Protein 9L20 (pdb70)

Solvent-accessible surface area: 36787 Å² total; per-residue (Å²): 112,185,55,15,168,62,52,41,58,75,168,72,21,98,89,57,119,101,98,30,0,26,20,19,1,101,28,20,15,2,0,4,0,0,36,9,4,66,65,5,2,83,20,5,17,56,4,3,5,66,41,40,20,14,18,45,1,26,155,73,19,97,86,84,100,57,26,6,57,6,1,61,109,97,96,52,118,31,78,78,27,31,120,0,7,58,23,5,29,60,0,62,104,1,1,59,9,5,24,82,0,69,64,6,103,116,10,1,62,71,2,24,118,16,7,66,54,24,23,58,7,21,6,18,57,17,11,0,0,1,23,1,0,0,12,3,1,67,0,0,12,100,0,7,1,10,5,42,142,20,48,22,5,122,120,63,79,147,103,113,26,2,34,0,1,30,17,1,3,31,0,1,60,16,0,7,65,10,6,15,77,7,9,0,58,44,20,102,53,65,7,12,55,102,13,60,9,19,52,147,37,2,140,64,188,38,8,55,79,58,69,157,134,52,56,67,134,80,0,16,50,66,38,15,0,95,25,9,18,114,42,12,47,40,2,3,100,50,1,85,65,90,129,26,54,88,101,0,48,134,86,3,38,102,55,13,66,24,36,25,121,32,39,67,16,37,27,21,4,100,3,8,48,22,4,6,42,6,11,25,43,23,71,66,8,30,93,108,38,62,178,37,86,195,188,80,69,136,122,63,81,160,96,64,90,31,60,99,17,139,12,4,8,43,57,132,128,212,18,121,105,19,130,150,22,37,135,141,23,70,103,5,0,38,46,4,83,121,14,41,120,74,6,93,97,52,2,98,13,19,135,97,42,68,1,33,7,8,39,36,85,4,15,32,2,40,3,3,28,34,26,4,53,15,24,49,62,42,26,16,37,1,18,22,97,19,42,180,85,45,122,105,16,35,4,45,58,24,40,22,23,93,29,177,30,2,29,11,13,1,5,1,0,42,30,0,0,50,11,0,28,151,19,0,73,141,89,153,15,44,101,4,57,0,37,1,16,1,3,0,8,6,5,75,31,10,19,4,10,0,3,21,26,162,44,30,0,25,145,19,86,68,45,54,138,127,120,12,107,13,18,28,90,42,21,119,124,19,18,104,48,20,70,94,12,116,103,46,116,72,73,75,78,132,69,30,101,15,13,18,1,1,1,22,56,66,16,72,5,39,0,24,1,24,122,68,16,14,98,1,16,0,38,1,28,55,15,74,0,15,0,24,14,60,76,94,133,118,99,79,69,1,159,115,48,60,131,19,108,9,44,40,30,50,46,2,47,0,67,8,81,6,129,55,40,1,1,0,18,0,34,20,16,52,59,73,73,63,45,78,90,112,47,30,54,147,92,52,84,83,116,70,135,113,102,114,99,136,70,47,91,59,47,86,80,126,66,101,108,87,86,94,103,94,161,100,198,110,37,78,138,117,76,110,114,118,138,88,86,33,90,60,85,37,38,68,54,18,4,131,36,18,17,53,24,6,46,60,14,56,136,142,30,155,63,44,134,113,99,28,56,114,44,63,85,127,0,65,102,110,39,137,176,141,15,92,45,61,91,98,94,6,2,41,2,9,140,154,57,41,38,2,62,92

GO terms:
  GO:0005789 endoplasmic reticulum membrane (C, IDA)
  GO:0042373 vitamin K metabolic process (P, IDA)
  GO:0008488 gamma-glutamyl carboxylase activity (F, IDA)
  GO:0046929 negative regulation of neurotransmitter secretion (P, IDA)
  GO:0036211 protein modification process (P, TAS)
  GO:0016020 membrane (C, TAS)
  GO:0008488 gamma-glutamyl carboxylase activity (F, TAS)
  GO:0007596 blood coagulation (P, TAS)
  GO:0005789 endoplasmic reticulum membrane (C, TAS)
  GO:0017187 peptidyl-glutamic acid carboxylation (P, TAS)

Sequence (694 aa):
SRIGKLLGFEWTDLSSWRRLVTLLNRPTDPASLAVFRFLFGFLMVLDIPQERGLSSLDRKYLDGLDVCRFPLLDALRPLPLDWMYLVYTIMFLGALGMMLGLCYRISCVLFLLPYWYVFLLDKTSWNNHSYLYGLLAFQLTFMDANHYWSVDGLLNAHRRNAHVPLWNYAVLRGQIFIVYFIAGVKKLDADWVEGYSMEYLSRHWLFSPFKLLLSEELTSLLVVHWGGLLLDLSAGFLLFFDVSRSIGLFFVSYFHCMNSQLFSIGMFSYVMLASSPLFCSPEWPRKLVSYCPRRLQQLLPLKAAPQPSVSCVYKRSRGKSGQKPGLRHQLGAAFTLLYLLEQLFLPYSHFLTQGYNNWTNGLYGYSWDMMVHSRSHQHVKITYRDGRTGELGYLNPGVFTQSRRWKDHADMLKQYATCLSRLLPKYNVTEPQIYFDIWVSINDRFQQRIFDPRVDIVQAAWSPFQRTSWVQPLLMDLSPWRAKLQEIKSSLDNHTEVVFIADFPGLHLENFVSEDLGNTSIQLLQGEVTVELVAEQKNQTLREGEKMQLPAGEYHKVYTTSPSPSCYMYVYVNTTELALEQDLAYLQELKEKVENGPLVQTFLRRQQRLQEIERRRNTPFHERFFRFLLRKLYVFRRSFLMTCISLRNLILGRPSLEQLAQEVTYANLRPFEANFLSKQQASQVLVNSLLEET

Radius of gyration: 30.7 Å; Cα contacts (8 Å, |Δi|>4): 981; chains: 2; bounding box: 86×79×75 Å

Organism: Homo sapiens (NCBI:txid9606)

Nearest PDB structures (foldseek):
  6djz-assembly1_B  TM=5.274E-01  e=3.521E-03  Homo sapiens
  5hk2-assembly1_B  TM=5.790E-01  e=6.582E-03  Homo sapiens
  8wue-assembly2_F  TM=5.034E-01  e=6.273E-03  Xenopus laevis
  7w2g-assembly4_K  TM=4.593E-01  e=4.931E-03  Xenopus laevis
  7w2b-assembly4_J  TM=5.425E-01  e=1.642E-02  Xenopus laevis

B-factor: mean 49.2, std 25.76, range [0.6, 120.27]

Foldseek 3Di:
DVCCVFVVHDPVCPVDPQSVLQQQQAWAFLQLLLLLQLLLLVQCLLQLLPQLPLLCLCVPQPPPAQFQADAPDPVQDDDHSLVVLVLSVQLNQLSNCSNQLHPNLVSLVSNQVSLVSSVRRHQQSFAAVSVVSNVVSVLSNPFDNSLDNHVVCVVPVQSHQEIGGNLSLVLLLLVLLLLLQLLLVLLVDVCLQVQLQPNPLCVDPVNVVVVVPDPSNCCSNPVVRVVSSVLSNCLSVQLQGPVNNVVSLVVLLVVLVVVVPSDPPRCRSVSSNSSSCSSPGSCVVVVVLVPDDPVPNPPDPDDDHGDYDDLGWDDDPPPDHTDRDDPNSSVSSVCSVVVSVCLNCVLPPQLQQQLFDFLHTHRHHRRNHPSSKDKDWDDKWKWKAFPPPRDIDTDDVADNYDDDVLQGTLSSVQSVLQSCQVPCVVVVGHRIFMFMFIWMDMSQFAIETQFARVDRSPPADTDRGDHGDRGDHDPPVRVVCNVVVVVVQVPDDPFKDKHKHKYAAPDKDKDAAAQQWPFKKKAWADAKKWKAFPPVGDIDIDDHPDMDTDDHRGMMMIHHHGNGMTMMMMMTGRNVVVVLVVVLVVVVVVVVCVVVCVSVVVVVVVVVVVVVVVVVVVDDCVVVVVVVVLVSVLSVQLSVLVSVVSVCCVPPHDDDPVVVVVSNVVSNPSPDD/DPDDDCVVVPCPPDDDDPVDD

Structure (mmCIF, N/CA/C/O backbone):
data_9L20
#
_entry.id   9L20
#
_cell.length_a   1.00
_cell.length_b   1.00
_cell.length_c   1.00
_cell.angle_alpha   90.00
_cell.angle_beta   90.00
_cell.angle_gamma   90.00
#
_symmetry.space_group_name_H-M   'P 1'
#
loop_
_entity.id
_entity.type
_entity.pdbx_description
1 polymer 'Vitamin K-dependent gamma-carboxylase'
2 polymer 'Vitamin K-dependent protein S'
3 branched 2-acetamido-2-deoxy-beta-D-glucopyranose-(1-4)-2-acetamido-2-deoxy-beta-D-glucopyranose
4 non-polymer 2-acetamido-2-deoxy-beta-D-glucopyranose
5 non-polymer 2-(4-methoxyphenyl)-1H-indene-1,3(2H)-dione
6 non-polymer CHOLESTEROL
7 non-polymer 1,2-dioleoyl-sn-glycero-3-phosphoethanolamine
8 non-polymer 'CHOLESTEROL HEMISUCCINATE'
9 non-polymer 'BICARBONATE ION'
#
loop_
_atom_site.group_PDB
_atom_site.id
_atom_site.type_symbol
_atom_site.label_atom_id
_atom_site.label_alt_id
_atom_site.label_comp_id
_atom_site.label_asym_id
_atom_site.label_entity_id
_atom_site.label_seq_id
_atom_site.pdbx_PDB_ins_code
_atom_site.Cartn_x
_atom_site.Cartn_y
_atom_site.Cartn_z
_atom_site.occupancy
_atom_site.B_iso_or_equiv
_atom_site.auth_seq_id
_atom_site.auth_comp_id
_atom_site.auth_asym_id
_atom_site.auth_atom_id
_atom_site.pdbx_PDB_model_num
ATOM 1 N N . SER A 1 1 ? 175.944 160.093 139.768 1.00 74.71 32 SER A N 1
ATOM 2 C CA . SER A 1 1 ? 174.863 159.306 140.349 1.00 77.35 32 SER A CA 1
ATOM 3 C C . SER A 1 1 ? 173.556 159.523 139.597 1.00 79.76 32 SER A C 1
ATOM 4 O O . SER A 1 1 ? 172.508 159.718 140.209 1.00 79.39 32 SER A O 1
ATOM 7 N N . ARG A 1 2 ? 173.628 159.503 138.265 1.00 80.20 33 ARG A N 1
ATOM 8 C CA . ARG A 1 2 ? 172.416 159.628 137.461 1.00 78.31 33 ARG A CA 1
ATOM 9 C C . ARG A 1 2 ? 171.487 158.441 137.686 1.00 78.76 33 ARG A C 1
ATOM 10 O O . ARG A 1 2 ? 170.265 158.609 137.800 1.00 78.96 33 ARG A O 1
ATOM 18 N N . ILE A 1 3 ? 172.049 157.233 137.759 1.00 74.30 34 ILE A N 1
ATOM 19 C CA . ILE A 1 3 ? 171.246 156.055 138.073 1.00 76.65 34 ILE A CA 1
ATOM 20 C C . ILE A 1 3 ? 170.658 156.175 139.473 1.00 76.44 34 ILE A C 1
ATOM 21 O O . ILE A 1 3 ? 169.504 155.799 139.713 1.00 78.28 34 ILE A O 1
ATOM 26 N N . GLY A 1 4 ? 171.434 156.715 140.414 1.00 71.97 35 GLY A N 1
ATOM 27 C CA . GLY A 1 4 ? 170.926 156.943 141.754 1.00 71.62 35 GLY A CA 1
ATOM 28 C C . GLY A 1 4 ? 169.807 157.959 141.814 1.00 73.05 35 GLY A C 1
ATOM 29 O O . GLY A 1 4 ? 169.080 158.010 142.811 1.00 71.70 35 GLY A O 1
ATOM 30 N N . LYS A 1 5 ? 169.656 158.778 140.775 1.00 74.90 36 LYS A N 1
ATOM 31 C CA . LYS A 1 5 ? 168.552 159.724 140.705 1.00 73.75 36 LYS A CA 1
ATOM 32 C C . LYS A 1 5 ? 167.350 159.151 139.969 1.00 74.21 36 LYS A C 1
ATOM 33 O O . LYS A 1 5 ? 166.207 159.467 140.313 1.00 75.58 36 LYS A O 1
ATOM 39 N N . LEU A 1 6 ? 167.584 158.325 138.948 1.00 70.65 37 LEU A N 1
ATOM 40 C CA . LEU A 1 6 ? 166.469 157.720 138.225 1.00 72.50 37 LEU A CA 1
ATOM 41 C C . LEU A 1 6 ? 165.803 156.620 139.044 1.00 70.99 37 LEU A C 1
ATOM 42 O O . LEU A 1 6 ? 164.572 156.564 139.139 1.00 72.74 37 LEU A O 1
ATOM 47 N N . LEU A 1 7 ? 166.599 155.737 139.649 1.00 65.54 38 LEU A N 1
ATOM 48 C CA . LEU A 1 7 ? 166.049 154.576 140.336 1.00 65.24 38 LEU A CA 1
ATOM 49 C C . LEU A 1 7 ? 165.896 154.772 141.837 1.00 66.63 38 LEU A C 1
ATOM 50 O O . LEU A 1 7 ? 165.197 153.980 142.478 1.00 68.84 38 LEU A O 1
ATOM 55 N N . GLY A 1 8 ? 166.522 155.793 142.414 1.00 65.09 39 GLY A N 1
ATOM 56 C CA . GLY A 1 8 ? 166.454 156.008 143.842 1.00 64.16 39 GLY A CA 1
ATOM 57 C C . GLY A 1 8 ? 167.434 155.199 144.662 1.00 66.29 39 GLY A C 1
ATOM 58 O O . GLY A 1 8 ? 167.438 155.326 145.892 1.00 62.14 39 GLY A O 1
ATOM 59 N N . PHE A 1 9 ? 168.258 154.369 144.028 1.00 68.93 40 PHE A N 1
ATOM 60 C CA . PHE A 1 9 ? 169.275 153.596 144.724 1.00 64.06 40 PHE A CA 1
ATOM 61 C C . PHE A 1 9 ? 170.458 153.406 143.784 1.00 67.40 40 PHE A C 1
ATOM 62 O O . PHE A 1 9 ? 170.456 153.886 142.647 1.00 67.70 40 PHE A O 1
ATOM 70 N N . GLU A 1 10 ? 171.473 152.696 144.264 1.00 80.14 41 GLU A N 1
ATOM 71 C CA . GLU A 1 10 ? 172.691 152.456 143.507 1.00 80.34 41 GLU A CA 1
ATOM 72 C C . GLU A 1 10 ? 172.868 150.966 143.252 1.00 81.53 41 GLU A C 1
ATOM 73 O O . GLU A 1 10 ? 172.305 150.122 143.954 1.00 82.76 41 GLU A O 1
ATOM 79 N N . TRP A 1 11 ? 173.666 150.648 142.230 1.00 86.87 42 TRP A N 1
ATOM 80 C CA . TRP A 1 11 ? 173.886 149.254 141.866 1.00 89.90 42 TRP A CA 1
ATOM 81 C C . TRP A 1 11 ? 174.611 148.476 142.954 1.00 90.02 42 TRP A C 1
ATOM 82 O O . TRP A 1 11 ? 174.555 147.242 142.958 1.00 90.28 42 TRP A O 1
ATOM 93 N N . THR A 1 12 ? 175.300 149.161 143.867 1.00 83.73 43 THR A N 1
ATOM 94 C CA . THR A 1 12 ? 176.030 148.475 144.924 1.00 83.26 43 THR A CA 1
ATOM 95 C C . THR A 1 12 ? 175.134 148.003 146.062 1.00 82.15 43 THR A C 1
ATOM 96 O O . THR A 1 12 ? 175.556 147.145 146.844 1.00 81.19 43 THR A O 1
ATOM 100 N N . ASP A 1 13 ? 173.914 148.535 146.174 1.00 77.00 44 ASP A N 1
ATOM 101 C CA . ASP A 1 13 ? 173.008 148.100 147.231 1.00 74.72 44 ASP A CA 1
ATOM 102 C C . ASP A 1 13 ? 172.488 146.687 147.001 1.00 74.47 44 ASP A C 1
ATOM 103 O O . ASP A 1 13 ? 171.959 146.076 147.934 1.00 74.37 44 ASP A O 1
ATOM 108 N N . LEU A 1 14 ? 172.619 146.161 145.787 1.00 74.97 45 LEU A N 1
ATOM 109 C CA . LEU A 1 14 ? 172.129 144.835 145.446 1.00 74.51 45 LEU A CA 1
ATOM 110 C C . LEU A 1 14 ? 173.235 143.789 145.418 1.00 75.51 45 LEU A C 1
ATOM 111 O O . LEU A 1 14 ? 173.005 142.671 144.947 1.00 75.95 45 LEU A O 1
ATOM 116 N N . SER A 1 15 ? 174.426 144.124 145.906 1.00 76.51 46 SER A N 1
ATOM 117 C CA . SER A 1 15 ? 175.573 143.230 145.839 1.00 76.76 46 SER A CA 1
ATOM 118 C C . SER A 1 15 ? 175.683 142.299 147.039 1.00 77.62 46 SER A C 1
ATOM 119 O O . SER A 1 15 ? 176.554 141.423 147.043 1.00 78.00 46 SER A O 1
ATOM 122 N N . SER A 1 16 ? 174.834 142.459 148.051 1.00 73.51 47 SER A N 1
ATOM 123 C CA . SER A 1 16 ? 174.889 141.605 149.226 1.00 72.28 47 SER A CA 1
ATOM 124 C C . SER A 1 16 ? 173.511 141.540 149.866 1.00 71.79 47 SER A C 1
ATOM 125 O O . SER A 1 16 ? 172.696 142.453 149.713 1.00 70.57 47 SER A O 1
ATOM 128 N N . TRP A 1 17 ? 173.261 140.446 150.588 1.00 60.89 48 TRP A N 1
ATOM 129 C CA . TRP A 1 17 ? 171.971 140.269 151.244 1.00 61.12 48 TRP A CA 1
ATOM 130 C C . TRP A 1 17 ? 171.749 141.323 152.321 1.00 64.15 48 TRP A C 1
ATOM 131 O O . TRP A 1 17 ? 170.651 141.877 152.443 1.00 64.27 48 TRP A O 1
ATOM 142 N N . ARG A 1 18 ? 172.783 141.612 153.112 1.00 67.97 49 ARG A N 1
ATOM 143 C CA . ARG A 1 18 ? 172.644 142.587 154.189 1.00 64.53 49 ARG A CA 1
ATOM 144 C C . ARG A 1 18 ? 172.359 143.978 153.641 1.00 65.67 49 ARG A C 1
ATOM 145 O O . ARG A 1 18 ? 171.518 144.706 154.179 1.00 67.17 49 ARG A O 1
ATOM 153 N N . ARG A 1 19 ? 173.048 144.364 152.565 1.00 63.87 50 ARG A N 1
ATOM 154 C CA . ARG A 1 19 ? 172.802 145.667 151.956 1.00 62.71 50 ARG A CA 1
ATOM 155 C C . ARG A 1 19 ? 171.394 145.753 151.380 1.00 63.16 50 ARG A C 1
ATOM 156 O O . ARG A 1 19 ? 170.738 146.794 151.485 1.00 60.80 50 ARG A O 1
ATOM 164 N N . LEU A 1 20 ? 170.914 144.670 150.764 1.00 55.19 51 LEU A N 1
ATOM 165 C CA . LEU A 1 20 ? 169.559 144.662 150.220 1.00 47.64 51 LEU A CA 1
ATOM 166 C C . LEU A 1 20 ? 168.518 144.779 151.325 1.00 42.96 51 LEU A C 1
ATOM 167 O O . LEU A 1 20 ? 167.520 145.494 151.176 1.00 47.92 51 LEU A O 1
ATOM 172 N N . VAL A 1 21 ? 168.730 144.080 152.442 1.00 40.83 52 VAL A N 1
ATOM 173 C CA . VAL A 1 21 ? 167.807 144.179 153.569 1.00 43.98 52 VAL A CA 1
ATOM 174 C C . VAL A 1 21 ? 167.826 145.586 154.153 1.00 46.41 52 VAL A C 1
ATOM 175 O O . VAL A 1 21 ? 166.787 146.124 154.551 1.00 43.52 52 VAL A O 1
ATOM 179 N N . THR A 1 22 ? 169.009 146.200 154.228 1.00 47.69 53 THR A N 1
ATOM 180 C CA . THR A 1 22 ? 169.102 147.570 154.722 1.00 41.49 53 THR A CA 1
ATOM 181 C C . THR A 1 22 ? 168.386 148.545 153.794 1.00 37.66 53 THR A C 1
ATOM 182 O O . THR A 1 22 ? 167.737 149.490 154.255 1.00 41.83 53 THR A O 1
ATOM 186 N N . LEU A 1 23 ? 168.506 148.341 152.480 1.00 35.75 54 LEU A N 1
ATOM 187 C CA . LEU A 1 23 ? 167.838 149.218 151.522 1.00 35.10 54 LEU A CA 1
ATOM 188 C C . LEU A 1 23 ? 166.325 149.062 151.578 1.00 40.95 54 LEU A C 1
ATOM 189 O O . LEU A 1 23 ? 165.592 150.054 151.505 1.00 44.61 54 LEU A O 1
ATOM 194 N N . LEU A 1 24 ? 165.834 147.831 151.703 1.00 31.67 55 LEU A N 1
ATOM 195 C CA . LEU A 1 24 ? 164.398 147.598 151.638 1.00 21.72 55 LEU A CA 1
ATOM 196 C C . LEU A 1 24 ? 163.672 147.970 152.921 1.00 17.85 55 LEU A C 1
ATOM 197 O O . LEU A 1 24 ? 162.444 147.861 152.966 1.00 32.65 55 LEU A O 1
ATOM 202 N N . ASN A 1 25 ? 164.389 148.387 153.963 1.00 33.83 56 ASN A N 1
ATOM 203 C CA . ASN A 1 25 ? 163.783 148.857 155.203 1.00 33.05 56 ASN A CA 1
ATOM 204 C C . ASN A 1 25 ? 164.092 150.329 155.456 1.00 29.10 56 ASN A C 1
ATOM 205 O O . ASN A 1 25 ? 164.029 150.797 156.590 1.00 36.35 56 ASN A O 1
ATOM 210 N N . ARG A 1 26 ? 164.415 151.062 154.401 1.00 27.09 57 ARG A N 1
ATOM 211 C CA . ARG A 1 26 ? 164.700 152.482 154.515 1.00 27.40 57 ARG A CA 1
ATOM 212 C C . ARG A 1 26 ? 163.463 153.230 155.009 1.00 36.09 57 ARG A C 1
ATOM 213 O O . ARG A 1 26 ? 162.352 152.960 154.548 1.00 50.67 57 ARG A O 1
ATOM 221 N N . PRO A 1 27 ? 163.616 154.159 155.954 1.00 32.40 58 PRO A N 1
ATOM 222 C CA . PRO A 1 27 ? 162.453 154.912 156.443 1.00 29.10 58 PRO A CA 1
ATOM 223 C C . PRO A 1 27 ? 161.816 155.764 155.353 1.00 31.44 58 PRO A C 1
ATOM 224 O O . PRO A 1 27 ? 162.496 156.308 154.482 1.00 36.28 58 PRO A O 1
ATOM 228 N N . THR A 1 28 ? 160.491 155.888 155.421 1.00 24.66 59 THR A N 1
ATOM 229 C CA . THR A 1 28 ? 159.723 156.617 154.419 1.00 26.92 59 THR A CA 1
ATOM 230 C C . THR A 1 28 ? 158.550 157.314 155.099 1.00 28.41 59 THR A C 1
ATOM 231 O O . THR A 1 28 ? 158.144 156.951 156.204 1.00 34.22 59 THR A O 1
ATOM 235 N N . ASP A 1 29 ? 158.022 158.333 154.427 1.00 24.74 60 ASP A N 1
ATOM 236 C CA . ASP A 1 29 ? 156.852 159.072 154.895 1.00 15.10 60 ASP A CA 1
ATOM 237 C C . ASP A 1 29 ? 155.588 158.243 154.686 1.00 23.97 60 ASP A C 1
ATOM 238 O O . ASP A 1 29 ? 155.398 157.679 153.605 1.00 30.22 60 ASP A O 1
ATOM 243 N N . PRO A 1 30 ? 154.712 158.140 155.684 1.00 25.85 61 PRO A N 1
ATOM 244 C CA . PRO A 1 30 ? 153.513 157.296 155.564 1.00 19.62 61 PRO A CA 1
ATOM 245 C C . PRO A 1 30 ? 152.252 157.983 155.055 1.00 28.77 61 PRO A C 1
ATOM 246 O O . PRO A 1 30 ? 151.171 157.414 155.220 1.00 41.51 61 PRO A O 1
ATOM 250 N N . ALA A 1 31 ? 152.334 159.172 154.458 1.00 19.48 62 ALA A N 1
ATOM 251 C CA . ALA A 1 31 ? 151.121 159.918 154.130 1.00 15.55 62 ALA A CA 1
ATOM 252 C C . ALA A 1 31 ? 150.350 159.279 152.975 1.00 21.20 62 ALA A C 1
ATOM 253 O O . ALA A 1 31 ? 149.123 159.101 153.051 1.00 31.89 62 ALA A O 1
ATOM 255 N N . SER A 1 32 ? 151.053 158.927 151.896 1.00 14.23 63 SER A N 1
ATOM 256 C CA . SER A 1 32 ? 150.396 158.352 150.726 1.00 18.27 63 SER A CA 1
ATOM 257 C C . SER A 1 32 ? 149.732 157.025 151.061 1.00 19.33 63 SER A C 1
ATOM 258 O O . SER A 1 32 ? 148.630 156.730 150.585 1.00 29.29 63 SER A O 1
ATOM 261 N N . LEU A 1 33 ? 150.405 156.205 151.864 1.00 9.31 64 LEU A N 1
ATOM 262 C CA . LEU A 1 33 ? 149.856 154.916 152.252 1.00 11.23 64 LEU A CA 1
ATOM 263 C C . LEU A 1 33 ? 148.564 155.083 153.041 1.00 19.72 64 LEU A C 1
ATOM 264 O O . LEU A 1 33 ? 147.601 154.335 152.837 1.00 32.09 64 LEU A O 1
ATOM 269 N N . ALA A 1 34 ? 148.522 156.063 153.944 1.00 16.52 65 ALA A N 1
ATOM 270 C CA . ALA A 1 34 ? 147.310 156.314 154.714 1.00 6.47 65 ALA A CA 1
ATOM 271 C C . ALA A 1 34 ? 146.166 156.780 153.824 1.00 9.66 65 ALA A C 1
ATOM 272 O O . ALA A 1 34 ? 145.020 156.341 153.992 1.00 27.62 65 ALA A O 1
ATOM 274 N N . VAL A 1 35 ? 146.451 157.675 152.874 1.00 16.26 66 VAL A N 1
ATOM 275 C CA . VAL A 1 35 ? 145.396 158.145 151.975 1.00 21.43 66 VAL A CA 1
ATOM 276 C C . VAL A 1 35 ? 144.856 156.997 151.125 1.00 16.36 66 VAL A C 1
ATOM 277 O O . VAL A 1 35 ? 143.638 156.868 150.922 1.00 22.00 66 VAL A O 1
ATOM 281 N N . PHE A 1 36 ? 145.747 156.140 150.620 1.00 14.99 67 PHE A N 1
ATOM 282 C CA . PHE A 1 36 ? 145.302 154.990 149.839 1.00 6.57 67 PHE A CA 1
ATOM 283 C C . PHE A 1 36 ? 144.475 154.028 150.682 1.00 11.61 67 PHE A C 1
ATOM 284 O O . PHE A 1 36 ? 143.470 153.487 150.208 1.00 27.10 67 PHE A O 1
ATOM 292 N N . ARG A 1 37 ? 144.890 153.784 151.927 1.00 11.26 68 ARG A N 1
ATOM 293 C CA . ARG A 1 37 ? 144.117 152.910 152.801 1.00 15.10 68 ARG A CA 1
ATOM 294 C C . ARG A 1 37 ? 142.716 153.459 153.026 1.00 21.05 68 ARG A C 1
ATOM 295 O O . ARG A 1 37 ? 141.729 152.715 152.970 1.00 29.50 68 ARG A O 1
ATOM 303 N N . PHE A 1 38 ? 142.609 154.764 153.275 1.00 20.47 69 PHE A N 1
ATOM 304 C CA . PHE A 1 38 ? 141.301 155.364 153.506 1.00 19.38 69 PHE A CA 1
ATOM 305 C C . PHE A 1 38 ? 140.404 155.214 152.282 1.00 18.08 69 PHE A C 1
ATOM 306 O O . PHE A 1 38 ? 139.235 154.820 152.396 1.00 26.69 69 PHE A O 1
ATOM 314 N N . LEU A 1 39 ? 140.941 155.510 151.094 1.00 23.83 70 LEU A N 1
ATOM 315 C CA . LEU A 1 39 ? 140.129 155.411 149.880 1.00 13.25 70 LEU A CA 1
ATOM 316 C C . LEU A 1 39 ? 139.714 153.971 149.589 1.00 13.42 70 LEU A C 1
ATOM 317 O O . LEU A 1 39 ? 138.566 153.719 149.204 1.00 21.61 70 LEU A O 1
ATOM 322 N N . PHE A 1 40 ? 140.631 153.015 149.757 1.00 7.24 71 PHE A N 1
ATOM 323 C CA . PHE A 1 40 ? 140.295 151.613 149.529 1.00 13.96 71 PHE A CA 1
ATOM 324 C C . PHE A 1 40 ? 139.224 151.125 150.497 1.00 22.44 71 PHE A C 1
ATOM 325 O O . PHE A 1 40 ? 138.293 150.417 150.095 1.00 23.97 71 PHE A O 1
ATOM 333 N N . GLY A 1 41 ? 139.333 151.489 151.775 1.00 16.54 72 GLY A N 1
ATOM 334 C CA . GLY A 1 41 ? 138.301 151.102 152.722 1.00 6.75 72 GLY A CA 1
ATOM 335 C C . GLY A 1 41 ? 136.949 151.693 152.379 1.00 13.31 72 GLY A C 1
ATOM 336 O O . GLY A 1 41 ? 135.921 151.015 152.470 1.00 18.01 72 GLY A O 1
ATOM 337 N N . PHE A 1 42 ? 136.929 152.963 151.968 1.00 22.29 73 PHE A N 1
ATOM 338 C CA . PHE A 1 42 ? 135.670 153.593 151.583 1.00 11.67 73 PHE A CA 1
ATOM 339 C C . PHE A 1 42 ? 135.046 152.893 150.380 1.00 10.93 73 PHE A C 1
ATOM 340 O O . PHE A 1 42 ? 133.834 152.641 150.352 1.00 28.59 73 PHE A O 1
ATOM 348 N N . LEU A 1 43 ? 135.862 152.555 149.381 1.00 24.04 74 LEU A N 1
ATOM 349 C CA . LEU A 1 43 ? 135.336 151.889 148.193 1.00 20.68 74 LEU A CA 1
ATOM 350 C C . LEU A 1 43 ? 134.813 150.493 148.513 1.00 9.67 74 LEU A C 1
ATOM 351 O O . LEU A 1 43 ? 133.793 150.074 147.963 1.00 25.25 74 LEU A O 1
ATOM 356 N N . MET A 1 44 ? 135.494 149.750 149.391 1.00 22.01 75 MET A N 1
ATOM 357 C CA . MET A 1 44 ? 134.981 148.432 149.772 1.00 15.47 75 MET A CA 1
ATOM 358 C C . MET A 1 44 ? 133.679 148.536 150.555 1.00 13.92 75 MET A C 1
ATOM 359 O O . MET A 1 44 ? 132.774 147.710 150.375 1.00 30.09 75 MET A O 1
ATOM 364 N N . VAL A 1 45 ? 133.563 149.538 151.428 1.00 18.92 76 VAL A N 1
ATOM 365 C CA . VAL A 1 45 ? 132.300 149.766 152.125 1.00 13.27 76 VAL A CA 1
ATOM 366 C C . VAL A 1 45 ? 131.182 150.031 151.124 1.00 17.10 76 VAL A C 1
ATOM 367 O O . VAL A 1 45 ? 130.073 149.503 151.254 1.00 21.83 76 VAL A O 1
ATOM 371 N N . LEU A 1 46 ? 131.456 150.849 150.105 1.00 23.81 77 LEU A N 1
ATOM 372 C CA . LEU A 1 46 ? 130.437 151.135 149.096 1.00 22.15 77 LEU A CA 1
ATOM 373 C C . LEU A 1 46 ? 130.126 149.923 148.223 1.00 24.81 77 LEU A C 1
ATOM 374 O O . LEU A 1 46 ? 129.014 149.806 147.701 1.00 28.83 77 LEU A O 1
ATOM 379 N N . ASP A 1 47 ? 131.094 149.032 148.028 1.00 31.56 78 ASP A N 1
ATOM 380 C CA . ASP A 1 47 ? 130.944 147.914 147.106 1.00 21.08 78 ASP A CA 1
ATOM 381 C C . ASP A 1 47 ? 130.296 146.686 147.729 1.00 18.82 78 ASP A C 1
ATOM 382 O O . ASP A 1 47 ? 129.721 145.876 146.998 1.00 27.11 78 ASP A O 1
ATOM 387 N N . ILE A 1 48 ? 130.387 146.520 149.049 1.00 26.83 79 ILE A N 1
ATOM 388 C CA . ILE A 1 48 ? 129.846 145.311 149.682 1.00 31.42 79 ILE A CA 1
ATOM 389 C C . ILE A 1 48 ? 128.352 145.124 149.427 1.00 30.91 79 ILE A C 1
ATOM 390 O O . ILE A 1 48 ? 127.947 144.010 149.060 1.00 31.56 79 ILE A O 1
ATOM 395 N N . PRO A 1 49 ? 127.487 146.132 149.600 1.00 34.52 80 PRO A N 1
ATOM 396 C CA . PRO A 1 49 ? 126.053 145.889 149.379 1.00 26.79 80 PRO A CA 1
ATOM 397 C C . PRO A 1 49 ? 125.659 145.759 147.918 1.00 33.61 80 PRO A C 1
ATOM 398 O O . PRO A 1 49 ? 124.571 145.244 147.637 1.00 38.62 80 PRO A O 1
ATOM 402 N N . GLN A 1 50 ? 126.489 146.210 146.979 1.00 42.66 81 GLN A N 1
ATOM 403 C CA . GLN A 1 50 ? 126.081 146.264 145.579 1.00 34.45 81 GLN A CA 1
ATOM 404 C C . GLN A 1 50 ? 126.538 145.042 144.783 1.00 38.05 81 GLN A C 1
ATOM 405 O O . GLN A 1 50 ? 125.708 144.278 144.285 1.00 38.63 81 GLN A O 1
ATOM 411 N N . GLU A 1 51 ? 127.848 144.838 144.663 1.00 31.67 82 GLU A N 1
ATOM 412 C CA . GLU A 1 51 ? 128.345 143.753 143.825 1.00 33.31 82 GLU A CA 1
ATOM 413 C C . GLU A 1 51 ? 128.507 142.438 144.570 1.00 30.47 82 GLU A C 1
ATOM 414 O O . GLU A 1 51 ? 128.334 141.374 143.966 1.00 36.34 82 GLU A O 1
ATOM 420 N N . ARG A 1 52 ? 128.839 142.473 145.859 1.00 32.29 83 ARG A N 1
ATOM 421 C CA . ARG A 1 52 ? 129.016 141.228 146.595 1.00 29.36 83 ARG A CA 1
ATOM 422 C C . ARG A 1 52 ? 127.695 140.530 146.873 1.00 34.34 83 ARG A C 1
ATOM 423 O O . ARG A 1 52 ? 127.697 139.351 147.239 1.00 41.18 83 ARG A O 1
ATOM 431 N N . GLY A 1 53 ? 126.575 141.226 146.719 1.00 36.05 84 GLY A N 1
ATOM 432 C CA . GLY A 1 53 ? 125.280 140.592 146.840 1.00 28.53 84 GLY A CA 1
ATOM 433 C C . GLY A 1 53 ? 124.759 140.477 148.255 1.00 31.22 84 GLY A C 1
ATOM 434 O O . GLY A 1 53 ? 124.300 139.408 148.661 1.00 42.54 84 GLY A O 1
ATOM 435 N N . LEU A 1 54 ? 124.838 141.563 149.023 1.00 28.51 85 LEU A N 1
ATOM 436 C CA . LEU A 1 54 ? 124.186 141.590 150.326 1.00 24.90 85 LEU A CA 1
ATOM 437 C C . LEU A 1 54 ? 122.683 141.799 150.200 1.00 34.20 85 LEU A C 1
ATOM 438 O O . LEU A 1 54 ? 121.926 141.350 151.066 1.00 42.97 85 LEU A O 1
ATOM 443 N N . SER A 1 55 ? 122.232 142.470 149.142 1.00 29.85 86 SER A N 1
ATOM 444 C CA . SER A 1 55 ? 120.811 142.727 148.956 1.00 40.80 86 SER A CA 1
ATOM 445 C C . SER A 1 55 ? 120.066 141.564 148.311 1.00 45.11 86 SER A C 1
ATOM 446 O O . SER A 1 55 ? 118.831 141.561 148.322 1.00 40.61 86 SER A O 1
ATOM 449 N N . SER A 1 56 ? 120.776 140.583 147.751 1.00 42.85 87 SER A N 1
ATOM 450 C CA . SER A 1 56 ? 120.156 139.420 147.127 1.00 38.43 87 SER A CA 1
ATOM 451 C C . SER A 1 56 ? 120.525 138.129 147.847 1.00 41.77 87 SER A C 1
ATOM 452 O O . SER A 1 56 ? 120.422 137.042 147.265 1.00 44.95 87 SER A O 1
ATOM 455 N N . LEU A 1 57 ? 120.972 138.233 149.098 1.00 38.31 88 LEU A N 1
ATOM 456 C CA . LEU A 1 57 ? 121.388 137.054 149.846 1.00 36.49 88 LEU A CA 1
ATOM 457 C C . LEU A 1 57 ? 120.218 136.112 150.093 1.00 39.42 88 LEU A C 1
ATOM 458 O O . LEU A 1 57 ? 120.373 134.889 150.010 1.00 42.94 88 LEU A O 1
ATOM 463 N N . ASP A 1 58 ? 119.041 136.661 150.402 1.00 45.64 89 ASP A N 1
ATOM 464 C CA . ASP A 1 58 ? 117.877 135.820 150.660 1.00 38.69 89 ASP A CA 1
ATOM 465 C C . ASP A 1 58 ? 117.440 135.068 149.412 1.00 44.09 89 ASP A C 1
ATOM 466 O O . ASP A 1 58 ? 116.900 133.962 149.514 1.00 52.22 89 ASP A O 1
ATOM 471 N N . ARG A 1 59 ? 117.635 135.657 148.233 1.00 45.22 90 ARG A N 1
ATOM 472 C CA . ARG A 1 59 ? 117.311 134.953 146.997 1.00 45.54 90 ARG A CA 1
ATOM 473 C C . ARG A 1 59 ? 118.366 133.907 146.663 1.00 42.50 90 ARG A C 1
ATOM 474 O O . ARG A 1 59 ? 118.034 132.810 146.203 1.00 47.24 90 ARG A O 1
ATOM 482 N N . LYS A 1 60 ? 119.642 134.223 146.890 1.00 38.97 91 LYS A N 1
ATOM 483 C CA . LYS A 1 60 ? 120.703 133.308 146.479 1.00 37.61 91 LYS A CA 1
ATOM 484 C C . LYS A 1 60 ? 120.805 132.096 147.400 1.00 40.68 91 LYS A C 1
ATOM 485 O O . LYS A 1 60 ? 120.970 130.968 146.925 1.00 42.41 91 LYS A O 1
ATOM 491 N N . TYR A 1 61 ? 120.712 132.298 148.711 1.00 42.64 92 TYR A N 1
ATOM 492 C CA . TYR A 1 61 ? 120.936 131.228 149.676 1.00 40.65 92 TYR A CA 1
ATOM 493 C C . TYR A 1 61 ? 119.664 130.899 150.441 1.00 37.18 92 TYR A C 1
ATOM 494 O O . TYR A 1 61 ? 119.683 130.689 151.653 1.00 44.73 92 TYR A O 1
ATOM 503 N N . LEU A 1 62 ? 118.544 130.835 149.729 1.00 47.82 93 LEU A N 1
ATOM 504 C CA . LEU A 1 62 ? 117.272 130.489 150.341 1.00 53.96 93 LEU A CA 1
ATOM 505 C C . LEU A 1 62 ? 117.333 129.075 150.919 1.00 59.58 93 LEU A C 1
ATOM 506 O O . LEU A 1 62 ? 117.956 128.170 150.359 1.00 61.61 93 LEU A O 1
ATOM 511 N N . ASP A 1 63 ? 116.682 128.895 152.063 1.00 59.43 94 ASP A N 1
ATOM 512 C CA . ASP A 1 63 ? 116.625 127.604 152.732 1.00 61.44 94 ASP A CA 1
ATOM 513 C C . ASP A 1 63 ? 115.681 126.657 152.002 1.00 64.86 94 ASP A C 1
ATOM 514 O O . ASP A 1 63 ? 114.627 127.059 151.502 1.00 61.33 94 ASP A O 1
ATOM 519 N N . GLY A 1 64 ? 116.071 125.385 151.951 1.00 72.12 95 GLY A N 1
ATOM 520 C CA . GLY A 1 64 ? 115.255 124.359 151.333 1.00 70.09 95 GLY A CA 1
ATOM 521 C C . GLY A 1 64 ? 115.059 124.564 149.847 1.00 73.22 95 GLY A C 1
ATOM 522 O O . GLY A 1 64 ? 113.935 124.787 149.388 1.00 72.66 95 GLY A O 1
ATOM 523 N N . LEU A 1 65 ? 116.146 124.491 149.083 1.00 69.49 96 LEU A N 1
ATOM 524 C CA . LEU A 1 65 ? 116.096 124.719 147.648 1.00 65.54 96 LEU A CA 1
ATOM 525 C C . LEU A 1 65 ? 116.976 123.701 146.939 1.00 66.18 96 LEU A C 1
ATOM 526 O O . LEU A 1 65 ? 117.948 123.196 147.505 1.00 64.66 96 LEU A O 1
ATOM 531 N N . ASP A 1 66 ? 116.625 123.409 145.690 1.00 57.31 97 ASP A N 1
ATOM 532 C CA . ASP A 1 66 ? 117.402 122.519 144.831 1.00 50.72 97 ASP A CA 1
ATOM 533 C C . ASP A 1 66 ? 118.207 123.390 143.875 1.00 49.29 97 ASP A C 1
ATOM 534 O O . ASP A 1 66 ? 117.669 123.924 142.904 1.00 49.57 97 ASP A O 1
ATOM 539 N N . VAL A 1 67 ? 119.494 123.554 144.167 1.00 40.34 98 VAL A N 1
ATOM 540 C CA . VAL A 1 67 ? 120.394 124.350 143.344 1.00 33.68 98 VAL A CA 1
ATOM 541 C C . VAL A 1 67 ? 121.672 123.562 143.106 1.00 38.89 98 VAL A C 1
ATOM 542 O O . VAL A 1 67 ? 122.183 122.886 144.004 1.00 39.29 98 VAL A O 1
ATOM 546 N N . CYS A 1 68 ? 122.192 123.655 141.885 1.00 33.79 99 CYS A N 1
ATOM 547 C CA . CYS A 1 68 ? 123.542 123.199 141.587 1.00 27.09 99 CYS A CA 1
ATOM 548 C C . CYS A 1 68 ? 124.496 124.361 141.836 1.00 33.93 99 CYS A C 1
ATOM 549 O O . CYS A 1 68 ? 124.307 125.452 141.288 1.00 36.10 99 CYS A O 1
ATOM 552 N N . ARG A 1 69 ? 125.502 124.134 142.673 1.00 32.57 100 ARG A N 1
ATOM 553 C CA . ARG A 1 69 ? 126.513 125.128 142.990 1.00 22.97 100 ARG A CA 1
ATOM 554 C C . ARG A 1 69 ? 127.858 124.703 142.418 1.00 29.05 100 ARG A C 1
ATOM 555 O O . ARG A 1 69 ? 128.114 123.518 142.193 1.00 33.10 100 ARG A O 1
ATOM 563 N N . PHE A 1 70 ? 128.726 125.686 142.190 1.00 26.64 101 PHE A N 1
ATOM 564 C CA . PHE A 1 70 ? 130.015 125.475 141.529 1.00 29.50 101 PHE A CA 1
ATOM 565 C C . PHE A 1 70 ? 131.148 126.045 142.374 1.00 29.01 101 PHE A C 1
ATOM 566 O O . PHE A 1 70 ? 131.710 127.096 142.044 1.00 36.19 101 PHE A O 1
ATOM 574 N N . PRO A 1 71 ? 131.522 125.372 143.459 1.00 33.31 102 PRO A N 1
ATOM 575 C CA . PRO A 1 71 ? 132.678 125.801 144.246 1.00 28.79 102 PRO A CA 1
ATOM 576 C C . PRO A 1 71 ? 133.989 125.256 143.697 1.00 34.33 102 PRO A C 1
ATOM 577 O O . PRO A 1 71 ? 134.027 124.281 142.946 1.00 43.22 102 PRO A O 1
ATOM 581 N N . LEU A 1 72 ? 135.082 125.908 144.099 1.00 34.00 103 LEU A N 1
ATOM 582 C CA . LEU A 1 72 ? 136.402 125.434 143.700 1.00 33.36 103 LEU A CA 1
ATOM 583 C C . LEU A 1 72 ? 136.701 124.068 144.303 1.00 37.51 103 LEU A C 1
ATOM 584 O O . LEU A 1 72 ? 137.210 123.175 143.617 1.00 47.54 103 LEU A O 1
ATOM 589 N N . LEU A 1 73 ? 136.390 123.887 145.582 1.00 44.92 104 LEU A N 1
ATOM 590 C CA . LEU A 1 73 ? 136.537 122.614 146.272 1.00 43.86 104 LEU A CA 1
ATOM 591 C C . LEU A 1 73 ? 135.158 122.115 146.670 1.00 42.34 104 LEU A C 1
ATOM 592 O O . LEU A 1 73 ? 134.397 122.841 147.315 1.00 51.22 104 LEU A O 1
ATOM 597 N N . ASP A 1 74 ? 134.841 120.874 146.298 1.00 41.23 105 ASP A N 1
ATOM 598 C CA . ASP A 1 74 ? 133.524 120.325 146.592 1.00 45.63 105 ASP A CA 1
ATOM 599 C C . ASP A 1 74 ? 133.284 120.120 148.081 1.00 46.28 105 ASP A C 1
ATOM 600 O O . ASP A 1 74 ? 132.136 119.903 148.481 1.00 40.56 105 ASP A O 1
ATOM 605 N N . ALA A 1 75 ? 134.329 120.184 148.904 1.00 52.77 106 ALA A N 1
ATOM 606 C CA . ALA A 1 75 ? 134.177 120.102 150.349 1.00 52.96 106 ALA A CA 1
ATOM 607 C C . ALA A 1 75 ? 133.686 121.403 150.971 1.00 55.62 106 ALA A C 1
ATOM 608 O O . ALA A 1 75 ? 133.371 121.415 152.165 1.00 56.91 106 ALA A O 1
ATOM 610 N N . LEU A 1 76 ? 133.620 122.488 150.204 1.00 46.11 107 LEU A N 1
ATOM 611 C CA . LEU A 1 76 ? 133.156 123.773 150.709 1.00 43.85 107 LEU A CA 1
ATOM 612 C C . LEU A 1 76 ? 131.660 123.913 150.466 1.00 47.27 107 LEU A C 1
ATOM 613 O O . LEU A 1 76 ? 131.192 123.750 149.336 1.00 41.47 107 LEU A O 1
ATOM 618 N N . ARG A 1 77 ? 130.916 124.221 151.522 1.00 46.45 108 ARG A N 1
ATOM 619 C CA . ARG A 1 77 ? 129.479 124.404 151.411 1.00 40.10 108 ARG A CA 1
ATOM 620 C C . ARG A 1 77 ? 129.059 125.685 152.114 1.00 37.99 108 ARG A C 1
ATOM 621 O O . ARG A 1 77 ? 129.682 126.093 153.098 1.00 42.47 108 ARG A O 1
ATOM 629 N N . PRO A 1 78 ? 128.017 126.345 151.621 1.00 31.92 109 PRO A N 1
ATOM 630 C CA . PRO A 1 78 ? 127.491 127.522 152.317 1.00 36.14 109 PRO A CA 1
ATOM 631 C C . PRO A 1 78 ? 126.794 127.153 153.618 1.00 39.60 109 PRO A C 1
ATOM 632 O O . PRO A 1 78 ? 126.316 126.035 153.815 1.00 41.30 109 PRO A O 1
ATOM 636 N N . LEU A 1 79 ? 126.750 128.128 154.517 1.00 32.15 110 LEU A N 1
ATOM 637 C CA . LEU A 1 79 ? 126.045 127.997 155.780 1.00 25.55 110 LEU A CA 1
ATOM 638 C C . LEU A 1 79 ? 124.575 128.345 155.584 1.00 33.04 110 LEU A C 1
ATOM 639 O O . LEU A 1 79 ? 124.164 128.766 154.502 1.00 36.65 110 LEU A O 1
ATOM 644 N N . PRO A 1 80 ? 123.740 128.153 156.606 1.00 32.42 111 PRO A N 1
ATOM 645 C CA . PRO A 1 80 ? 122.368 128.670 156.540 1.00 29.92 111 PRO A CA 1
ATOM 646 C C . PRO A 1 80 ? 122.344 130.176 156.322 1.00 36.56 111 PRO A C 1
ATOM 647 O O . PRO A 1 80 ? 123.363 130.865 156.374 1.00 43.23 111 PRO A O 1
ATOM 651 N N . LEU A 1 81 ? 121.140 130.691 156.069 1.00 34.76 112 LEU A N 1
ATOM 652 C CA . LEU A 1 81 ? 120.999 132.090 155.676 1.00 34.97 112 LEU A CA 1
ATOM 653 C C . LEU A 1 81 ? 121.420 133.042 156.793 1.00 39.30 112 LEU A C 1
ATOM 654 O O . LEU A 1 81 ? 122.085 134.055 156.537 1.00 46.88 112 LEU A O 1
ATOM 659 N N . ASP A 1 82 ? 121.045 132.737 158.037 1.00 32.55 113 ASP A N 1
ATOM 660 C CA . ASP A 1 82 ? 121.381 133.621 159.150 1.00 34.55 113 ASP A CA 1
ATOM 661 C C . ASP A 1 82 ? 122.889 133.732 159.339 1.00 36.32 113 ASP A C 1
ATOM 662 O O . ASP A 1 82 ? 123.424 134.827 159.563 1.00 43.93 113 ASP A O 1
ATOM 667 N N . TRP A 1 83 ? 123.597 132.609 159.239 1.00 32.67 114 TRP A N 1
ATOM 668 C CA . TRP A 1 83 ? 125.047 132.642 159.361 1.00 36.32 114 TRP A CA 1
ATOM 669 C C . TRP A 1 83 ? 125.701 133.341 158.176 1.00 33.94 114 TRP A C 1
ATOM 670 O O . TRP A 1 83 ? 126.748 133.974 158.339 1.00 40.11 114 TRP A O 1
ATOM 681 N N . MET A 1 84 ? 125.103 133.256 156.987 1.00 19.08 115 MET A N 1
ATOM 682 C CA . MET A 1 84 ? 125.612 134.028 155.857 1.00 20.72 115 MET A CA 1
ATOM 683 C C . MET A 1 84 ? 125.483 135.525 156.115 1.00 30.57 115 MET A C 1
ATOM 684 O O . MET A 1 84 ? 126.393 136.306 155.797 1.00 38.16 115 MET A O 1
ATOM 689 N N . TYR A 1 85 ? 124.359 135.945 156.697 1.00 32.89 116 TYR A N 1
ATOM 690 C CA . TYR A 1 85 ? 124.198 137.351 157.051 1.00 21.46 116 TYR A CA 1
ATOM 691 C C . TYR A 1 85 ? 125.225 137.780 158.091 1.00 23.56 116 TYR A C 1
ATOM 692 O O . TYR A 1 85 ? 125.763 138.892 158.024 1.00 34.43 116 TYR A O 1
ATOM 701 N N . LEU A 1 86 ? 125.509 136.912 159.061 1.00 24.80 117 LEU A N 1
ATOM 702 C CA . LEU A 1 86 ? 126.541 137.227 160.047 1.00 24.55 117 LEU A CA 1
ATOM 703 C C . LEU A 1 86 ? 127.918 137.353 159.398 1.00 26.17 117 LEU A C 1
ATOM 704 O O . LEU A 1 86 ? 128.709 138.234 159.762 1.00 41.88 117 LEU A O 1
ATOM 709 N N . VAL A 1 87 ? 128.226 136.477 158.439 1.00 20.39 118 VAL A N 1
ATOM 710 C CA . VAL A 1 87 ? 129.502 136.551 157.728 1.00 13.11 118 VAL A CA 1
ATOM 711 C C . VAL A 1 87 ? 129.633 137.893 157.015 1.00 16.13 118 VAL A C 1
ATOM 712 O O . VAL A 1 87 ? 130.676 138.560 157.079 1.00 32.26 118 VAL A O 1
ATOM 716 N N . TYR A 1 88 ? 128.570 138.310 156.327 1.00 18.12 119 TYR A N 1
ATOM 717 C CA . TYR A 1 88 ? 128.620 139.576 155.602 1.00 16.28 119 TYR A CA 1
ATOM 718 C C . TYR A 1 88 ? 128.723 140.766 156.554 1.00 23.12 119 TYR A C 1
ATOM 719 O O . TYR A 1 88 ? 129.394 141.757 156.244 1.00 24.96 119 TYR A O 1
ATOM 728 N N . THR A 1 89 ? 128.070 140.689 157.717 1.00 20.22 120 THR A N 1
ATOM 729 C CA . THR A 1 89 ? 128.202 141.750 158.715 1.00 13.49 120 THR A CA 1
ATOM 730 C C . THR A 1 89 ? 129.634 141.866 159.223 1.00 23.24 120 THR A C 1
ATOM 731 O O . THR A 1 89 ? 130.150 142.975 159.405 1.00 29.97 120 THR A O 1
ATOM 735 N N . ILE A 1 90 ? 130.286 140.730 159.477 1.00 23.53 121 ILE A N 1
ATOM 736 C CA . ILE A 1 90 ? 131.678 140.760 159.923 1.00 9.44 121 ILE A CA 1
ATOM 737 C C . ILE A 1 90 ? 132.575 141.356 158.844 1.00 16.45 121 ILE A C 1
ATOM 738 O O . ILE A 1 90 ? 133.481 142.148 159.136 1.00 23.48 121 ILE A O 1
ATOM 743 N N . MET A 1 91 ? 132.334 140.996 157.580 1.00 14.51 122 MET A N 1
ATOM 744 C CA . MET A 1 91 ? 133.103 141.585 156.483 1.00 12.50 122 MET A CA 1
ATOM 745 C C . MET A 1 91 ? 132.916 143.100 156.412 1.00 20.88 122 MET A C 1
ATOM 746 O O . MET A 1 91 ? 133.881 143.849 156.204 1.00 23.65 122 MET A O 1
ATOM 751 N N . PHE A 1 92 ? 131.676 143.567 156.579 1.00 23.24 123 PHE A N 1
ATOM 752 C CA . PHE A 1 92 ? 131.398 145.000 156.553 1.00 13.99 123 PHE A CA 1
ATOM 753 C C . PHE A 1 92 ? 132.100 145.728 157.695 1.00 20.04 123 PHE A C 1
ATOM 754 O O . PHE A 1 92 ? 132.680 146.804 157.496 1.00 21.80 123 PHE A O 1
ATOM 762 N N . LEU A 1 93 ? 132.055 145.159 158.902 1.00 25.77 124 LEU A N 1
ATOM 763 C CA . LEU A 1 93 ? 132.729 145.779 160.040 1.00 17.77 124 LEU A CA 1
ATOM 764 C C . LEU A 1 93 ? 134.235 145.838 159.825 1.00 19.87 124 LEU A C 1
ATOM 765 O O . LEU A 1 93 ? 134.882 146.832 160.176 1.00 29.11 124 LEU A O 1
ATOM 770 N N . GLY A 1 94 ? 134.815 144.777 159.263 1.00 11.71 125 GLY A N 1
ATOM 771 C CA . GLY A 1 94 ? 136.238 144.799 158.966 1.00 13.87 125 GLY A CA 1
ATOM 772 C C . GLY A 1 94 ? 136.617 145.869 157.959 1.00 13.12 125 GLY A C 1
ATOM 773 O O . GLY A 1 94 ? 137.624 146.559 158.126 1.00 13.98 125 GLY A O 1
ATOM 774 N N . ALA A 1 95 ? 135.825 146.018 156.896 1.00 16.29 126 ALA A N 1
ATOM 775 C CA . ALA A 1 95 ? 136.114 147.062 155.913 1.00 9.86 126 ALA A CA 1
ATOM 776 C C . ALA A 1 95 ? 135.988 148.453 156.524 1.00 22.39 126 ALA A C 1
ATOM 777 O O . ALA A 1 95 ? 136.783 149.350 156.216 1.00 30.18 126 ALA A O 1
ATOM 779 N N . LEU A 1 96 ? 134.987 148.658 157.381 1.00 29.16 127 LEU A N 1
ATOM 780 C CA . LEU A 1 96 ? 134.837 149.951 158.042 1.00 16.21 127 LEU A CA 1
ATOM 781 C C . LEU A 1 96 ? 136.018 150.249 158.961 1.00 13.69 127 LEU A C 1
ATOM 782 O O . LEU A 1 96 ? 136.512 151.382 159.005 1.00 30.20 127 LEU A O 1
ATOM 787 N N . GLY A 1 97 ? 136.482 149.247 159.707 1.00 19.10 128 GLY A N 1
ATOM 788 C CA . GLY A 1 97 ? 137.651 149.448 160.549 1.00 18.65 128 GLY A CA 1
ATOM 789 C C . GLY A 1 97 ? 138.910 149.723 159.750 1.00 16.20 128 GLY A C 1
ATOM 790 O O . GLY A 1 97 ? 139.752 150.522 160.161 1.00 22.51 128 GLY A O 1
ATOM 791 N N . MET A 1 98 ? 139.063 149.054 158.604 1.00 26.90 129 MET A N 1
ATOM 792 C CA . MET A 1 98 ? 140.178 149.354 157.709 1.00 18.65 129 MET A CA 1
ATOM 793 C C . MET A 1 98 ? 140.119 150.794 157.222 1.00 21.66 129 MET A C 1
ATOM 794 O O . MET A 1 98 ? 141.137 151.491 157.194 1.00 25.22 129 MET A O 1
ATOM 799 N N . MET A 1 99 ? 138.931 151.256 156.830 1.00 22.72 130 MET A N 1
ATOM 800 C CA . MET A 1 99 ? 138.786 152.624 156.343 1.00 13.01 130 MET A CA 1
ATOM 801 C C . MET A 1 99 ? 139.100 153.641 157.431 1.00 19.86 130 MET A C 1
ATOM 802 O O . MET A 1 99 ? 139.758 154.653 157.172 1.00 23.89 130 MET A O 1
ATOM 807 N N . LEU A 1 100 ? 138.629 153.399 158.655 1.00 36.36 131 LEU A N 1
ATOM 808 C CA . LEU A 1 100 ? 138.810 154.376 159.721 1.00 18.02 131 LEU A CA 1
ATOM 809 C C . LEU A 1 100 ? 140.192 154.317 160.355 1.00 20.99 131 LEU A C 1
ATOM 810 O O . LEU A 1 100 ? 140.585 155.268 161.035 1.00 29.40 131 LEU A O 1
ATOM 815 N N . GLY A 1 101 ? 140.940 153.241 160.139 1.00 35.41 132 GLY A N 1
ATOM 816 C CA . GLY A 1 101 ? 142.229 153.085 160.777 1.00 23.42 132 GLY A CA 1
ATOM 817 C C . GLY A 1 101 ? 142.172 152.648 162.218 1.00 33.36 132 GLY A C 1
ATOM 818 O O . GLY A 1 101 ? 143.172 152.773 162.928 1.00 41.52 132 GLY A O 1
ATOM 819 N N . LEU A 1 102 ? 141.036 152.129 162.674 1.00 36.22 133 LEU A N 1
ATOM 820 C CA . LEU A 1 102 ? 140.842 151.729 164.061 1.00 36.41 133 LEU A CA 1
ATOM 821 C C . LEU A 1 102 ? 140.956 150.215 164.180 1.00 36.95 133 LEU A C 1
ATOM 822 O O . LEU A 1 102 ? 140.230 149.482 163.502 1.00 43.32 133 LEU A O 1
ATOM 827 N N . CYS A 1 103 ? 141.854 149.754 165.050 1.00 35.91 134 CYS A N 1
ATOM 828 C CA . CYS A 1 103 ? 142.162 148.331 165.204 1.00 36.42 134 CYS A CA 1
ATOM 829 C C . CYS A 1 103 ? 142.547 147.724 163.857 1.00 40.54 134 CYS A C 1
ATOM 830 O O . CYS A 1 103 ? 141.858 146.864 163.309 1.00 40.02 134 CYS A O 1
ATOM 833 N N . TYR A 1 104 ? 143.674 148.203 163.328 1.00 34.51 135 TYR A N 1
ATOM 834 C CA . TYR A 1 104 ? 144.015 147.960 161.931 1.00 26.12 135 TYR A CA 1
ATOM 835 C C . TYR A 1 104 ? 144.181 146.474 161.633 1.00 29.72 135 TYR A C 1
ATOM 836 O O . TYR A 1 104 ? 143.614 145.960 160.663 1.00 32.43 135 TYR A O 1
ATOM 845 N N . ARG A 1 105 ? 144.953 145.763 162.455 1.00 25.01 136 ARG A N 1
ATOM 846 C CA . ARG A 1 105 ? 145.258 144.366 162.154 1.00 26.53 136 ARG A CA 1
ATOM 847 C C . ARG A 1 105 ? 144.027 143.477 162.290 1.00 31.15 136 ARG A C 1
ATOM 848 O O . ARG A 1 105 ? 143.762 142.627 161.425 1.00 37.82 136 ARG A O 1
ATOM 856 N N . ILE A 1 106 ? 143.262 143.662 163.366 1.00 28.77 137 ILE A N 1
ATOM 857 C CA . ILE A 1 106 ? 142.062 142.860 163.579 1.00 24.73 137 ILE A CA 1
ATOM 858 C C . ILE A 1 106 ? 141.050 143.105 162.469 1.00 25.16 137 ILE A C 1
ATOM 859 O O . ILE A 1 106 ? 140.461 142.163 161.930 1.00 29.09 137 ILE A O 1
ATOM 864 N N . SER A 1 107 ? 140.835 144.371 162.108 1.00 25.02 138 SER A N 1
ATOM 865 C CA . SER A 1 107 ? 139.910 144.688 161.026 1.00 21.66 138 SER A CA 1
ATOM 866 C C . SER A 1 107 ? 140.386 144.101 159.706 1.00 20.90 138 SER A C 1
ATOM 867 O O . SER A 1 107 ? 139.578 143.623 158.899 1.00 31.45 138 SER A O 1
ATOM 870 N N . CYS A 1 108 ? 141.696 144.130 159.466 1.00 23.69 139 CYS A N 1
ATOM 871 C CA . CYS A 1 108 ? 142.235 143.561 158.239 1.00 21.55 139 CYS A CA 1
ATOM 872 C C . CYS A 1 108 ? 141.928 142.074 158.146 1.00 20.13 139 CYS A C 1
ATOM 873 O O . CYS A 1 108 ? 141.493 141.584 157.099 1.00 26.64 139 CYS A O 1
ATOM 876 N N . VAL A 1 109 ? 142.139 141.340 159.238 1.00 23.46 140 VAL A N 1
ATOM 877 C CA . VAL A 1 109 ? 141.852 139.906 159.218 1.00 18.23 140 VAL A CA 1
ATOM 878 C C . VAL A 1 109 ? 140.350 139.656 159.087 1.00 14.26 140 VAL A C 1
ATOM 879 O O . VAL A 1 109 ? 139.914 138.738 158.374 1.00 18.36 140 VAL A O 1
ATOM 883 N N . LEU A 1 110 ? 139.538 140.467 159.773 1.00 19.52 141 LEU A N 1
ATOM 884 C CA . LEU A 1 110 ? 138.089 140.304 159.749 1.00 13.77 141 LEU A CA 1
ATOM 885 C C . LEU A 1 110 ? 137.507 140.585 158.375 1.00 10.04 141 LEU A C 1
ATOM 886 O O . LEU A 1 110 ? 136.424 140.090 158.055 1.00 25.02 141 LEU A O 1
ATOM 891 N N . PHE A 1 111 ? 138.178 141.399 157.568 1.00 17.25 142 PHE A N 1
ATOM 892 C CA . PHE A 1 111 ? 137.757 141.541 156.180 1.00 11.97 142 PHE A CA 1
ATOM 893 C C . PHE A 1 111 ? 138.343 140.447 155.295 1.00 16.36 142 PHE A C 1
ATOM 894 O O . PHE A 1 111 ? 137.667 139.958 154.387 1.00 25.81 142 PHE A O 1
ATOM 902 N N . LEU A 1 112 ? 139.582 140.033 155.563 1.00 21.55 143 LEU A N 1
ATOM 903 C CA . LEU A 1 112 ? 140.288 139.137 154.655 1.00 17.12 143 LEU A CA 1
ATOM 904 C C . LEU A 1 112 ? 139.700 137.732 154.660 1.00 17.10 143 LEU A C 1
ATOM 905 O O . LEU A 1 112 ? 139.609 137.096 153.606 1.00 35.81 143 LEU A O 1
ATOM 910 N N . LEU A 1 113 ? 139.310 137.215 155.832 1.00 18.78 144 LEU A N 1
ATOM 911 C CA . LEU A 1 113 ? 138.883 135.815 155.881 1.00 24.79 144 LEU A CA 1
ATOM 912 C C . LEU A 1 113 ? 137.526 135.588 155.216 1.00 24.09 144 LEU A C 1
ATOM 913 O O . LEU A 1 113 ? 137.442 134.767 154.281 1.00 31.05 144 LEU A O 1
ATOM 918 N N . PRO A 1 114 ? 136.435 136.243 155.636 1.00 21.07 145 PRO A N 1
ATOM 919 C CA . PRO A 1 114 ? 135.147 135.990 154.971 1.00 21.13 145 PRO A CA 1
ATOM 920 C C . PRO A 1 114 ? 135.121 136.372 153.503 1.00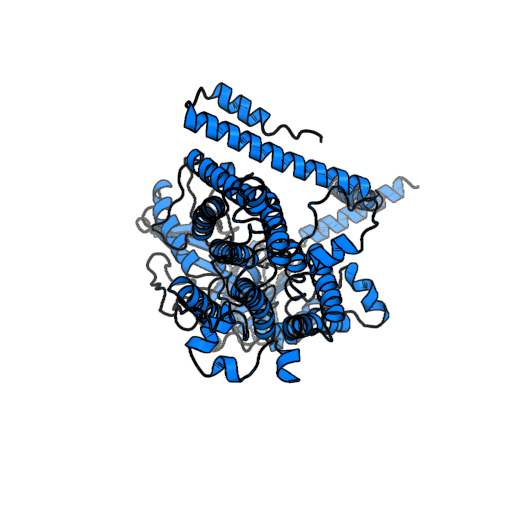 20.72 145 PRO A C 1
ATOM 921 O O . PRO A 1 114 ? 134.402 135.732 152.727 1.00 27.72 145 PRO A O 1
ATOM 925 N N . TYR A 1 115 ? 135.878 137.391 153.094 1.00 23.46 146 TYR A N 1
ATOM 926 C CA . TYR A 1 115 ? 135.910 137.761 151.684 1.00 17.39 146 TYR A CA 1
ATOM 927 C C . TYR A 1 115 ? 136.431 136.611 150.833 1.00 24.51 146 TYR A C 1
ATOM 928 O O . TYR A 1 115 ? 135.860 136.285 149.787 1.00 35.74 146 TYR A O 1
ATOM 937 N N . TRP A 1 116 ? 137.512 135.972 151.278 1.00 23.34 147 TRP A N 1
ATOM 938 C CA . TRP A 1 116 ? 138.077 134.866 150.517 1.00 19.07 147 TRP A CA 1
ATOM 939 C C . TRP A 1 116 ? 137.220 133.615 150.615 1.00 21.92 147 TRP A C 1
ATOM 940 O O . TRP A 1 116 ? 137.147 132.849 149.650 1.00 38.72 147 TRP A O 1
ATOM 951 N N . TYR A 1 117 ? 136.549 133.399 151.747 1.00 24.61 148 TYR A N 1
ATOM 952 C CA . TYR A 1 117 ? 135.594 132.296 151.826 1.00 26.22 148 TYR A CA 1
ATOM 953 C C . TYR A 1 117 ? 134.480 132.461 150.792 1.00 24.88 148 TYR A C 1
ATOM 954 O O . TYR A 1 117 ? 134.151 131.524 150.053 1.00 26.67 148 TYR A O 1
ATOM 963 N N . VAL A 1 118 ? 133.912 133.666 150.705 1.00 33.94 149 VAL A N 1
ATOM 964 C CA . VAL A 1 118 ? 132.837 133.929 149.753 1.00 28.03 149 VAL A CA 1
ATOM 965 C C . VAL A 1 118 ? 133.349 133.837 148.319 1.00 38.18 149 VAL A C 1
ATOM 966 O O . VAL A 1 118 ? 132.640 133.366 147.423 1.00 37.26 149 VAL A O 1
ATOM 970 N N . PHE A 1 119 ? 134.582 134.289 148.075 1.00 44.94 150 PHE A N 1
ATOM 971 C CA . PHE A 1 119 ? 135.165 134.183 146.740 1.00 32.45 150 PHE A CA 1
ATOM 972 C C . PHE A 1 119 ? 135.322 132.726 146.320 1.00 29.16 150 PHE A C 1
ATOM 973 O O . PHE A 1 119 ? 134.973 132.356 145.194 1.00 35.41 150 PHE A O 1
ATOM 981 N N . LEU A 1 120 ? 135.833 131.881 147.214 1.00 35.47 151 LEU A N 1
ATOM 982 C CA . LEU A 1 120 ? 136.031 130.475 146.893 1.00 27.77 151 LEU A CA 1
ATOM 983 C C . LEU A 1 120 ? 134.734 129.682 146.866 1.00 33.41 151 LEU A C 1
ATOM 984 O O . LEU A 1 120 ? 134.727 128.560 146.353 1.00 38.85 151 LEU A O 1
ATOM 989 N N . LEU A 1 121 ? 133.644 130.226 147.409 1.00 46.23 152 LEU A N 1
ATOM 990 C CA . LEU A 1 121 ? 132.376 129.506 147.420 1.00 34.99 152 LEU A CA 1
ATOM 991 C C . LEU A 1 121 ? 131.761 129.338 146.034 1.00 25.45 152 LEU A C 1
ATOM 992 O O . LEU A 1 121 ? 130.948 128.429 145.845 1.00 31.30 152 LEU A O 1
ATOM 997 N N . ASP A 1 122 ? 132.108 130.185 145.067 1.00 33.27 153 ASP A N 1
ATOM 998 C CA . ASP A 1 122 ? 131.440 130.173 143.768 1.00 31.15 153 ASP A CA 1
ATOM 999 C C . ASP A 1 122 ? 132.433 130.542 142.679 1.00 26.64 153 ASP A C 1
ATOM 1000 O O . ASP A 1 122 ? 133.025 131.621 142.729 1.00 45.74 153 ASP A O 1
ATOM 1005 N N . LYS A 1 123 ? 132.600 129.659 141.691 1.00 33.00 154 LYS A N 1
ATOM 1006 C CA . LYS A 1 123 ? 133.504 129.910 140.574 1.00 25.97 154 LYS A CA 1
ATOM 1007 C C . LYS A 1 123 ? 132.872 130.733 139.463 1.00 27.62 154 LYS A C 1
ATOM 1008 O O . LYS A 1 123 ? 133.594 131.231 138.598 1.00 38.00 154 LYS A O 1
ATOM 1014 N N . THR A 1 124 ? 131.554 130.873 139.455 1.00 34.82 155 THR A N 1
ATOM 1015 C CA . THR A 1 124 ? 130.847 131.516 138.357 1.00 29.05 155 THR A CA 1
ATOM 1016 C C . THR A 1 124 ? 130.753 133.026 138.511 1.00 31.99 155 THR A C 1
ATOM 1017 O O . THR A 1 124 ? 130.173 133.686 137.645 1.00 37.78 155 THR A O 1
ATOM 1021 N N . SER A 1 125 ? 131.292 133.582 139.592 1.00 31.44 156 SER A N 1
ATOM 1022 C CA . SER A 1 125 ? 131.290 135.016 139.825 1.00 30.61 156 SER A CA 1
ATOM 1023 C C . SER A 1 125 ? 132.694 135.605 139.829 1.00 37.06 156 SER A C 1
ATOM 1024 O O . SER A 1 125 ? 132.866 136.773 140.188 1.00 40.53 156 SER A O 1
ATOM 1027 N N . TRP A 1 126 ? 133.698 134.825 139.448 1.00 41.00 157 TRP A N 1
ATOM 1028 C CA . TRP A 1 126 ? 135.073 135.298 139.456 1.00 23.68 157 TRP A CA 1
ATOM 1029 C C . TRP A 1 126 ? 135.300 136.272 138.309 1.00 32.12 157 TRP A C 1
ATOM 1030 O O . TRP A 1 126 ? 134.923 136.000 137.168 1.00 42.83 157 TRP A O 1
ATOM 1041 N N . ASN A 1 127 ? 135.911 137.414 138.611 1.00 35.82 158 ASN A N 1
ATOM 1042 C CA . ASN A 1 127 ? 136.390 138.341 137.597 1.00 26.86 158 ASN A CA 1
ATOM 1043 C C . ASN A 1 127 ? 137.729 138.886 138.066 1.00 26.82 158 ASN A C 1
ATOM 1044 O O . ASN A 1 127 ? 138.249 138.490 139.111 1.00 37.96 158 ASN A O 1
ATOM 1049 N N . ASN A 1 128 ? 138.306 139.791 137.280 1.00 24.52 159 ASN A N 1
ATOM 1050 C CA . ASN A 1 128 ? 139.653 140.260 137.581 1.00 21.73 159 ASN A CA 1
ATOM 1051 C C . ASN A 1 128 ? 139.671 141.260 138.731 1.00 24.94 159 ASN A C 1
ATOM 1052 O O . ASN A 1 128 ? 140.608 141.255 139.539 1.00 46.00 159 ASN A O 1
ATOM 1057 N N . HIS A 1 129 ? 138.650 142.115 138.848 1.00 23.05 160 HIS A N 1
ATOM 1058 C CA . HIS A 1 129 ? 138.711 143.118 139.905 1.00 13.06 160 HIS A CA 1
ATOM 1059 C C . HIS A 1 129 ? 138.396 142.543 141.283 1.00 22.68 160 HIS A C 1
ATOM 1060 O O . HIS A 1 129 ? 138.930 143.036 142.277 1.00 45.42 160 HIS A O 1
ATOM 1067 N N . SER A 1 130 ? 137.569 141.501 141.379 1.00 27.57 161 SER A N 1
ATOM 1068 C CA . SER A 1 130 ? 137.383 140.833 142.666 1.00 21.51 161 SER A CA 1
ATOM 1069 C C . SER A 1 130 ? 138.677 140.180 143.142 1.00 29.63 161 SER A C 1
ATOM 1070 O O . SER A 1 130 ? 139.027 140.245 144.331 1.00 43.39 161 SER A O 1
ATOM 1073 N N . TYR A 1 131 ? 139.400 139.547 142.220 1.00 34.15 162 TYR A N 1
ATOM 1074 C CA . TYR A 1 131 ? 140.702 138.976 142.535 1.00 28.90 162 TYR A CA 1
ATOM 1075 C C . TYR A 1 131 ? 141.672 140.058 142.999 1.00 31.13 162 TYR A C 1
ATOM 1076 O O . TYR A 1 131 ? 142.419 139.866 143.968 1.00 38.69 162 TYR A O 1
ATOM 1085 N N . LEU A 1 132 ? 141.653 141.214 142.332 1.00 26.87 163 LEU A N 1
ATOM 1086 C CA . LEU A 1 132 ? 142.507 142.323 142.742 1.00 29.68 163 LEU A CA 1
ATOM 1087 C C . LEU A 1 132 ? 142.144 142.839 144.130 1.00 27.37 163 LEU A C 1
ATOM 1088 O O . LEU A 1 132 ? 143.029 143.205 144.908 1.00 34.33 163 LEU A O 1
ATOM 1093 N N . TYR A 1 133 ? 140.851 142.908 144.452 1.00 25.23 164 TYR A N 1
ATOM 1094 C CA . TYR A 1 133 ? 140.454 143.350 145.786 1.00 22.15 164 TYR A CA 1
ATOM 1095 C C . TYR A 1 133 ? 140.975 142.399 146.854 1.00 24.93 164 TYR A C 1
ATOM 1096 O O . TYR A 1 133 ? 141.481 142.833 147.900 1.00 35.26 164 TYR A O 1
ATOM 1105 N N . GLY A 1 134 ? 140.867 141.094 146.604 1.00 32.46 165 GLY A N 1
ATOM 1106 C CA . GLY A 1 134 ? 141.449 140.134 147.530 1.00 23.23 165 GLY A CA 1
ATOM 1107 C C . GLY A 1 134 ? 142.945 140.320 147.703 1.00 28.81 165 GLY A C 1
ATOM 1108 O O . GLY A 1 134 ? 143.461 140.292 148.826 1.00 39.58 165 GLY A O 1
ATOM 1109 N N . LEU A 1 135 ? 143.662 140.528 146.595 1.00 32.77 166 LEU A N 1
ATOM 1110 C CA . LEU A 1 135 ? 145.110 140.715 146.671 1.00 20.30 166 LEU A CA 1
ATOM 1111 C C . LEU A 1 135 ? 145.477 141.973 147.447 1.00 18.93 166 LEU A C 1
ATOM 1112 O O . LEU A 1 135 ? 146.422 141.966 148.245 1.00 23.53 166 LEU A O 1
ATOM 1117 N N . LEU A 1 136 ? 144.757 143.069 147.212 1.00 25.31 167 LEU A N 1
ATOM 1118 C CA . LEU A 1 136 ? 145.055 144.318 147.905 1.00 14.61 167 LEU A CA 1
ATOM 1119 C C . LEU A 1 136 ? 144.809 144.194 149.402 1.00 18.49 167 LEU A C 1
ATOM 1120 O O . LEU A 1 136 ? 145.595 144.710 150.205 1.00 29.65 167 LEU A O 1
ATOM 1125 N N . ALA A 1 137 ? 143.725 143.524 149.803 1.00 12.42 168 ALA A N 1
ATOM 1126 C CA . ALA A 1 137 ? 143.505 143.302 151.230 1.00 12.32 168 ALA A CA 1
ATOM 1127 C C . ALA A 1 137 ? 144.617 142.454 151.838 1.00 10.31 168 ALA A C 1
ATOM 1128 O O . ALA A 1 137 ? 145.113 142.751 152.935 1.00 22.67 168 ALA A O 1
ATOM 1130 N N . PHE A 1 138 ? 145.029 141.396 151.134 1.00 14.92 169 PHE A N 1
ATOM 1131 C CA . PHE A 1 138 ? 146.101 140.545 151.640 1.00 11.23 169 PHE A CA 1
ATOM 1132 C C . PHE A 1 138 ? 147.392 141.330 151.826 1.00 18.73 169 PHE A C 1
ATOM 1133 O O . PHE A 1 138 ? 148.094 141.155 152.828 1.00 21.57 169 PHE A O 1
ATOM 1141 N N . GLN A 1 139 ? 147.723 142.202 150.873 1.00 27.00 170 GLN A N 1
ATOM 1142 C CA . GLN A 1 139 ? 148.924 143.023 151.004 1.00 15.43 170 GLN A CA 1
ATOM 1143 C C . GLN A 1 139 ? 148.809 143.992 152.171 1.00 10.85 170 GLN A C 1
ATOM 1144 O O . GLN A 1 139 ? 149.728 144.102 152.988 1.00 26.25 170 GLN A O 1
ATOM 1150 N N . LEU A 1 140 ? 147.686 144.709 152.263 1.00 19.63 171 LEU A N 1
ATOM 1151 C CA . LEU A 1 140 ? 147.519 145.716 153.303 1.00 13.04 171 LEU A CA 1
ATOM 1152 C C . LEU A 1 140 ? 147.456 145.117 154.699 1.00 19.82 171 LEU A C 1
ATOM 1153 O O . LEU A 1 140 ? 147.605 145.854 155.677 1.00 30.50 171 LEU A O 1
ATOM 1158 N N . THR A 1 141 ? 147.211 143.811 154.820 1.00 21.70 172 THR A N 1
ATOM 1159 C CA . THR A 1 141 ? 147.231 143.192 156.144 1.00 14.93 172 THR A CA 1
ATOM 1160 C C . THR A 1 141 ? 148.608 143.291 156.795 1.00 15.98 172 THR A C 1
ATOM 1161 O O . THR A 1 141 ? 148.715 143.576 157.992 1.00 32.46 172 THR A O 1
ATOM 1165 N N . PHE A 1 142 ? 149.674 143.064 156.026 1.00 29.67 173 PHE A N 1
ATOM 1166 C CA . PHE A 1 142 ? 151.032 143.053 156.555 1.00 13.89 173 PHE A CA 1
ATOM 1167 C C . PHE A 1 142 ? 151.678 144.431 156.603 1.00 17.11 173 PHE A C 1
ATOM 1168 O O . PHE A 1 142 ? 152.763 144.570 157.175 1.00 26.62 173 PHE A O 1
ATOM 1176 N N . MET A 1 143 ? 151.047 145.443 156.025 1.00 23.31 174 MET A N 1
ATOM 1177 C CA . MET A 1 143 ? 151.596 146.786 155.994 1.00 17.24 174 MET A CA 1
ATOM 1178 C C . MET A 1 143 ? 151.125 147.573 157.208 1.00 23.79 174 MET A C 1
ATOM 1179 O O . MET A 1 143 ? 150.074 147.289 157.785 1.00 37.74 174 MET A O 1
ATOM 1184 N N . ASP A 1 144 ? 151.922 148.561 157.607 1.00 22.97 175 ASP A N 1
ATOM 1185 C CA . ASP A 1 144 ? 151.540 149.464 158.691 1.00 30.38 175 ASP A CA 1
ATOM 1186 C C . ASP A 1 144 ? 151.072 150.802 158.116 1.00 25.23 175 ASP A C 1
ATOM 1187 O O . ASP A 1 144 ? 151.788 151.799 158.078 1.00 21.71 175 ASP A O 1
ATOM 1192 N N . ALA A 1 145 ? 149.811 150.811 157.690 1.00 28.49 176 ALA A N 1
ATOM 1193 C CA . ALA A 1 145 ? 149.189 151.965 157.058 1.00 26.02 176 ALA A CA 1
ATOM 1194 C C . ALA A 1 145 ? 148.396 152.828 158.032 1.00 32.17 176 ALA A C 1
ATOM 1195 O O . ALA A 1 145 ? 147.677 153.730 157.593 1.00 30.15 176 ALA A O 1
ATOM 1197 N N . ASN A 1 146 ? 148.500 152.573 159.336 1.00 30.99 177 ASN A N 1
ATOM 1198 C CA . ASN A 1 146 ? 147.787 153.343 160.346 1.00 25.33 177 ASN A CA 1
ATOM 1199 C C . ASN A 1 146 ? 148.689 154.345 161.061 1.00 35.26 177 ASN A C 1
ATOM 1200 O O . ASN A 1 146 ? 148.385 154.762 162.182 1.00 44.89 177 ASN A O 1
ATOM 1205 N N . HIS A 1 147 ? 149.790 154.747 160.432 1.00 34.22 178 HIS A N 1
ATOM 1206 C CA . HIS A 1 147 ? 150.742 155.678 161.023 1.00 35.00 178 HIS A CA 1
ATOM 1207 C C . HIS A 1 147 ? 150.442 157.129 160.686 1.00 38.05 178 HIS A C 1
ATOM 1208 O O . HIS A 1 147 ? 151.250 158.002 161.006 1.00 43.55 178 HIS A O 1
ATOM 1215 N N . TYR A 1 148 ? 149.317 157.405 160.034 1.00 33.41 179 TYR A N 1
ATOM 1216 C CA . TYR A 1 148 ? 148.978 158.760 159.634 1.00 27.64 179 TYR A CA 1
ATOM 1217 C C . TYR A 1 148 ? 147.484 158.819 159.359 1.00 32.94 179 TYR A C 1
ATOM 1218 O O . TYR A 1 148 ? 146.909 157.886 158.796 1.00 40.44 179 TYR A O 1
ATOM 1227 N N . TRP A 1 149 ? 146.856 159.921 159.776 1.00 33.86 180 TRP A N 1
ATOM 1228 C CA . TRP A 1 149 ? 145.467 160.197 159.420 1.00 26.19 180 TRP A CA 1
ATOM 1229 C C . TRP A 1 149 ? 144.583 159.011 159.798 1.00 34.46 180 TRP A C 1
ATOM 1230 O O . TRP A 1 149 ? 144.005 158.346 158.935 1.00 38.73 180 TRP A O 1
ATOM 1241 N N . SER A 1 150 ? 144.503 158.717 161.094 1.00 39.12 181 SER A N 1
ATOM 1242 C CA . SER A 1 150 ? 143.824 157.524 161.573 1.00 29.99 181 SER A CA 1
ATOM 1243 C C . SER A 1 150 ? 143.377 157.737 163.010 1.00 36.88 181 SER A C 1
ATOM 1244 O O . SER A 1 150 ? 143.858 158.639 163.698 1.00 47.70 181 SER A O 1
ATOM 1247 N N . VAL A 1 151 ? 142.435 156.901 163.450 1.00 45.39 182 VAL A N 1
ATOM 1248 C CA . VAL A 1 151 ? 141.969 156.948 164.832 1.00 46.25 182 VAL A CA 1
ATOM 1249 C C . VAL A 1 151 ? 142.965 156.262 165.761 1.00 46.46 182 VAL A C 1
ATOM 1250 O O . VAL A 1 151 ? 143.111 156.649 166.929 1.00 54.28 182 VAL A O 1
ATOM 1254 N N . ASP A 1 152 ? 143.670 155.246 165.259 1.00 49.89 183 ASP A N 1
ATOM 1255 C CA . ASP A 1 152 ? 144.628 154.511 166.079 1.00 50.28 183 ASP A CA 1
ATOM 1256 C C . ASP A 1 152 ? 145.734 155.421 166.594 1.00 51.40 183 ASP A C 1
ATOM 1257 O O . ASP A 1 152 ? 146.126 155.332 167.762 1.00 55.63 183 ASP A O 1
ATOM 1262 N N . GLY A 1 153 ? 146.266 156.290 165.733 1.00 58.38 184 GLY A N 1
ATOM 1263 C CA . GLY A 1 153 ? 147.286 157.224 166.177 1.00 59.92 184 GLY A CA 1
ATOM 1264 C C . GLY A 1 153 ? 146.725 158.356 167.008 1.00 60.68 184 GLY A C 1
ATOM 1265 O O . GLY A 1 153 ? 147.442 158.953 167.816 1.00 65.33 184 GLY A O 1
ATOM 1266 N N . LEU A 1 154 ? 145.445 158.669 166.822 1.00 57.04 185 LEU A N 1
ATOM 1267 C CA . LEU A 1 154 ? 144.789 159.675 167.646 1.00 56.64 185 LEU A CA 1
ATOM 1268 C C . LEU A 1 154 ? 144.642 159.203 169.085 1.00 61.02 185 LEU A C 1
ATOM 1269 O O . LEU A 1 154 ? 144.809 159.997 170.016 1.00 63.81 185 LEU A O 1
ATOM 1274 N N . LEU A 1 155 ? 144.352 157.921 169.293 1.00 61.67 186 LEU A N 1
ATOM 1275 C CA . LEU A 1 155 ? 144.228 157.390 170.642 1.00 62.48 186 LEU A CA 1
ATOM 1276 C C . LEU A 1 155 ? 145.483 156.691 171.148 1.00 64.63 186 LEU A C 1
ATOM 1277 O O . LEU A 1 155 ? 145.488 156.221 172.291 1.00 66.45 186 LEU A O 1
ATOM 1282 N N . ASN A 1 156 ? 146.541 156.608 170.345 1.00 67.96 187 ASN A N 1
ATOM 1283 C CA . ASN A 1 156 ? 147.813 156.036 170.774 1.00 69.44 187 ASN A CA 1
ATOM 1284 C C . ASN A 1 156 ? 148.943 156.828 170.136 1.00 72.22 187 ASN A C 1
ATOM 1285 O O . ASN A 1 156 ? 149.064 156.860 168.907 1.00 71.05 187 ASN A O 1
ATOM 1290 N N . ALA A 1 157 ? 149.777 157.451 170.969 1.00 75.86 188 ALA A N 1
ATOM 1291 C CA . ALA A 1 157 ? 150.805 158.366 170.489 1.00 76.54 188 ALA A CA 1
ATOM 1292 C C . ALA A 1 157 ? 152.056 157.664 169.976 1.00 76.55 188 ALA A C 1
ATOM 1293 O O . ALA A 1 157 ? 152.902 158.323 169.363 1.00 73.25 188 ALA A O 1
ATOM 1295 N N . HIS A 1 158 ? 152.204 156.362 170.210 1.00 78.29 189 HIS A N 1
ATOM 1296 C CA . HIS A 1 158 ? 153.385 155.648 169.743 1.00 78.82 189 HIS A CA 1
ATOM 1297 C C . HIS A 1 158 ? 153.327 155.305 168.260 1.00 80.26 189 HIS A C 1
ATOM 1298 O O . HIS A 1 158 ? 154.358 154.941 167.686 1.00 78.88 189 HIS A O 1
ATOM 1305 N N . ARG A 1 159 ? 152.156 155.412 167.630 1.00 75.27 190 ARG A N 1
ATOM 1306 C CA . ARG A 1 159 ? 151.982 155.101 166.217 1.00 72.33 190 ARG A CA 1
ATOM 1307 C C . ARG A 1 159 ? 151.471 156.308 165.441 1.00 71.43 190 ARG A C 1
ATOM 1308 O O . ARG A 1 159 ? 150.757 156.158 164.449 1.00 70.05 190 ARG A O 1
ATOM 1316 N N . ARG A 1 160 ? 151.815 157.509 165.888 1.00 65.32 191 ARG A N 1
ATOM 1317 C CA . ARG A 1 160 ? 151.347 158.740 165.268 1.00 64.40 191 ARG A CA 1
ATOM 1318 C C . ARG A 1 160 ? 152.523 159.448 164.611 1.00 63.28 191 ARG A C 1
ATOM 1319 O O . ARG A 1 160 ? 153.488 159.814 165.289 1.00 66.40 191 ARG A O 1
ATOM 1327 N N . ASN A 1 161 ? 152.428 159.648 163.296 1.00 56.78 192 ASN A N 1
ATOM 1328 C CA . ASN A 1 161 ? 153.476 160.279 162.497 1.00 52.30 192 ASN A CA 1
ATOM 1329 C C . ASN A 1 161 ? 154.814 159.556 162.667 1.00 55.06 192 ASN A C 1
ATOM 1330 O O . ASN A 1 161 ? 155.826 160.141 163.052 1.00 63.13 192 ASN A O 1
ATOM 1335 N N . ALA A 1 162 ? 154.801 158.264 162.364 1.00 41.48 193 ALA A N 1
ATOM 1336 C CA . ALA A 1 162 ? 155.990 157.431 162.414 1.00 42.23 193 ALA A CA 1
ATOM 1337 C C . ALA A 1 162 ? 156.408 157.047 161.002 1.00 43.41 193 ALA A C 1
ATOM 1338 O O . ALA A 1 162 ? 155.643 157.182 160.048 1.00 52.39 193 ALA A O 1
ATOM 1340 N N . HIS A 1 163 ? 157.644 156.579 160.872 1.00 40.54 194 HIS A N 1
ATOM 1341 C CA . HIS A 1 163 ? 158.161 156.174 159.576 1.00 34.59 194 HIS A CA 1
ATOM 1342 C C . HIS A 1 163 ? 157.631 154.793 159.193 1.00 38.32 194 HIS A C 1
ATOM 1343 O O . HIS A 1 163 ? 157.104 154.049 160.021 1.00 43.14 194 HIS A O 1
ATOM 1350 N N . VAL A 1 164 ? 157.785 154.450 157.917 1.00 28.71 195 VAL A N 1
ATOM 1351 C CA . VAL A 1 164 ? 157.411 153.126 157.422 1.00 27.86 195 VAL A CA 1
ATOM 1352 C C . VAL A 1 164 ? 158.609 152.536 156.689 1.00 35.45 195 VAL A C 1
ATOM 1353 O O . VAL A 1 164 ? 159.449 153.289 156.179 1.00 33.94 195 VAL A O 1
ATOM 1357 N N . PRO A 1 165 ? 158.750 151.215 156.631 1.00 37.42 196 PRO A N 1
ATOM 1358 C CA . PRO A 1 165 ? 159.786 150.622 155.783 1.00 24.99 196 PRO A CA 1
ATOM 1359 C C . PRO A 1 165 ? 159.482 150.833 154.308 1.00 18.27 196 PRO A C 1
ATOM 1360 O O . PRO A 1 165 ? 158.345 151.075 153.905 1.00 31.52 196 PRO A O 1
ATOM 1364 N N . LEU A 1 166 ? 160.535 150.754 153.494 1.00 14.45 197 LEU A N 1
ATOM 1365 C CA . LEU A 1 166 ? 160.393 151.083 152.080 1.00 18.18 197 LEU A CA 1
ATOM 1366 C C . LEU A 1 166 ? 159.609 150.025 151.313 1.00 21.93 197 LEU A C 1
ATOM 1367 O O . LEU A 1 166 ? 158.926 150.357 150.341 1.00 32.54 197 LEU A O 1
ATOM 1372 N N . TRP A 1 167 ? 159.682 148.758 151.723 1.00 18.01 198 TRP A N 1
ATOM 1373 C CA . TRP A 1 167 ? 159.056 147.704 150.933 1.00 5.26 198 TRP A CA 1
ATOM 1374 C C . TRP A 1 167 ? 157.536 147.798 150.926 1.00 20.85 198 TRP A C 1
ATOM 1375 O O . TRP A 1 167 ? 156.894 147.159 150.083 1.00 34.48 198 TRP A O 1
ATOM 1386 N N . ASN A 1 168 ? 156.951 148.595 151.823 1.00 18.53 199 ASN A N 1
ATOM 1387 C CA . ASN A 1 168 ? 155.513 148.840 151.780 1.00 16.71 199 ASN A CA 1
ATOM 1388 C C . ASN A 1 168 ? 155.101 149.482 150.462 1.00 13.42 199 ASN A C 1
ATOM 1389 O O . ASN A 1 168 ? 154.098 149.089 149.859 1.00 18.73 199 ASN A O 1
ATOM 1394 N N . TYR A 1 169 ? 155.860 150.477 150.002 1.00 20.90 200 TYR A N 1
ATOM 1395 C CA . TYR A 1 169 ? 155.572 151.098 148.715 1.00 19.57 200 TYR A CA 1
ATOM 1396 C C . TYR A 1 169 ? 156.015 150.221 147.553 1.00 24.88 200 TYR A C 1
ATOM 1397 O O . TYR A 1 169 ? 155.368 150.217 146.497 1.00 32.65 200 TYR A O 1
ATOM 1406 N N . ALA A 1 170 ? 157.111 149.480 147.726 1.00 23.77 201 ALA A N 1
ATOM 1407 C CA . ALA A 1 170 ? 157.618 148.633 146.654 1.00 10.21 201 ALA A CA 1
ATOM 1408 C C . ALA A 1 170 ? 156.620 147.549 146.279 1.00 17.67 201 ALA A C 1
ATOM 1409 O O . ALA A 1 170 ? 156.403 147.287 145.092 1.00 26.52 201 ALA A O 1
ATOM 1411 N N . VAL A 1 171 ? 155.991 146.914 147.271 1.00 17.83 202 VAL A N 1
ATOM 1412 C CA . VAL A 1 171 ? 155.053 145.830 146.979 1.00 14.38 202 VAL A CA 1
ATOM 1413 C C . VAL A 1 171 ? 153.849 146.350 146.197 1.00 17.58 202 VAL A C 1
ATOM 1414 O O . VAL A 1 171 ? 153.423 145.745 145.205 1.00 33.44 202 VAL A O 1
ATOM 1418 N N . LEU A 1 172 ? 153.287 147.484 146.623 1.00 12.29 203 LEU A N 1
ATOM 1419 C CA . LEU A 1 172 ? 152.113 148.030 145.945 1.00 6.47 203 LEU A CA 1
ATOM 1420 C C . LEU A 1 172 ? 152.444 148.505 144.534 1.00 15.46 203 LEU A C 1
ATOM 1421 O O . LEU A 1 172 ? 151.679 148.252 143.590 1.00 31.56 203 LEU A O 1
ATOM 1426 N N . ARG A 1 173 ? 153.576 149.196 144.366 1.00 6.79 204 ARG A N 1
ATOM 1427 C CA . ARG A 1 173 ? 153.975 149.630 143.031 1.00 9.55 204 ARG A CA 1
ATOM 1428 C C . ARG A 1 173 ? 154.219 148.439 142.117 1.00 16.04 204 ARG A C 1
ATOM 1429 O O . ARG A 1 173 ? 153.826 148.458 140.944 1.00 21.37 204 ARG A O 1
ATOM 1437 N N . GLY A 1 174 ? 154.877 147.398 142.633 1.00 15.76 205 GLY A N 1
ATOM 1438 C CA . GLY A 1 174 ? 155.099 146.206 141.837 1.00 7.88 205 GLY A CA 1
ATOM 1439 C C . GLY A 1 174 ? 153.807 145.529 141.430 1.00 4.11 205 GLY A C 1
ATOM 1440 O O . GLY A 1 174 ? 153.678 145.054 140.302 1.00 23.16 205 GLY A O 1
ATOM 1441 N N . GLN A 1 175 ? 152.829 145.485 142.335 1.00 1.27 206 GLN A N 1
ATOM 1442 C CA . GLN A 1 175 ? 151.537 144.900 141.991 1.00 8.58 206 GLN A CA 1
ATOM 1443 C C . GLN A 1 175 ? 150.870 145.661 140.850 1.00 16.35 206 GLN A C 1
ATOM 1444 O O . GLN A 1 175 ? 150.392 145.058 139.879 1.00 30.62 206 GLN A O 1
ATOM 1450 N N . ILE A 1 176 ? 150.832 146.991 140.949 1.00 16.21 207 ILE A N 1
ATOM 1451 C CA . ILE A 1 176 ? 150.183 147.779 139.901 1.00 15.38 207 ILE A CA 1
ATOM 1452 C C . ILE A 1 176 ? 150.907 147.605 138.569 1.00 12.28 207 ILE A C 1
ATOM 1453 O O . ILE A 1 176 ? 150.275 147.425 137.514 1.00 23.50 207 ILE A O 1
ATOM 1458 N N . PHE A 1 177 ? 152.242 147.650 138.593 1.00 12.41 208 PHE A N 1
ATOM 1459 C CA . PHE A 1 177 ? 153.008 147.496 137.362 1.00 7.15 208 PHE A CA 1
ATOM 1460 C C . PHE A 1 177 ? 152.791 146.124 136.742 1.00 18.55 208 PHE A C 1
ATOM 1461 O O . PHE A 1 177 ? 152.697 145.999 135.516 1.00 26.85 208 PHE A O 1
ATOM 1469 N N . ILE A 1 178 ? 152.726 145.080 137.569 1.00 17.78 209 ILE A N 1
ATOM 1470 C CA . ILE A 1 178 ? 152.491 143.737 137.053 1.00 13.12 209 ILE A CA 1
ATOM 1471 C C . ILE A 1 178 ? 151.131 143.659 136.379 1.00 10.09 209 ILE A C 1
ATOM 1472 O O . ILE A 1 178 ? 150.999 143.101 135.286 1.00 19.23 209 ILE A O 1
ATOM 1477 N N . VAL A 1 179 ? 150.099 144.221 137.011 1.00 21.70 210 VAL A N 1
ATOM 1478 C CA . VAL A 1 179 ? 148.770 144.199 136.401 1.00 7.10 210 VAL A CA 1
ATOM 1479 C C . VAL A 1 179 ? 148.810 144.855 135.025 1.00 13.39 210 VAL A C 1
ATOM 1480 O O . VAL A 1 179 ? 148.366 144.272 134.026 1.00 27.40 210 VAL A O 1
ATOM 1484 N N . TYR A 1 180 ? 149.382 146.061 134.947 1.00 12.07 211 TYR A N 1
ATOM 1485 C CA . TYR A 1 180 ? 149.409 146.789 133.678 1.00 4.06 211 TYR A CA 1
ATOM 1486 C C . TYR A 1 180 ? 150.175 146.021 132.606 1.00 16.78 211 TYR A C 1
ATOM 1487 O O . TYR A 1 180 ? 149.685 145.833 131.484 1.00 22.08 211 TYR A O 1
ATOM 1496 N N . PHE A 1 181 ? 151.427 145.692 132.814 1.00 22.84 212 PHE A N 1
ATOM 1497 C CA . PHE A 1 181 ? 152.258 145.024 131.806 1.00 15.12 212 PHE A CA 1
ATOM 1498 C C . PHE A 1 181 ? 151.714 143.694 131.324 1.00 14.00 212 PHE A C 1
ATOM 1499 O O . PHE A 1 181 ? 151.783 143.530 130.176 1.00 23.67 212 PHE A O 1
ATOM 1507 N N . ILE A 1 182 ? 151.222 142.786 132.154 1.00 12.12 213 ILE A N 1
ATOM 1508 C CA . ILE A 1 182 ? 150.613 141.467 131.820 1.00 11.10 213 ILE A CA 1
ATOM 1509 C C . ILE A 1 182 ? 149.212 141.577 131.203 1.00 11.71 213 ILE A C 1
ATOM 1510 O O . ILE A 1 182 ? 148.770 140.653 130.671 1.00 21.28 213 ILE A O 1
ATOM 1515 N N . ALA A 1 183 ? 148.590 142.715 131.154 1.00 18.66 214 ALA A N 1
ATOM 1516 C CA . ALA A 1 183 ? 147.289 142.932 130.548 1.00 12.55 214 ALA A CA 1
ATOM 1517 C C . ALA A 1 183 ? 147.576 143.275 129.143 1.00 8.22 214 ALA A C 1
ATOM 1518 O O . ALA A 1 183 ? 146.806 142.921 128.374 1.00 22.88 214 ALA A O 1
ATOM 1520 N N . GLY A 1 184 ? 148.682 143.935 128.853 1.00 21.88 215 GLY A N 1
ATOM 1521 C CA . GLY A 1 184 ? 149.093 144.367 127.521 1.00 9.24 215 GLY A CA 1
ATOM 1522 C C . GLY A 1 184 ? 149.760 143.310 126.732 1.00 8.90 215 GLY A C 1
ATOM 1523 O O . GLY A 1 184 ? 149.613 143.359 125.585 1.00 20.19 215 GLY A O 1
ATOM 1524 N N . VAL A 1 185 ? 150.471 142.387 127.332 1.00 16.98 216 VAL A N 1
ATOM 1525 C CA . VAL A 1 185 ? 151.090 141.234 126.635 1.00 13.95 216 VAL A CA 1
ATOM 1526 C C . VAL A 1 185 ? 150.031 140.179 126.323 1.00 15.71 216 VAL A C 1
ATOM 1527 O O . VAL A 1 185 ? 150.236 139.425 125.396 1.00 21.71 216 VAL A O 1
ATOM 1531 N N . LYS A 1 186 ? 148.894 140.158 126.997 1.00 24.41 217 LYS A N 1
ATOM 1532 C CA . LYS A 1 186 ? 147.757 139.266 126.758 1.00 11.56 217 LYS A CA 1
ATOM 1533 C C . LYS A 1 186 ? 146.969 139.819 125.587 1.00 16.05 217 LYS A C 1
ATOM 1534 O O . LYS A 1 186 ? 146.302 139.031 124.944 1.00 23.84 217 LYS A O 1
ATOM 1540 N N . LYS A 1 187 ? 147.061 141.111 125.302 1.00 20.19 218 LYS A N 1
ATOM 1541 C CA . LYS A 1 187 ? 146.322 141.802 124.230 1.00 10.24 218 LYS A CA 1
ATOM 1542 C C . LYS A 1 187 ? 147.212 141.893 123.002 1.00 16.93 218 LYS A C 1
ATOM 1543 O O . LYS A 1 187 ? 146.926 142.668 122.147 1.00 26.77 218 LYS A O 1
ATOM 1549 N N . LEU A 1 188 ? 148.261 141.116 122.926 1.00 17.20 219 LEU A N 1
ATOM 1550 C CA . LEU A 1 188 ? 149.090 141.019 121.734 1.00 10.22 219 LEU A CA 1
ATOM 1551 C C . LEU A 1 188 ? 148.630 139.737 121.088 1.00 22.50 219 LEU A C 1
ATOM 1552 O O . LEU A 1 188 ? 149.489 138.963 120.708 1.00 29.49 219 LEU A O 1
ATOM 1557 N N . ASP A 1 189 ? 147.325 139.514 121.053 1.00 23.42 220 ASP A N 1
ATOM 1558 C CA . ASP A 1 189 ? 146.664 138.338 120.478 1.00 17.09 220 ASP A CA 1
ATOM 1559 C C . ASP A 1 189 ? 146.277 138.789 119.099 1.00 26.54 220 ASP A C 1
ATOM 1560 O O . ASP A 1 189 ? 146.167 139.959 118.918 1.00 36.02 220 ASP A O 1
ATOM 1565 N N . ALA A 1 190 ? 146.113 137.887 118.158 1.00 27.66 221 ALA A N 1
ATOM 1566 C CA . ALA A 1 190 ? 145.746 138.208 116.782 1.00 21.54 221 ALA A CA 1
ATOM 1567 C C . ALA A 1 190 ? 144.323 138.725 116.728 1.00 23.79 221 ALA A C 1
ATOM 1568 O O . ALA A 1 190 ? 144.034 139.543 115.891 1.00 26.20 221 ALA A O 1
ATOM 1570 N N . ASP A 1 191 ? 143.474 138.316 117.649 1.00 25.79 222 ASP A N 1
ATOM 1571 C CA . ASP A 1 191 ? 142.123 138.865 117.618 1.00 22.45 222 ASP A CA 1
ATOM 1572 C C . ASP A 1 191 ? 142.107 140.331 118.026 1.00 28.71 222 ASP A C 1
ATOM 1573 O O . ASP A 1 191 ? 141.342 141.124 117.469 1.00 33.63 222 ASP A O 1
ATOM 1578 N N . TRP A 1 192 ? 142.925 140.706 119.009 1.00 28.08 223 TRP A N 1
ATOM 1579 C CA . TRP A 1 192 ? 142.927 142.092 119.463 1.00 21.10 223 TRP A CA 1
ATOM 1580 C C . TRP A 1 192 ? 143.634 143.000 118.468 1.00 17.89 223 TRP A C 1
ATOM 1581 O O . TRP A 1 192 ? 143.158 144.101 118.177 1.00 28.84 223 TRP A O 1
ATOM 1592 N N . VAL A 1 193 ? 144.766 142.550 117.931 1.00 19.06 224 VAL A N 1
ATOM 1593 C CA . VAL A 1 193 ? 145.559 143.388 117.040 1.00 24.79 224 VAL A CA 1
ATOM 1594 C C . VAL A 1 193 ? 144.809 143.654 115.740 1.00 29.51 224 VAL A C 1
ATOM 1595 O O . VAL A 1 193 ? 144.880 144.754 115.179 1.00 37.53 224 VAL A O 1
ATOM 1599 N N . GLU A 1 194 ? 144.074 142.660 115.242 1.00 27.30 225 GLU A N 1
ATOM 1600 C CA . GLU A 1 194 ? 143.325 142.808 114.002 1.00 23.86 225 GLU A CA 1
ATOM 1601 C C . GLU A 1 194 ? 141.978 143.490 114.186 1.00 27.36 225 GLU A C 1
ATOM 1602 O O . GLU A 1 194 ? 141.308 143.765 113.187 1.00 38.31 225 GLU A O 1
ATOM 1608 N N . GLY A 1 195 ? 141.559 143.758 115.417 1.00 17.61 226 GLY A N 1
ATOM 1609 C CA . GLY A 1 195 ? 140.332 144.495 115.648 1.00 18.51 226 GLY A CA 1
ATOM 1610 C C . GLY A 1 195 ? 139.064 143.673 115.681 1.00 30.64 226 GLY A C 1
ATOM 1611 O O . GLY A 1 195 ? 138.012 144.151 115.244 1.00 40.77 226 GLY A O 1
ATOM 1612 N N . TYR A 1 196 ? 139.120 142.454 116.216 1.00 27.03 227 TYR A N 1
ATOM 1613 C CA . TYR A 1 196 ? 137.968 141.562 116.232 1.00 27.02 227 TYR A CA 1
ATOM 1614 C C . TYR A 1 196 ? 137.294 141.4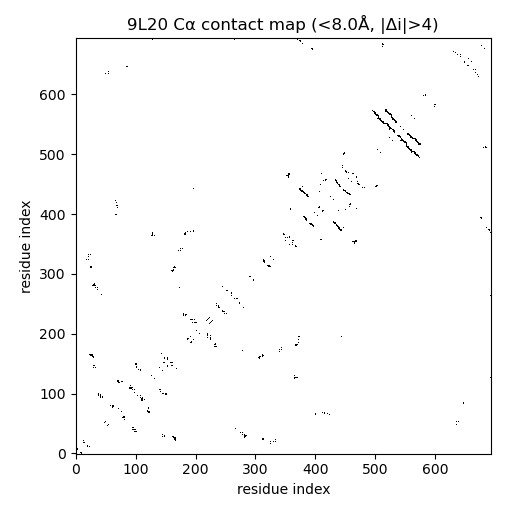44 117.588 1.00 26.44 227 TYR A C 1
ATOM 1615 O O . TYR A 1 196 ? 136.218 140.846 117.671 1.00 38.53 227 TYR A O 1
ATOM 1624 N N . SER A 1 197 ? 137.886 141.990 118.646 1.00 31.74 228 SER A N 1
ATOM 1625 C CA . SER A 1 197 ? 137.333 141.809 119.982 1.00 26.26 228 SER A CA 1
ATOM 1626 C C . SER A 1 197 ? 136.209 142.801 120.266 1.00 33.86 228 SER A C 1
ATOM 1627 O O . SER A 1 197 ? 135.078 142.403 120.561 1.00 35.19 228 SER A O 1
ATOM 1630 N N . MET A 1 198 ? 136.502 144.097 120.187 1.00 36.25 229 MET A N 1
ATOM 1631 C CA . MET A 1 198 ? 135.534 145.167 120.438 1.00 31.99 229 MET A CA 1
ATOM 1632 C C . MET A 1 198 ? 135.305 145.923 119.138 1.00 40.78 229 MET A C 1
ATOM 1633 O O . MET A 1 198 ? 135.869 146.995 118.923 1.00 48.74 229 MET A O 1
ATOM 1638 N N . GLU A 1 199 ? 134.442 145.381 118.285 1.00 52.66 230 GLU A N 1
ATOM 1639 C CA . GLU A 1 199 ? 134.251 145.948 116.958 1.00 52.91 230 GLU A CA 1
ATOM 1640 C C . GLU A 1 199 ? 133.127 146.972 116.894 1.00 57.97 230 GLU A C 1
ATOM 1641 O O . GLU A 1 199 ? 133.165 147.856 116.032 1.00 59.95 230 GLU A O 1
ATOM 1647 N N . TYR A 1 200 ? 132.138 146.884 117.780 1.00 67.65 231 TYR A N 1
ATOM 1648 C CA . TYR A 1 200 ? 131.001 147.794 117.774 1.00 65.90 231 TYR A CA 1
ATOM 1649 C C . TYR A 1 200 ? 131.096 148.887 118.829 1.00 64.48 231 TYR A C 1
ATOM 1650 O O . TYR A 1 200 ? 130.139 149.648 118.995 1.00 68.65 231 TYR A O 1
ATOM 1659 N N . LEU A 1 201 ? 132.216 148.986 119.548 1.00 53.15 232 LEU A N 1
ATOM 1660 C CA . LEU A 1 201 ? 132.319 149.958 120.631 1.00 53.19 232 LEU A CA 1
ATOM 1661 C C . LEU A 1 201 ? 132.484 151.384 120.127 1.00 52.92 232 LEU A C 1
ATOM 1662 O O . LEU A 1 201 ? 132.110 152.323 120.835 1.00 55.81 232 LEU A O 1
ATOM 1667 N N . SER A 1 202 ? 133.024 151.570 118.923 1.00 59.72 233 SER A N 1
ATOM 1668 C CA . SER A 1 202 ? 133.265 152.908 118.397 1.00 60.83 233 SER A CA 1
ATOM 1669 C C . SER A 1 202 ? 131.987 153.637 118.010 1.00 62.93 233 SER A C 1
ATOM 1670 O O . SER A 1 202 ? 132.048 154.826 117.688 1.00 66.49 233 SER A O 1
ATOM 1673 N N . ARG A 1 203 ? 130.843 152.961 118.022 1.00 64.94 234 ARG A N 1
ATOM 1674 C CA . ARG A 1 203 ? 129.562 153.600 117.759 1.00 64.59 234 ARG A CA 1
ATOM 1675 C C . ARG A 1 203 ? 129.060 154.435 118.932 1.00 66.15 234 ARG A C 1
ATOM 1676 O O . ARG A 1 203 ? 128.043 155.121 118.790 1.00 64.83 234 ARG A O 1
ATOM 1684 N N . HIS A 1 204 ? 129.733 154.389 120.078 1.00 60.25 235 HIS A N 1
ATOM 1685 C CA . HIS A 1 204 ? 129.320 155.163 121.239 1.00 57.00 235 HIS A CA 1
ATOM 1686 C C . HIS A 1 204 ? 129.487 156.658 120.980 1.00 58.84 235 HIS A C 1
ATOM 1687 O O . HIS A 1 204 ? 130.256 157.085 120.116 1.00 61.76 235 HIS A O 1
ATOM 1694 N N . TRP A 1 205 ? 128.744 157.461 121.742 1.00 59.74 236 TRP A N 1
ATOM 1695 C CA . TRP A 1 205 ? 128.815 158.909 121.588 1.00 58.17 236 TRP A CA 1
ATOM 1696 C C . TRP A 1 205 ? 130.043 159.522 122.245 1.00 60.27 236 TRP A C 1
ATOM 1697 O O . TRP A 1 205 ? 130.326 160.700 122.004 1.00 61.18 236 TRP A O 1
ATOM 1708 N N . LEU A 1 206 ? 130.776 158.766 123.067 1.00 58.17 237 LEU A N 1
ATOM 1709 C CA . LEU A 1 206 ? 131.987 159.298 123.681 1.00 56.80 237 LEU A CA 1
ATOM 1710 C C . LEU A 1 206 ? 133.148 159.385 122.701 1.00 56.50 237 LEU A C 1
ATOM 1711 O O . LEU A 1 206 ? 134.079 160.161 122.933 1.00 59.65 237 LEU A O 1
ATOM 1716 N N . PHE A 1 207 ? 133.117 158.612 121.620 1.00 56.87 238 PHE A N 1
ATOM 1717 C CA . PHE A 1 207 ? 134.199 158.582 120.646 1.00 58.53 238 PHE A CA 1
ATOM 1718 C C . PHE A 1 207 ? 134.015 159.589 119.520 1.00 59.93 238 PHE A C 1
ATOM 1719 O O . PHE A 1 207 ? 134.813 159.592 118.578 1.00 60.56 238 PHE A O 1
ATOM 1727 N N . SER A 1 208 ? 132.987 160.430 119.586 1.00 61.54 239 SER A N 1
ATOM 1728 C CA . SER A 1 208 ? 132.681 161.377 118.519 1.00 62.37 239 SER A CA 1
ATOM 1729 C C . SER A 1 208 ? 133.748 162.455 118.317 1.00 63.79 239 SER A C 1
ATOM 1730 O O . SER A 1 208 ? 133.869 162.971 117.199 1.00 62.96 239 SER A O 1
ATOM 1733 N N . PRO A 1 209 ? 134.521 162.856 119.339 1.00 64.61 240 PRO A N 1
ATOM 1734 C CA . PRO A 1 209 ? 135.673 163.728 119.046 1.00 62.40 240 PRO A CA 1
ATOM 1735 C C . PRO A 1 209 ? 136.655 163.128 118.053 1.00 64.44 240 PRO A C 1
ATOM 1736 O O . PRO A 1 209 ? 137.224 163.859 117.234 1.00 64.80 240 PRO A O 1
ATOM 1740 N N . PHE A 1 210 ? 136.880 161.814 118.106 1.00 66.51 241 PHE A N 1
ATOM 1741 C CA . PHE A 1 210 ? 137.859 161.181 117.232 1.00 64.33 241 PHE A CA 1
ATOM 1742 C C . PHE A 1 210 ? 137.372 161.034 115.799 1.00 62.64 241 PHE A C 1
ATOM 1743 O O . PHE A 1 210 ? 138.199 160.946 114.887 1.00 63.39 241 PHE A O 1
ATOM 1751 N N . LYS A 1 211 ? 136.059 160.995 115.577 1.00 65.60 242 LYS A N 1
ATOM 1752 C CA . LYS A 1 211 ? 135.533 160.866 114.225 1.00 67.92 242 LYS A CA 1
ATOM 1753 C C . LYS A 1 211 ? 135.682 162.141 113.410 1.00 72.37 242 LYS A C 1
ATOM 1754 O O . LYS A 1 211 ? 135.422 162.117 112.202 1.00 73.76 242 LYS A O 1
ATOM 1760 N N . LEU A 1 212 ? 136.082 163.250 114.033 1.00 75.86 243 LEU A N 1
ATOM 1761 C CA . LEU A 1 212 ? 136.325 164.481 113.295 1.00 73.85 243 LEU A CA 1
ATOM 1762 C C . LEU A 1 212 ? 137.552 164.395 112.398 1.00 73.65 243 LEU A C 1
ATOM 1763 O O . LEU A 1 212 ? 137.732 165.267 111.542 1.00 75.42 243 LEU A O 1
ATOM 1768 N N . LEU A 1 213 ? 138.396 163.374 112.570 1.00 70.60 244 LEU A N 1
ATOM 1769 C CA . LEU A 1 213 ? 139.585 163.225 111.746 1.00 70.56 244 LEU A CA 1
ATOM 1770 C C . LEU A 1 213 ? 139.847 161.796 111.295 1.00 69.47 244 LEU A C 1
ATOM 1771 O O . LEU A 1 213 ? 140.882 161.553 110.667 1.00 71.60 244 LEU A O 1
ATOM 1776 N N . LEU A 1 214 ? 138.960 160.847 111.589 1.00 66.16 245 LEU A N 1
ATOM 1777 C CA . LEU A 1 214 ? 139.158 159.455 111.211 1.00 66.77 245 LEU A CA 1
ATOM 1778 C C . LEU A 1 214 ? 137.827 158.836 110.816 1.00 68.52 245 LEU A C 1
ATOM 1779 O O . LEU A 1 214 ? 136.757 159.297 111.220 1.00 70.08 245 LEU A O 1
ATOM 1784 N N . SER A 1 215 ? 137.908 157.776 110.018 1.00 67.90 246 SER A N 1
ATOM 1785 C CA . SER A 1 215 ? 136.736 156.985 109.689 1.00 70.27 246 SER A CA 1
ATOM 1786 C C . SER A 1 215 ? 136.382 156.065 110.855 1.00 70.91 246 SER A C 1
ATOM 1787 O O . SER A 1 215 ? 137.167 155.868 111.785 1.00 73.42 246 SER A O 1
ATOM 1790 N N . GLU A 1 216 ? 135.177 155.496 110.801 1.00 71.54 247 GLU A N 1
ATOM 1791 C CA . GLU A 1 216 ? 134.741 154.615 111.880 1.00 74.31 247 GLU A CA 1
ATOM 1792 C C . GLU A 1 216 ? 135.590 153.352 111.963 1.00 72.02 247 GLU A C 1
ATOM 1793 O O . GLU A 1 216 ? 135.914 152.899 113.066 1.00 68.82 247 GLU A O 1
ATOM 1799 N N . GLU A 1 217 ? 135.953 152.766 110.821 1.00 70.42 248 GLU A N 1
ATOM 1800 C CA . GLU A 1 217 ? 136.845 151.611 110.839 1.00 72.73 248 GLU A CA 1
ATOM 1801 C C . GLU A 1 217 ? 138.224 151.984 111.371 1.00 72.18 248 GLU A C 1
ATOM 1802 O O . GLU A 1 217 ? 138.809 151.245 112.173 1.00 72.16 248 GLU A O 1
ATOM 1808 N N . LEU A 1 218 ? 138.758 153.129 110.942 1.00 61.22 249 LEU A N 1
ATOM 1809 C CA . LEU A 1 218 ? 140.050 153.570 111.454 1.00 57.04 249 LEU A CA 1
ATOM 1810 C C . LEU A 1 218 ? 139.961 153.936 112.929 1.00 57.95 249 LEU A C 1
ATOM 1811 O O . LEU A 1 218 ? 140.913 153.714 113.684 1.00 61.53 249 LEU A O 1
ATOM 1816 N N . THR A 1 219 ? 138.832 154.506 113.357 1.00 52.26 250 THR A N 1
ATOM 1817 C CA . THR A 1 219 ? 138.645 154.800 114.775 1.00 50.78 250 THR A CA 1
ATOM 1818 C C . THR A 1 219 ? 138.608 153.524 115.604 1.00 50.12 250 THR A C 1
ATOM 1819 O O . THR A 1 219 ? 139.172 153.473 116.702 1.00 55.29 250 THR A O 1
ATOM 1823 N N . SER A 1 220 ? 137.937 152.486 115.103 1.00 45.81 251 SER A N 1
ATOM 1824 C CA . SER A 1 220 ? 137.898 151.219 115.825 1.00 47.36 251 SER A CA 1
ATOM 1825 C C . SER A 1 220 ? 139.269 150.562 115.873 1.00 45.71 251 SER A C 1
ATOM 1826 O O . SER A 1 220 ? 139.666 150.016 116.908 1.00 42.79 251 SER A O 1
ATOM 1829 N N . LEU A 1 221 ? 140.008 150.598 114.766 1.00 44.27 252 LEU A N 1
ATOM 1830 C CA . LEU A 1 221 ? 141.289 149.904 114.726 1.00 38.81 252 LEU A CA 1
ATOM 1831 C C . LEU A 1 221 ? 142.360 150.638 115.522 1.00 41.21 252 LEU A C 1
ATOM 1832 O O . LEU A 1 221 ? 143.172 150.003 116.201 1.00 47.47 252 LEU A O 1
ATOM 1837 N N . LEU A 1 222 ? 142.378 151.968 115.462 1.00 41.72 253 LEU A N 1
ATOM 1838 C CA . LEU A 1 222 ? 143.461 152.749 116.051 1.00 33.71 253 LEU A CA 1
ATOM 1839 C C . LEU A 1 222 ? 143.173 153.140 117.498 1.00 34.88 253 LEU A C 1
ATOM 1840 O O . LEU A 1 222 ? 143.954 152.825 118.400 1.00 42.71 253 LEU A O 1
ATOM 1845 N N . VAL A 1 223 ? 142.065 153.843 117.731 1.00 31.69 254 VAL A N 1
ATOM 1846 C CA . VAL A 1 223 ? 141.802 154.380 119.061 1.00 38.31 254 VAL A CA 1
ATOM 1847 C C . VAL A 1 223 ? 141.458 153.268 120.046 1.00 36.55 254 VAL A C 1
ATOM 1848 O O . VAL A 1 223 ? 141.949 153.254 121.180 1.00 34.51 254 VAL A O 1
ATOM 1852 N N . VAL A 1 224 ? 140.612 152.324 119.639 1.00 33.37 255 VAL A N 1
ATOM 1853 C CA . VAL A 1 224 ? 140.074 151.355 120.588 1.00 30.84 255 VAL A CA 1
ATOM 1854 C C . VAL A 1 224 ? 141.079 150.247 120.877 1.00 31.23 255 VAL A C 1
ATOM 1855 O O . VAL A 1 224 ? 141.310 149.889 122.036 1.00 42.28 255 VAL A O 1
ATOM 1859 N N . HIS A 1 225 ? 141.690 149.683 119.838 1.00 23.31 256 HIS A N 1
ATOM 1860 C CA . HIS A 1 225 ? 142.525 148.498 120.008 1.00 20.70 256 HIS A CA 1
ATOM 1861 C C . HIS A 1 225 ? 143.999 148.851 120.198 1.00 24.27 256 HIS A C 1
ATOM 1862 O O . HIS A 1 225 ? 144.599 148.513 121.225 1.00 34.18 256 HIS A O 1
ATOM 1869 N N . TRP A 1 226 ? 144.592 149.541 119.223 1.00 35.61 257 TRP A N 1
ATOM 1870 C CA . TRP A 1 226 ? 146.008 149.880 119.316 1.00 26.76 257 TRP A CA 1
ATOM 1871 C C . TRP A 1 226 ? 146.275 150.866 120.445 1.00 30.30 257 TRP A C 1
ATOM 1872 O O . TRP A 1 226 ? 147.279 150.745 121.157 1.00 41.68 257 TRP A O 1
ATOM 1883 N N . GLY A 1 227 ? 145.387 151.843 120.629 1.00 28.26 258 GLY A N 1
ATOM 1884 C CA . GLY A 1 227 ? 145.563 152.789 121.719 1.00 18.33 258 GLY A CA 1
ATOM 1885 C C . GLY A 1 227 ? 145.509 152.123 123.078 1.00 25.33 258 GLY A C 1
ATOM 1886 O O . GLY A 1 227 ? 146.337 152.394 123.952 1.00 43.61 258 GLY A O 1
ATOM 1887 N N . GLY A 1 228 ? 144.534 151.236 123.274 1.00 23.73 259 GLY A N 1
ATOM 1888 C CA . GLY A 1 228 ? 144.445 150.521 124.535 1.00 25.66 259 GLY A CA 1
ATOM 1889 C C . GLY A 1 228 ? 145.653 149.643 124.793 1.00 25.40 259 GLY A C 1
ATOM 1890 O O . GLY A 1 228 ? 146.186 149.613 125.907 1.00 34.85 259 GLY A O 1
ATOM 1891 N N . LEU A 1 229 ? 146.117 148.933 123.761 1.00 26.77 260 LEU A N 1
ATOM 1892 C CA . LEU A 1 229 ? 147.295 148.088 123.926 1.00 23.73 260 LEU A CA 1
ATOM 1893 C C . LEU A 1 229 ? 148.527 148.912 124.287 1.00 30.80 260 LEU A C 1
ATOM 1894 O O . LEU A 1 229 ? 149.300 148.531 125.176 1.00 32.71 260 LEU A O 1
ATOM 1899 N N . LEU A 1 230 ? 148.725 150.051 123.612 1.00 28.84 261 LEU A N 1
ATOM 1900 C CA . LEU A 1 230 ? 149.886 150.892 123.894 1.00 28.60 261 LEU A CA 1
ATOM 1901 C C . LEU A 1 230 ? 149.824 151.487 125.295 1.00 28.21 261 LEU A C 1
ATOM 1902 O O . LEU A 1 230 ? 150.844 151.546 125.995 1.00 34.15 261 LEU A O 1
ATOM 1907 N N . LEU A 1 231 ? 148.642 151.942 125.720 1.00 23.12 262 LEU A N 1
ATOM 1908 C CA . LEU A 1 231 ? 148.505 152.443 127.083 1.00 29.70 262 LEU A CA 1
ATOM 1909 C C . LEU A 1 231 ? 148.854 151.366 128.097 1.00 31.87 262 LEU A C 1
ATOM 1910 O O . LEU A 1 231 ? 149.590 151.623 129.057 1.00 39.37 262 LEU A O 1
ATOM 1915 N N . ASP A 1 232 ? 148.352 150.147 127.894 1.00 30.94 263 ASP A N 1
ATOM 1916 C CA . ASP A 1 232 ? 148.653 149.076 128.838 1.00 27.24 263 ASP A CA 1
ATOM 1917 C C . ASP A 1 232 ? 150.143 148.764 128.871 1.00 28.60 263 ASP A C 1
ATOM 1918 O O . ASP A 1 232 ? 150.711 148.539 129.944 1.00 31.36 263 ASP A O 1
ATOM 1923 N N . LEU A 1 233 ? 150.795 148.749 127.712 1.00 30.51 264 LEU A N 1
ATOM 1924 C CA . LEU A 1 233 ? 152.208 148.392 127.679 1.00 31.51 264 LEU A CA 1
ATOM 1925 C C . LEU A 1 233 ? 153.127 149.495 128.195 1.00 33.52 264 LEU A C 1
ATOM 1926 O O . LEU A 1 233 ? 154.246 149.189 128.618 1.00 39.50 264 LEU A O 1
ATOM 1931 N N . SER A 1 234 ? 152.701 150.760 128.180 1.00 30.12 265 SER A N 1
ATOM 1932 C CA . SER A 1 234 ? 153.598 151.844 128.565 1.00 28.35 265 SER A CA 1
ATOM 1933 C C . SER A 1 234 ? 153.233 152.556 129.863 1.00 36.60 265 SER A C 1
ATOM 1934 O O . SER A 1 234 ? 154.015 153.405 130.314 1.00 39.75 265 SER A O 1
ATOM 1937 N N . ALA A 1 235 ? 152.081 152.252 130.471 1.00 41.00 266 ALA A N 1
ATOM 1938 C CA . ALA A 1 235 ? 151.629 153.026 131.623 1.00 29.02 266 ALA A CA 1
ATOM 1939 C C . ALA A 1 235 ? 152.579 152.901 132.808 1.00 35.72 266 ALA A C 1
ATOM 1940 O O . ALA A 1 235 ? 152.852 153.891 133.494 1.00 47.10 266 ALA A O 1
ATOM 1942 N N . GLY A 1 236 ? 153.075 151.694 133.080 1.00 34.57 267 GLY A N 1
ATOM 1943 C CA . GLY A 1 236 ? 153.957 151.516 134.223 1.00 35.52 267 GLY A CA 1
ATOM 1944 C C . GLY A 1 236 ? 155.244 152.307 134.098 1.00 34.59 267 GLY A C 1
ATOM 1945 O O . GLY A 1 236 ? 155.692 152.940 135.057 1.00 40.50 267 GLY A O 1
ATOM 1946 N N . PHE A 1 237 ? 155.852 152.285 132.912 1.00 34.01 268 PHE A N 1
ATOM 1947 C CA . PHE A 1 237 ? 157.080 153.038 132.689 1.00 32.30 268 PHE A CA 1
ATOM 1948 C C . PHE A 1 237 ? 156.824 154.539 132.724 1.00 32.73 268 PHE A C 1
ATOM 1949 O O . PHE A 1 237 ? 157.660 155.301 133.219 1.00 32.28 268 PHE A O 1
ATOM 1957 N N . LEU A 1 238 ? 155.683 154.986 132.193 1.00 38.02 269 LEU A N 1
ATOM 1958 C CA . LEU A 1 238 ? 155.367 156.411 132.249 1.00 37.39 269 LEU A CA 1
ATOM 1959 C C . LEU A 1 238 ? 155.151 156.876 133.684 1.00 35.78 269 LEU A C 1
ATOM 1960 O O . LEU A 1 238 ? 155.553 157.985 134.050 1.00 44.07 269 LEU A O 1
ATOM 1965 N N . LEU A 1 239 ? 154.509 156.048 134.507 1.00 30.23 270 LEU A N 1
ATOM 1966 C CA . LEU A 1 239 ? 154.215 156.440 135.879 1.00 28.11 270 LEU A CA 1
ATOM 1967 C C . LEU A 1 239 ? 155.448 156.372 136.769 1.00 37.40 270 LEU A C 1
ATOM 1968 O O . LEU A 1 239 ? 155.596 157.190 137.683 1.00 41.30 270 LEU A O 1
ATOM 1973 N N . PHE A 1 240 ? 156.339 155.407 136.529 1.00 37.64 271 PHE A N 1
ATOM 1974 C CA . PHE A 1 240 ? 157.476 155.219 137.424 1.00 31.67 271 PHE A CA 1
ATOM 1975 C C . PHE A 1 240 ? 158.421 156.415 137.401 1.00 33.64 271 PHE A C 1
ATOM 1976 O O . PHE A 1 240 ? 158.889 156.864 138.453 1.00 39.38 271 PHE A O 1
ATOM 1984 N N . PHE A 1 241 ? 158.714 156.947 136.221 1.00 39.19 272 PHE A N 1
ATOM 1985 C CA . PHE A 1 241 ? 159.713 157.997 136.086 1.00 43.13 272 PHE A CA 1
ATOM 1986 C C . PHE A 1 241 ? 159.101 159.373 136.309 1.00 48.67 272 PHE A C 1
ATOM 1987 O O . PHE A 1 241 ? 157.952 159.633 135.946 1.00 50.09 272 PHE A O 1
ATOM 1995 N N . ASP A 1 242 ? 159.892 160.259 136.915 1.00 50.37 273 ASP A N 1
ATOM 1996 C CA . ASP A 1 242 ? 159.423 161.589 137.279 1.00 51.60 273 ASP A CA 1
ATOM 1997 C C . ASP A 1 242 ? 159.398 162.562 136.108 1.00 53.93 273 ASP A C 1
ATOM 1998 O O . ASP A 1 242 ? 158.741 163.604 136.203 1.00 51.47 273 ASP A O 1
ATOM 2003 N N . VAL A 1 243 ? 160.097 162.254 135.015 1.00 55.71 274 VAL A N 1
ATOM 2004 C CA . VAL A 1 243 ? 160.082 163.137 133.854 1.00 55.05 274 VAL A CA 1
ATOM 2005 C C . VAL A 1 243 ? 158.721 163.105 133.173 1.00 52.72 274 VAL A C 1
ATOM 2006 O O . VAL A 1 243 ? 158.205 164.139 132.734 1.00 54.06 274 VAL A O 1
ATOM 2010 N N . SER A 1 244 ? 158.119 161.921 133.073 1.00 45.11 275 SER A N 1
ATOM 2011 C CA . SER A 1 244 ? 156.872 161.731 132.348 1.00 45.76 275 SER A CA 1
ATOM 2012 C C . SER A 1 244 ? 155.700 161.411 133.269 1.00 51.28 275 SER A C 1
ATOM 2013 O O . SER A 1 244 ? 154.696 160.860 132.813 1.00 54.87 275 SER A O 1
ATOM 2016 N N . ARG A 1 245 ? 155.806 161.745 134.556 1.00 44.60 276 ARG A N 1
ATOM 2017 C CA . ARG A 1 245 ? 154.748 161.390 135.496 1.00 39.19 276 ARG A CA 1
ATOM 2018 C C . ARG A 1 245 ? 153.455 162.133 135.195 1.00 46.57 276 ARG A C 1
ATOM 2019 O O . ARG A 1 245 ? 152.368 161.557 135.300 1.00 51.25 276 ARG A O 1
ATOM 2027 N N . SER A 1 246 ? 153.547 163.415 134.838 1.00 51.34 277 SER A N 1
ATOM 2028 C CA . SER A 1 246 ? 152.344 164.220 134.641 1.00 54.28 277 SER A CA 1
ATOM 2029 C C . SER A 1 246 ? 151.555 163.756 133.420 1.00 53.07 277 SER A C 1
ATOM 2030 O O . SER A 1 246 ? 150.326 163.600 133.478 1.00 53.96 277 SER A O 1
ATOM 2033 N N . ILE A 1 247 ? 152.248 163.532 132.303 1.00 49.21 278 ILE A N 1
ATOM 2034 C CA . ILE A 1 247 ? 151.581 163.068 131.091 1.00 52.04 278 ILE A CA 1
ATOM 2035 C C . ILE A 1 247 ? 150.961 161.696 131.318 1.00 54.19 278 ILE A C 1
ATOM 2036 O O . ILE A 1 247 ? 149.830 161.429 130.891 1.00 58.17 278 ILE A O 1
ATOM 2041 N N . GLY A 1 248 ? 151.690 160.805 131.989 1.00 50.14 279 GLY A N 1
ATOM 2042 C CA . GLY A 1 248 ? 151.143 159.495 132.288 1.00 49.39 279 GLY A CA 1
ATOM 2043 C C . GLY A 1 248 ? 149.926 159.563 133.189 1.00 47.70 279 GLY A C 1
ATOM 2044 O O . GLY A 1 248 ? 148.958 158.824 132.995 1.00 52.49 279 GLY A O 1
ATOM 2045 N N . LEU A 1 249 ? 149.961 160.446 134.188 1.00 42.49 280 LEU A N 1
ATOM 2046 C CA . LEU A 1 249 ? 148.815 160.617 135.073 1.00 44.05 280 LEU A CA 1
ATOM 2047 C C . LEU A 1 249 ? 147.593 161.072 134.291 1.00 47.88 280 LEU A C 1
ATOM 2048 O O . LEU A 1 249 ? 146.492 160.537 134.469 1.00 50.23 280 LEU A O 1
ATOM 2053 N N . PHE A 1 250 ? 147.774 162.051 133.402 1.00 49.84 281 PHE A N 1
ATOM 2054 C CA . PHE A 1 250 ? 146.650 162.524 132.597 1.00 48.89 281 PHE A CA 1
ATOM 2055 C C . PHE A 1 250 ? 146.105 161.414 131.702 1.00 50.39 281 PHE A C 1
ATOM 2056 O O . PHE A 1 250 ? 144.884 161.226 131.601 1.00 49.78 281 PHE A O 1
ATOM 2064 N N . PHE A 1 251 ? 146.997 160.657 131.058 1.00 47.87 282 PHE A N 1
ATOM 2065 C CA . PHE A 1 251 ? 146.558 159.606 130.146 1.00 41.81 282 PHE A CA 1
ATOM 2066 C C . PHE A 1 251 ? 145.789 158.517 130.881 1.00 43.30 282 PHE A C 1
ATOM 2067 O O . PHE A 1 251 ? 144.721 158.085 130.430 1.00 52.27 282 PHE A O 1
ATOM 2075 N N . VAL A 1 252 ? 146.317 158.052 132.017 1.00 32.48 283 VAL A N 1
ATOM 2076 C CA . VAL A 1 252 ? 145.636 156.980 132.735 1.00 35.44 283 VAL A CA 1
ATOM 2077 C C . VAL A 1 252 ? 144.327 157.476 133.330 1.00 38.69 283 VAL A C 1
ATOM 2078 O O . VAL A 1 252 ? 143.347 156.722 133.391 1.00 45.93 283 VAL A O 1
ATOM 2082 N N . SER A 1 253 ? 144.272 158.737 133.768 1.00 35.12 284 SER A N 1
ATOM 2083 C CA . SER A 1 253 ? 143.017 159.283 134.271 1.00 34.27 284 SER A CA 1
ATOM 2084 C C . SER A 1 253 ? 141.955 159.305 133.182 1.00 34.13 284 SER A C 1
ATOM 2085 O O . SER A 1 253 ? 140.806 158.919 133.417 1.00 43.93 284 SER A O 1
ATOM 2088 N N . TYR A 1 254 ? 142.321 159.743 131.976 1.00 35.62 285 TYR A N 1
ATOM 2089 C CA . TYR A 1 254 ? 141.356 159.738 130.878 1.00 32.58 285 TYR A CA 1
ATOM 2090 C C . TYR A 1 254 ? 140.915 158.320 130.531 1.00 34.55 285 TYR A C 1
ATOM 2091 O O . TYR A 1 254 ? 139.723 158.065 130.311 1.00 39.62 285 TYR A O 1
ATOM 2100 N N . PHE A 1 255 ? 141.867 157.385 130.483 1.00 33.05 286 PHE A N 1
ATOM 2101 C CA . PHE A 1 255 ? 141.556 155.994 130.161 1.00 27.99 286 PHE A CA 1
ATOM 2102 C C . PHE A 1 255 ? 140.557 155.407 131.152 1.00 31.77 286 PHE A C 1
ATOM 2103 O O . PHE A 1 255 ? 139.531 154.835 130.760 1.00 36.83 286 PHE A O 1
ATOM 2111 N N . HIS A 1 256 ? 140.818 155.573 132.449 1.00 30.06 287 HIS A N 1
ATOM 2112 C CA . HIS A 1 256 ? 139.930 155.002 133.453 1.00 22.81 287 HIS A CA 1
ATOM 2113 C C . HIS A 1 256 ? 138.597 155.735 133.519 1.00 28.46 287 HIS A C 1
ATOM 2114 O O . HIS A 1 256 ? 137.562 155.104 133.753 1.00 38.54 287 HIS A O 1
ATOM 2121 N N . CYS A 1 257 ? 138.591 157.052 133.299 1.00 31.90 288 CYS A N 1
ATOM 2122 C CA . CYS A 1 257 ? 137.337 157.797 133.299 1.00 22.30 288 CYS A CA 1
ATOM 2123 C C . CYS A 1 257 ? 136.430 157.361 132.157 1.00 30.71 288 CYS A C 1
ATOM 2124 O O . CYS A 1 257 ? 135.207 157.295 132.320 1.00 34.02 288 CYS A O 1
ATOM 2127 N N . MET A 1 258 ? 137.003 157.094 130.981 1.00 37.38 289 MET A N 1
ATOM 2128 C CA . MET A 1 258 ? 136.189 156.601 129.873 1.00 26.43 289 MET A CA 1
ATOM 2129 C C . MET A 1 258 ? 135.719 155.173 130.118 1.00 29.13 289 MET A C 1
ATOM 2130 O O . MET A 1 258 ? 134.566 154.831 129.817 1.00 41.26 289 MET A O 1
ATOM 2135 N N . ASN A 1 259 ? 136.592 154.321 130.662 1.00 30.09 290 ASN A N 1
ATOM 2136 C CA . ASN A 1 259 ? 136.196 152.939 130.909 1.00 20.81 290 ASN A CA 1
ATOM 2137 C C . ASN A 1 259 ? 135.103 152.840 131.964 1.00 24.35 290 ASN A C 1
ATOM 2138 O O . ASN A 1 259 ? 134.280 151.922 131.912 1.00 34.40 290 ASN A O 1
ATOM 2143 N N . SER A 1 260 ? 135.080 153.758 132.933 1.00 32.90 291 SER A N 1
ATOM 2144 C CA . SER A 1 260 ? 134.039 153.707 133.955 1.00 27.00 291 SER A CA 1
ATOM 2145 C C . SER A 1 260 ? 132.663 154.006 133.377 1.00 31.78 291 SER A C 1
ATOM 2146 O O . SER A 1 260 ? 131.648 153.602 133.953 1.00 39.45 291 SER A O 1
ATOM 2149 N N . GLN A 1 261 ? 132.602 154.715 132.250 1.00 35.66 292 GLN A N 1
ATOM 2150 C CA . GLN A 1 261 ? 131.335 155.066 131.623 1.00 30.66 292 GLN A CA 1
ATOM 2151 C C . GLN A 1 261 ? 130.942 154.127 130.495 1.00 32.25 292 GLN A C 1
ATOM 2152 O O . GLN A 1 261 ? 129.751 154.011 130.190 1.00 38.72 292 GLN A O 1
ATOM 2158 N N . LEU A 1 262 ? 131.909 153.466 129.857 1.00 37.52 293 LEU A N 1
ATOM 2159 C CA . LEU A 1 262 ? 131.566 152.567 128.760 1.00 31.59 293 LEU A CA 1
ATOM 2160 C C . LEU A 1 262 ? 130.999 151.239 129.258 1.00 36.26 293 LEU A C 1
ATOM 2161 O O . LEU A 1 262 ? 130.123 150.659 128.608 1.00 36.69 293 LEU A O 1
ATOM 2166 N N . PHE A 1 263 ? 131.479 150.739 130.394 1.00 37.92 294 PHE A N 1
ATOM 2167 C CA . PHE A 1 263 ? 131.158 149.400 130.879 1.00 34.61 294 PHE A CA 1
ATOM 2168 C C . PHE A 1 263 ? 130.586 149.457 132.292 1.00 33.98 294 PHE A C 1
ATOM 2169 O O . PHE A 1 263 ? 130.468 150.521 132.901 1.00 41.42 294 PHE A O 1
ATOM 2177 N N . SER A 1 264 ? 130.236 148.280 132.811 1.00 32.54 295 SER A N 1
ATOM 2178 C CA . SER A 1 264 ? 129.745 148.095 134.177 1.00 32.19 295 SER A CA 1
ATOM 2179 C C . SER A 1 264 ? 130.722 147.177 134.906 1.00 37.51 295 SER A C 1
ATOM 2180 O O . SER A 1 264 ? 130.545 145.959 134.932 1.00 37.52 295 SER A O 1
ATOM 2183 N N . ILE A 1 265 ? 131.750 147.768 135.509 1.00 34.65 296 ILE A N 1
ATOM 2184 C CA . ILE A 1 265 ? 132.802 147.001 136.164 1.00 26.52 296 ILE A CA 1
ATOM 2185 C C . ILE A 1 265 ? 132.908 147.399 137.629 1.00 31.74 296 ILE A C 1
ATOM 2186 O O . ILE A 1 265 ? 133.997 147.382 138.210 1.00 32.15 296 ILE A O 1
ATOM 2191 N N . GLY A 1 266 ? 131.783 147.774 138.230 1.00 30.60 297 GLY A N 1
ATOM 2192 C CA . GLY A 1 266 ? 131.745 148.090 139.644 1.00 27.20 297 GLY A CA 1
ATOM 2193 C C . GLY A 1 266 ? 132.553 149.304 140.050 1.00 35.77 297 GLY A C 1
ATOM 2194 O O . GLY A 1 266 ? 132.225 150.434 139.678 1.00 37.80 297 GLY A O 1
ATOM 2195 N N . MET A 1 267 ? 133.610 149.075 140.832 1.00 41.94 298 MET A N 1
ATOM 2196 C CA . MET A 1 267 ? 134.483 150.126 141.338 1.00 29.10 298 MET A CA 1
ATOM 2197 C C . MET A 1 267 ? 135.904 150.018 140.797 1.00 21.79 298 MET A C 1
ATOM 2198 O O . MET A 1 267 ? 136.815 150.644 141.342 1.00 31.83 298 MET A O 1
ATOM 2203 N N . PHE A 1 268 ? 136.107 149.242 139.732 1.00 13.14 299 PHE A N 1
ATOM 2204 C CA . PHE A 1 268 ? 137.455 148.972 139.240 1.00 28.79 299 PHE A CA 1
ATOM 2205 C C . PHE A 1 268 ? 138.165 150.258 138.827 1.00 34.08 299 PHE A C 1
ATOM 2206 O O . PHE A 1 268 ? 139.330 150.483 139.180 1.00 32.71 299 PHE A O 1
ATOM 2214 N N . SER A 1 269 ? 137.470 151.118 138.083 1.00 30.18 300 SER A N 1
ATOM 2215 C CA . SER A 1 269 ? 138.090 152.336 137.578 1.00 9.98 300 SER A CA 1
ATOM 2216 C C . SER A 1 269 ? 138.466 153.281 138.709 1.00 13.81 300 SER A C 1
ATOM 2217 O O . SER A 1 269 ? 139.521 153.918 138.666 1.00 37.38 300 SER A O 1
ATOM 2220 N N . TYR A 1 270 ? 137.611 153.395 139.726 1.00 26.59 301 TYR A N 1
ATOM 2221 C CA . TYR A 1 270 ? 137.911 154.279 140.847 1.00 25.12 301 TYR A CA 1
ATOM 2222 C C . TYR A 1 270 ? 139.052 153.736 141.698 1.00 18.25 301 TYR A C 1
ATOM 2223 O O . TYR A 1 270 ? 139.889 154.504 142.184 1.00 34.58 301 TYR A O 1
ATOM 2232 N N . VAL A 1 271 ? 139.115 152.415 141.870 1.00 8.95 302 VAL A N 1
ATOM 2233 C CA . VAL A 1 271 ? 140.248 151.808 142.562 1.00 11.93 302 VAL A CA 1
ATOM 2234 C C . VAL A 1 271 ? 141.544 152.112 141.824 1.00 18.62 302 VAL A C 1
ATOM 2235 O O . VAL A 1 271 ? 142.555 152.475 142.438 1.00 34.85 302 VAL A O 1
ATOM 2239 N N . MET A 1 272 ? 141.537 151.987 140.494 1.00 25.35 303 MET A N 1
ATOM 2240 C CA . MET A 1 272 ? 142.761 152.234 139.736 1.00 26.46 303 MET A CA 1
ATOM 2241 C C . MET A 1 272 ? 143.138 153.713 139.738 1.00 23.87 303 MET A C 1
ATOM 2242 O O . MET A 1 272 ? 144.328 154.061 139.809 1.00 28.57 303 MET A O 1
ATOM 2247 N N . LEU A 1 273 ? 142.163 154.590 139.662 1.00 17.42 304 LEU A N 1
ATOM 2248 C CA . LEU A 1 273 ? 142.429 156.053 139.644 1.00 19.77 304 LEU A CA 1
ATOM 2249 C C . LEU A 1 273 ? 143.125 156.474 140.924 1.00 27.35 304 LEU A C 1
ATOM 2250 O O . LEU A 1 273 ? 143.904 157.398 140.847 1.00 34.44 304 LEU A O 1
ATOM 2255 N N . ALA A 1 274 ? 142.868 155.832 142.044 1.00 26.54 305 ALA A N 1
ATOM 2256 C CA . ALA A 1 274 ? 143.394 156.184 143.362 1.00 20.70 305 ALA A CA 1
ATOM 2257 C C . ALA A 1 274 ? 144.635 155.367 143.737 1.00 28.61 305 ALA A C 1
ATOM 2258 O O . ALA A 1 274 ? 145.089 155.489 144.841 1.00 41.38 305 ALA A O 1
ATOM 2260 N N . SER A 1 275 ? 145.235 154.660 142.821 1.00 26.41 306 SER A N 1
ATOM 2261 C CA . SER A 1 275 ? 146.430 153.828 143.049 1.00 25.17 306 SER A CA 1
ATOM 2262 C C . SER A 1 275 ? 147.547 154.412 142.216 1.00 28.53 306 SER A C 1
ATOM 2263 O O . SER A 1 275 ? 148.606 153.834 142.158 1.00 26.91 306 SER A O 1
ATOM 2266 N N . SER A 1 276 ? 147.271 155.512 141.566 1.00 35.60 307 SER A N 1
ATOM 2267 C CA . SER A 1 276 ? 148.226 156.153 140.653 1.00 29.93 307 SER A CA 1
ATOM 2268 C C . SER A 1 276 ? 148.923 157.274 141.386 1.00 27.88 307 SER A C 1
ATOM 2269 O O . SER A 1 276 ? 150.069 157.515 140.992 1.00 32.60 307 SER A O 1
ATOM 2272 N N . PRO A 1 277 ? 148.352 158.003 142.374 1.00 26.45 308 PRO A N 1
ATOM 2273 C CA . PRO A 1 277 ? 149.137 158.858 143.215 1.00 18.44 308 PRO A CA 1
ATOM 2274 C C . PRO A 1 277 ? 149.960 158.085 144.253 1.00 25.94 308 PRO A C 1
ATOM 2275 O O . PRO A 1 277 ? 150.133 158.596 145.279 1.00 35.20 308 PRO A O 1
ATOM 2279 N N . LEU A 1 278 ? 150.438 156.870 143.986 1.00 24.68 309 LEU A N 1
ATOM 2280 C CA . LEU A 1 278 ? 151.247 156.030 144.887 1.00 16.47 309 LEU A CA 1
ATOM 2281 C C . LEU A 1 278 ? 152.546 155.823 144.147 1.00 22.43 309 LEU A C 1
ATOM 2282 O O . LEU A 1 278 ? 153.346 155.033 144.580 1.00 29.19 309 LEU A O 1
ATOM 2287 N N . PHE A 1 279 ? 152.676 156.402 142.980 1.00 28.19 310 PHE A N 1
ATOM 2288 C CA . PHE A 1 279 ? 153.940 156.355 142.231 1.00 25.87 310 PHE A CA 1
ATOM 2289 C C . PHE A 1 279 ? 154.535 157.732 142.419 1.00 32.75 310 PHE A C 1
ATOM 2290 O O . PHE A 1 279 ? 155.688 157.865 14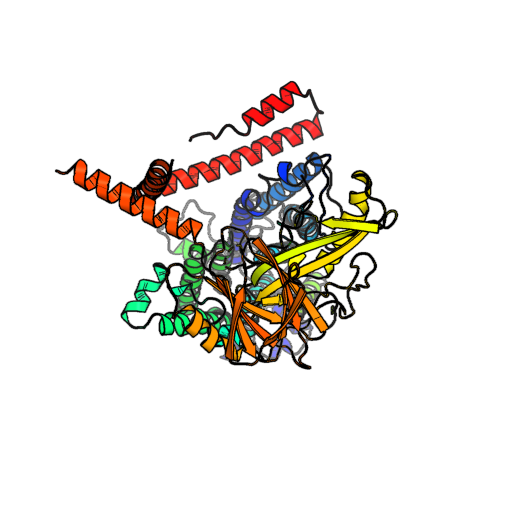2.071 1.00 36.95 310 PHE A O 1
ATOM 2298 N N . CYS A 1 280 ? 153.771 158.692 142.959 1.00 31.02 311 CYS A N 1
ATOM 2299 C CA . CYS A 1 280 ? 154.314 159.995 143.296 1.00 22.30 311 CYS A CA 1
ATOM 2300 C C . CYS A 1 280 ? 155.151 159.893 144.567 1.00 32.73 311 CYS A C 1
ATOM 2301 O O . CYS A 1 280 ? 155.316 158.820 145.149 1.00 35.52 311 CYS A O 1
ATOM 2304 N N . SER A 1 281 ? 155.684 161.025 145.011 1.00 31.17 312 SER A N 1
ATOM 2305 C CA . SER A 1 281 ? 156.474 161.037 146.228 1.00 25.73 312 SER A CA 1
ATOM 2306 C C . SER A 1 281 ? 155.586 160.761 147.441 1.00 30.98 312 SER A C 1
ATOM 2307 O O . SER A 1 281 ? 154.421 161.162 147.471 1.00 28.50 312 SER A O 1
ATOM 2310 N N . PRO A 1 282 ? 156.116 160.075 148.459 1.00 29.16 313 PRO A N 1
ATOM 2311 C CA . PRO A 1 282 ? 155.295 159.744 149.634 1.00 19.88 313 PRO A CA 1
ATOM 2312 C C . PRO A 1 282 ? 154.825 160.951 150.425 1.00 25.04 313 PRO A C 1
ATOM 2313 O O . PRO A 1 282 ? 153.998 160.786 151.327 1.00 33.27 313 PRO A O 1
ATOM 2317 N N . GLU A 1 283 ? 155.318 162.149 150.125 1.00 36.10 314 GLU A N 1
ATOM 2318 C CA . GLU A 1 283 ? 154.980 163.353 150.868 1.00 32.99 314 GLU A CA 1
ATOM 2319 C C . GLU A 1 283 ? 153.958 164.227 150.158 1.00 33.92 314 GLU A C 1
ATOM 2320 O O . GLU A 1 283 ? 153.744 165.367 150.577 1.00 42.97 314 GLU A O 1
ATOM 2326 N N . TRP A 1 284 ? 153.333 163.734 149.091 1.00 30.67 315 TRP A N 1
ATOM 2327 C CA . TRP A 1 284 ? 152.414 164.575 148.330 1.00 32.76 315 TRP A CA 1
ATOM 2328 C C . TRP A 1 284 ? 151.219 165.088 149.133 1.00 38.34 315 TRP A C 1
ATOM 2329 O O . TRP A 1 284 ? 150.826 166.246 148.905 1.00 38.54 315 TRP A O 1
ATOM 2340 N N . PRO A 1 285 ? 150.583 164.323 150.036 1.00 39.16 316 PRO A N 1
ATOM 2341 C CA . PRO A 1 285 ? 149.487 164.926 150.813 1.00 33.08 316 PRO A CA 1
ATOM 2342 C C . PRO A 1 285 ? 149.933 166.107 151.651 1.00 34.92 316 PRO A C 1
ATOM 2343 O O . PRO A 1 285 ? 149.178 167.073 151.815 1.00 44.42 316 PRO A O 1
ATOM 2347 N N . ARG A 1 286 ? 151.158 166.060 152.177 1.00 42.04 317 ARG A N 1
ATOM 2348 C CA . ARG A 1 286 ? 151.662 167.154 152.997 1.00 40.01 317 ARG A CA 1
ATOM 2349 C C . ARG A 1 286 ? 151.814 168.428 152.177 1.00 46.69 317 ARG A C 1
ATOM 2350 O O . ARG A 1 286 ? 151.364 169.503 152.588 1.00 50.72 317 ARG A O 1
ATOM 2358 N N . LYS A 1 287 ? 152.431 168.323 150.999 1.00 49.60 318 LYS A N 1
ATOM 2359 C CA . LYS A 1 287 ? 152.554 169.486 150.126 1.00 47.80 318 LYS A CA 1
ATOM 2360 C C . LYS A 1 287 ? 151.186 169.992 149.690 1.00 51.89 318 LYS A C 1
ATOM 2361 O O . LYS A 1 287 ? 150.961 171.205 149.609 1.00 55.25 318 LYS A O 1
ATOM 2367 N N . LEU A 1 288 ? 150.261 169.076 149.394 1.00 59.51 319 LEU A N 1
ATOM 2368 C CA . LEU A 1 288 ? 148.935 169.489 148.950 1.00 57.20 319 LEU A CA 1
ATOM 2369 C C . LEU A 1 288 ? 148.206 170.275 150.031 1.00 56.79 319 LEU A C 1
ATOM 2370 O O . LEU A 1 288 ? 147.604 171.317 149.749 1.00 61.04 319 LEU A O 1
ATOM 2375 N N . VAL A 1 289 ? 148.250 169.800 151.279 1.00 60.86 320 VAL A N 1
ATOM 2376 C CA . VAL A 1 289 ? 147.577 170.529 152.348 1.00 64.22 320 VAL A CA 1
ATOM 2377 C C . VAL A 1 289 ? 148.355 171.774 152.744 1.00 67.45 320 VAL A C 1
ATOM 2378 O O . VAL A 1 289 ? 147.794 172.672 153.381 1.00 68.41 320 VAL A O 1
ATOM 2382 N N . SER A 1 290 ? 149.640 171.851 152.395 1.00 74.27 321 SER A N 1
ATOM 2383 C CA . SER A 1 290 ? 150.383 173.087 152.605 1.00 75.47 321 SER A CA 1
ATOM 2384 C C . SER A 1 290 ? 150.012 174.155 151.585 1.00 76.07 321 SER A C 1
ATOM 2385 O O . SER A 1 290 ? 149.959 175.341 151.928 1.00 78.02 321 SER A O 1
ATOM 2388 N N . TYR A 1 291 ? 149.747 173.758 150.339 1.00 79.04 322 TYR A N 1
ATOM 2389 C CA . TYR A 1 291 ? 149.427 174.720 149.291 1.00 79.01 322 TYR A CA 1
ATOM 2390 C C . TYR A 1 291 ? 148.044 175.333 149.453 1.00 81.06 322 TYR A C 1
ATOM 2391 O O . TYR A 1 291 ? 147.744 176.326 148.781 1.00 79.16 322 TYR A O 1
ATOM 2400 N N . CYS A 1 292 ? 147.200 174.771 150.314 1.00 92.39 323 CYS A N 1
ATOM 2401 C CA . CYS A 1 292 ? 145.875 175.316 150.538 1.00 92.76 323 CYS A CA 1
ATOM 2402 C C . CYS A 1 292 ? 145.978 176.652 151.271 1.00 95.57 323 CYS A C 1
ATOM 2403 O O . CYS A 1 292 ? 147.000 176.950 151.894 1.00 93.51 323 CYS A O 1
ATOM 2406 N N . PRO A 1 293 ? 144.940 177.488 151.190 1.00 102.44 324 PRO A N 1
ATOM 2407 C CA . PRO A 1 293 ? 144.990 178.786 151.873 1.00 100.18 324 PRO A CA 1
ATOM 2408 C C . PRO A 1 293 ? 145.192 178.628 153.373 1.00 99.99 324 PRO A C 1
ATOM 2409 O O . PRO A 1 293 ? 144.713 177.676 153.992 1.00 97.37 324 PRO A O 1
ATOM 2413 N N . ARG A 1 294 ? 145.920 179.586 153.952 1.00 105.24 325 ARG A N 1
ATOM 2414 C CA . ARG A 1 294 ? 146.281 179.516 155.364 1.00 105.35 325 ARG A CA 1
ATOM 2415 C C . ARG A 1 294 ? 145.071 179.599 156.284 1.00 104.88 325 ARG A C 1
ATOM 2416 O O . ARG A 1 294 ? 145.184 179.260 157.467 1.00 103.55 325 ARG A O 1
ATOM 2424 N N . ARG A 1 295 ? 143.922 180.048 155.775 1.00 107.32 326 ARG A N 1
ATOM 2425 C CA . ARG A 1 295 ? 142.719 180.097 156.599 1.00 108.61 326 ARG A CA 1
ATOM 2426 C C . ARG A 1 295 ? 142.299 178.702 157.044 1.00 108.10 326 ARG A C 1
ATOM 2427 O O . ARG A 1 295 ? 141.886 178.505 158.193 1.00 106.89 326 ARG A O 1
ATOM 2435 N N . LEU A 1 296 ? 142.402 177.718 156.149 1.00 108.85 327 LEU A N 1
ATOM 2436 C CA . LEU A 1 296 ? 142.022 176.342 156.443 1.00 109.40 327 LEU A CA 1
ATOM 2437 C C . LEU A 1 296 ? 143.221 175.476 156.814 1.00 109.35 327 LEU A C 1
ATOM 2438 O O . LEU A 1 296 ? 143.235 174.275 156.522 1.00 108.09 327 LEU A O 1
ATOM 2443 N N . GLN A 1 297 ? 144.231 176.063 157.453 1.00 105.52 328 GLN A N 1
ATOM 2444 C CA . GLN A 1 297 ? 145.417 175.336 157.881 1.00 105.28 328 GLN A CA 1
ATOM 2445 C C . GLN A 1 297 ? 145.510 175.184 159.392 1.00 106.53 328 GLN A C 1
ATOM 2446 O O . GLN A 1 297 ? 146.491 174.616 159.884 1.00 105.58 328 GLN A O 1
ATOM 2452 N N . GLN A 1 298 ? 144.526 175.676 160.142 1.00 110.10 329 GLN A N 1
ATOM 2453 C CA . GLN A 1 298 ? 144.562 175.641 161.597 1.00 109.92 329 GLN A CA 1
ATOM 2454 C C . GLN A 1 298 ? 143.641 174.587 162.196 1.00 108.85 329 GLN A C 1
ATOM 2455 O O . GLN A 1 298 ? 143.645 174.405 163.417 1.00 107.82 329 GLN A O 1
ATOM 2461 N N . LEU A 1 299 ? 142.855 173.892 161.375 1.00 100.04 330 LEU A N 1
ATOM 2462 C CA . LEU A 1 299 ? 141.969 172.844 161.867 1.00 99.41 330 LEU A CA 1
ATOM 2463 C C . LEU A 1 299 ? 142.523 171.444 161.654 1.00 100.63 330 LEU A C 1
ATOM 2464 O O . LEU A 1 299 ? 142.171 170.531 162.407 1.00 99.04 330 LEU A O 1
ATOM 2469 N N . LEU A 1 300 ? 143.376 171.253 160.650 1.00 97.23 331 LEU A N 1
ATOM 2470 C CA . LEU A 1 300 ? 144.020 169.970 160.446 1.00 95.67 331 LEU A CA 1
ATOM 2471 C C . LEU A 1 300 ? 145.104 169.757 161.500 1.00 96.52 331 LEU A C 1
ATOM 2472 O O . LEU A 1 300 ? 145.564 170.712 162.131 1.00 95.26 331 LEU A O 1
ATOM 2477 N N . PRO A 1 301 ? 145.512 168.507 161.724 1.00 91.46 332 PRO A N 1
ATOM 2478 C CA . PRO A 1 301 ? 146.619 168.254 162.654 1.00 89.09 332 PRO A CA 1
ATOM 2479 C C . PRO A 1 301 ? 147.874 169.010 162.243 1.00 87.55 332 PRO A C 1
ATOM 2480 O O . PRO A 1 301 ? 148.172 169.159 161.057 1.00 86.47 332 PRO A O 1
ATOM 2484 N N . LEU A 1 302 ? 148.605 169.496 163.245 1.00 88.78 333 LEU A N 1
ATOM 2485 C CA . LEU A 1 302 ? 149.791 170.302 162.990 1.00 88.63 333 LEU A CA 1
ATOM 2486 C C . LEU A 1 302 ? 150.846 169.491 162.246 1.00 88.26 333 LEU A C 1
ATOM 2487 O O . LEU A 1 302 ? 151.052 168.305 162.519 1.00 89.17 333 LEU A O 1
ATOM 2492 N N . LYS A 1 303 ? 151.520 170.142 161.302 1.00 84.32 334 LYS A N 1
ATOM 2493 C CA . LYS A 1 303 ? 152.550 169.497 160.499 1.00 84.77 334 LYS A CA 1
ATOM 2494 C C . LYS A 1 303 ? 153.862 169.476 161.273 1.00 84.24 334 LYS A C 1
ATOM 2495 O O . LYS A 1 303 ? 154.287 170.500 161.817 1.00 85.77 334 LYS A O 1
ATOM 2501 N N . ALA A 1 304 ? 154.496 168.307 161.320 1.00 72.90 335 ALA A N 1
ATOM 2502 C CA . ALA A 1 304 ? 155.766 168.141 162.007 1.00 73.74 335 ALA A CA 1
ATOM 2503 C C . ALA A 1 304 ? 156.533 167.010 161.341 1.00 70.84 335 ALA A C 1
ATOM 2504 O O . ALA A 1 304 ? 155.976 166.220 160.576 1.00 70.69 335 ALA A O 1
ATOM 2506 N N . ALA A 1 305 ? 157.826 166.945 161.634 1.00 64.26 336 ALA A N 1
ATOM 2507 C CA . ALA A 1 305 ? 158.650 165.876 161.094 1.00 65.06 336 ALA A CA 1
ATOM 2508 C C . ALA A 1 305 ? 158.210 164.534 161.674 1.00 68.16 336 ALA A C 1
ATOM 2509 O O . ALA A 1 305 ? 157.959 164.431 162.878 1.00 67.39 336 ALA A O 1
ATOM 2511 N N . PRO A 1 306 ? 158.090 163.498 160.845 1.00 62.28 337 PRO A N 1
ATOM 2512 C CA . PRO A 1 306 ? 157.686 162.185 161.363 1.00 57.50 337 PRO A CA 1
ATOM 2513 C C . PRO A 1 306 ? 158.672 161.659 162.395 1.00 57.76 337 PRO A C 1
ATOM 2514 O O . PRO A 1 306 ? 159.885 161.837 162.275 1.00 58.89 337 PRO A O 1
ATOM 2518 N N . GLN A 1 307 ? 158.134 161.009 163.418 1.00 56.89 338 GLN A N 1
ATOM 2519 C CA . GLN A 1 307 ? 158.942 160.424 164.471 1.00 59.21 338 GLN A CA 1
ATOM 2520 C C . GLN A 1 307 ? 159.542 159.098 164.013 1.00 61.60 338 GLN A C 1
ATOM 2521 O O . GLN A 1 307 ? 159.030 158.457 163.094 1.00 61.30 338 GLN A O 1
ATOM 2527 N N . PRO A 1 308 ? 160.644 158.672 164.625 1.00 67.91 339 PRO A N 1
ATOM 2528 C CA . PRO A 1 308 ? 161.233 157.380 164.258 1.00 66.96 339 PRO A CA 1
ATOM 2529 C C . PRO A 1 308 ? 160.320 156.217 164.611 1.00 66.22 339 PRO A C 1
ATOM 2530 O O . PRO A 1 308 ? 159.470 156.307 165.500 1.00 68.54 339 PRO A O 1
ATOM 2534 N N . SER A 1 309 ? 160.498 155.114 163.886 1.00 62.24 340 SER A N 1
ATOM 2535 C CA . SER A 1 309 ? 159.705 153.911 164.082 1.00 61.50 340 SER A CA 1
ATOM 2536 C C . SER A 1 309 ? 160.618 152.698 164.186 1.00 60.88 340 SER A C 1
ATOM 2537 O O . SER A 1 309 ? 161.719 152.677 163.630 1.00 63.41 340 SER A O 1
ATOM 2540 N N . VAL A 1 310 ? 160.147 151.687 164.918 1.00 62.71 341 VAL A N 1
ATOM 2541 C CA . VAL A 1 310 ? 160.941 150.484 165.148 1.00 66.47 341 VAL A CA 1
ATOM 2542 C C . VAL A 1 310 ? 161.068 149.662 163.870 1.00 66.55 341 VAL A C 1
ATOM 2543 O O . VAL A 1 310 ? 162.128 149.093 163.585 1.00 66.04 341 VAL A O 1
ATOM 2547 N N . SER A 1 311 ? 159.994 149.590 163.080 1.00 62.49 342 SER A N 1
ATOM 2548 C CA . SER A 1 311 ? 159.926 148.654 161.962 1.00 57.67 342 SER A CA 1
ATOM 2549 C C . SER A 1 311 ? 160.976 148.915 160.888 1.00 59.77 342 SER A C 1
ATOM 2550 O O . SER A 1 311 ? 161.293 148.001 160.119 1.00 55.18 342 SER A O 1
ATOM 2553 N N . CYS A 1 312 ? 161.521 150.125 160.812 1.00 56.49 343 CYS A N 1
ATOM 2554 C CA . CYS A 1 312 ? 162.468 150.499 159.771 1.00 51.43 343 CYS A CA 1
ATOM 2555 C C . CYS A 1 312 ? 163.865 150.671 160.356 1.00 52.99 343 CYS A C 1
ATOM 2556 O O . CYS A 1 312 ? 164.034 151.275 161.418 1.00 59.81 343 CYS A O 1
ATOM 2559 N N . VAL A 1 313 ? 164.863 150.131 159.656 1.00 56.32 344 VAL A N 1
ATOM 2560 C CA . VAL A 1 313 ? 166.245 150.169 160.120 1.00 60.32 344 VAL A CA 1
ATOM 2561 C C . VAL A 1 313 ? 166.863 151.517 159.770 1.00 60.14 344 VAL A C 1
ATOM 2562 O O . VAL A 1 313 ? 166.585 152.092 158.712 1.00 59.69 344 VAL A O 1
ATOM 2566 N N . TYR A 1 314 ? 167.699 152.034 160.669 1.00 69.35 345 TYR A N 1
ATOM 2567 C CA . TYR A 1 314 ? 168.278 153.366 160.538 1.00 71.11 345 TYR A CA 1
ATOM 2568 C C . TYR A 1 314 ? 169.779 153.251 160.321 1.00 72.91 345 TYR A C 1
ATOM 2569 O O . TYR A 1 314 ? 170.493 152.703 161.168 1.00 73.29 345 TYR A O 1
ATOM 2578 N N . LYS A 1 315 ? 170.253 153.779 159.195 1.00 93.82 346 LYS A N 1
ATOM 2579 C CA . LYS A 1 315 ? 171.667 153.777 158.844 1.00 96.22 346 LYS A CA 1
ATOM 2580 C C . LYS A 1 315 ? 172.104 155.212 158.594 1.00 95.29 346 LYS A C 1
ATOM 2581 O O . LYS A 1 315 ? 171.601 155.865 157.674 1.00 93.26 346 LYS A O 1
ATOM 2587 N N . ARG A 1 316 ? 173.038 155.696 159.407 1.00 101.19 347 ARG A N 1
ATOM 2588 C CA . ARG A 1 316 ? 173.557 157.048 159.281 1.00 102.13 347 ARG A CA 1
ATOM 2589 C C . ARG A 1 316 ? 175.077 157.014 159.350 1.00 101.20 347 ARG A C 1
ATOM 2590 O O . ARG A 1 316 ? 175.667 156.110 159.947 1.00 101.25 347 ARG A O 1
ATOM 2598 N N . SER A 1 317 ? 175.709 158.005 158.718 1.00 100.11 348 SER A N 1
ATOM 2599 C CA . SER A 1 317 ? 177.162 158.113 158.802 1.00 101.01 348 SER A CA 1
ATOM 2600 C C . SER A 1 317 ? 177.594 158.622 160.171 1.00 100.08 348 SER A C 1
ATOM 2601 O O . SER A 1 317 ? 178.575 158.132 160.743 1.00 98.60 348 SER A O 1
ATOM 2604 N N . ARG A 1 318 ? 176.869 159.599 160.713 1.00 101.33 349 ARG A N 1
ATOM 2605 C CA . ARG A 1 318 ? 177.140 160.158 162.031 1.00 101.30 349 ARG A CA 1
ATOM 2606 C C . ARG A 1 318 ? 176.321 159.498 163.131 1.00 101.44 349 ARG A C 1
ATOM 2607 O O . ARG A 1 318 ? 176.853 159.214 164.209 1.00 98.86 349 ARG A O 1
ATOM 2615 N N . GLY A 1 319 ? 175.042 159.232 162.878 1.00 95.21 350 GLY A N 1
ATOM 2616 C CA . GLY A 1 319 ? 174.185 158.587 163.852 1.00 94.84 350 GLY A CA 1
ATOM 2617 C C . GLY A 1 319 ? 174.373 157.085 163.884 1.00 95.77 350 GLY A C 1
ATOM 2618 O O . GLY A 1 319 ? 173.578 156.348 163.294 1.00 93.98 350 GLY A O 1
ATOM 2619 N N . LYS A 1 320 ? 175.462 156.643 164.529 1.00 96.27 351 LYS A N 1
ATOM 2620 C CA . LYS A 1 320 ? 175.901 155.257 164.739 1.00 94.31 351 LYS A CA 1
ATOM 2621 C C . LYS A 1 320 ? 176.056 154.486 163.430 1.00 94.99 351 LYS A C 1
ATOM 2622 O O . LYS A 1 320 ? 175.552 154.899 162.383 1.00 94.42 351 LYS A O 1
ATOM 2628 N N . SER A 1 321 ? 176.778 153.365 163.481 1.00 95.47 352 SER A N 1
ATOM 2629 C CA . SER A 1 321 ? 177.021 152.586 162.270 1.00 95.98 352 SER A CA 1
ATOM 2630 C C . SER A 1 321 ? 175.737 151.941 161.768 1.00 97.39 352 SER A C 1
ATOM 2631 O O . SER A 1 321 ? 175.493 151.875 160.557 1.00 96.84 352 SER A O 1
ATOM 2634 N N . GLY A 1 322 ? 174.912 151.458 162.678 1.00 95.67 353 GLY A N 1
ATOM 2635 C CA . GLY A 1 322 ? 173.675 150.797 162.311 1.00 94.62 353 GLY A CA 1
ATOM 2636 C C . GLY A 1 322 ? 173.480 149.539 163.128 1.00 96.25 353 GLY A C 1
ATOM 2637 O O . GLY A 1 322 ? 174.417 148.975 163.689 1.00 94.36 353 GLY A O 1
ATOM 2638 N N . GLN A 1 323 ? 172.228 149.100 163.182 1.00 98.22 354 GLN A N 1
ATOM 2639 C CA . GLN A 1 323 ? 171.844 147.926 163.945 1.00 96.61 354 GLN A CA 1
ATOM 2640 C C . GLN A 1 323 ? 171.733 146.722 163.020 1.00 93.51 354 GLN A C 1
ATOM 2641 O O . GLN A 1 323 ? 171.440 146.859 161.829 1.00 93.48 354 GLN A O 1
ATOM 2647 N N . LYS A 1 324 ? 171.985 145.545 163.574 1.00 84.98 355 LYS A N 1
ATOM 2648 C CA . LYS A 1 324 ? 171.827 144.319 162.806 1.00 84.47 355 LYS A CA 1
ATOM 2649 C C . LYS A 1 324 ? 170.359 144.134 162.445 1.00 83.51 355 LYS A C 1
ATOM 2650 O O . LYS A 1 324 ? 169.495 144.218 163.326 1.00 82.81 355 LYS A O 1
ATOM 2656 N N . PRO A 1 325 ? 170.032 143.908 161.174 1.00 71.94 356 PRO A N 1
ATOM 2657 C CA . PRO A 1 325 ? 168.631 143.665 160.807 1.00 69.79 356 PRO A CA 1
ATOM 2658 C C . PRO A 1 325 ? 168.096 142.428 161.509 1.00 70.33 356 PRO A C 1
ATOM 2659 O O . PRO A 1 325 ? 168.628 141.326 161.360 1.00 70.38 356 PRO A O 1
ATOM 2663 N N . GLY A 1 326 ? 167.033 142.620 162.285 1.00 61.55 357 GLY A N 1
ATOM 2664 C CA . GLY A 1 326 ? 166.423 141.532 163.019 1.00 60.40 357 GLY A CA 1
ATOM 2665 C C . GLY A 1 326 ? 165.620 140.603 162.134 1.00 64.29 357 GLY A C 1
ATOM 2666 O O . GLY A 1 326 ? 165.817 140.568 160.917 1.00 62.14 357 GLY A O 1
ATOM 2667 N N . LEU A 1 327 ? 164.716 139.832 162.739 1.00 60.94 358 LEU A N 1
ATOM 2668 C CA . LEU A 1 327 ? 163.887 138.919 161.961 1.00 56.77 358 LEU A CA 1
ATOM 2669 C C . LEU A 1 327 ? 162.861 139.672 161.123 1.00 54.90 358 LEU A C 1
ATOM 2670 O O . LEU A 1 327 ? 162.548 139.260 160.000 1.00 59.11 358 LEU A O 1
ATOM 2675 N N . ARG A 1 328 ? 162.329 140.777 161.648 1.00 49.74 359 ARG A N 1
ATOM 2676 C CA . ARG A 1 328 ? 161.290 141.520 160.946 1.00 46.56 359 ARG A CA 1
ATOM 2677 C C . ARG A 1 328 ? 161.752 142.047 159.595 1.00 52.31 359 ARG A C 1
ATOM 2678 O O . ARG A 1 328 ? 161.011 141.935 158.613 1.00 60.03 359 ARG A O 1
ATOM 2686 N N . HIS A 1 329 ? 162.957 142.610 159.523 1.00 45.90 360 HIS A N 1
ATOM 2687 C CA . HIS A 1 329 ? 163.451 143.200 158.284 1.00 43.00 360 HIS A CA 1
ATOM 2688 C C . HIS A 1 329 ? 163.696 142.141 157.215 1.00 49.47 360 HIS A C 1
ATOM 2689 O O . HIS A 1 329 ? 163.313 142.318 156.048 1.00 54.76 360 HIS A O 1
ATOM 2696 N N . GLN A 1 330 ? 164.332 141.033 157.597 1.00 46.96 361 GLN A N 1
ATOM 2697 C CA . GLN A 1 330 ? 164.566 139.951 156.650 1.00 45.04 361 GLN A CA 1
ATOM 2698 C C . GLN A 1 330 ? 163.254 139.336 156.186 1.00 39.81 361 GLN A C 1
ATOM 2699 O O . GLN A 1 330 ? 163.098 139.008 155.004 1.00 47.31 361 GLN A O 1
ATOM 2705 N N . LEU A 1 331 ? 162.298 139.170 157.101 1.00 35.37 362 LEU A N 1
ATOM 2706 C CA . LEU A 1 331 ? 160.999 138.634 156.715 1.00 35.08 362 LEU A CA 1
ATOM 2707 C C . LEU A 1 331 ? 160.288 139.563 155.742 1.00 38.17 362 LEU A C 1
ATOM 2708 O O . LEU A 1 331 ? 159.665 139.101 154.782 1.00 50.36 362 LEU A O 1
ATOM 2713 N N . GLY A 1 332 ? 160.374 140.876 155.967 1.00 24.27 363 GLY A N 1
ATOM 2714 C CA . GLY A 1 332 ? 159.763 141.814 155.037 1.00 23.22 363 GLY A CA 1
ATOM 2715 C C . GLY A 1 332 ? 160.384 141.766 153.654 1.00 24.46 363 GLY A C 1
ATOM 2716 O O . GLY A 1 332 ? 159.673 141.740 152.643 1.00 33.44 363 GLY A O 1
ATOM 2717 N N . ALA A 1 333 ? 161.717 141.746 153.586 1.00 22.57 364 ALA A N 1
ATOM 2718 C CA . ALA A 1 333 ? 162.383 141.665 152.288 1.00 25.25 364 ALA A CA 1
ATOM 2719 C C . ALA A 1 333 ? 162.043 140.365 151.562 1.00 28.26 364 ALA A C 1
ATOM 2720 O O . ALA A 1 333 ? 161.770 140.366 150.349 1.00 31.89 364 ALA A O 1
ATOM 2722 N N . ALA A 1 334 ? 162.051 139.244 152.289 1.00 27.39 365 ALA A N 1
ATOM 2723 C CA . ALA A 1 334 ? 161.716 137.962 151.683 1.00 21.73 365 ALA A CA 1
ATOM 2724 C C . ALA A 1 334 ? 160.279 137.945 151.182 1.00 25.46 365 ALA A C 1
ATOM 2725 O O . ALA A 1 334 ? 160.002 137.423 150.095 1.00 32.76 365 ALA A O 1
ATOM 2727 N N . PHE A 1 335 ? 159.349 138.502 151.962 1.00 22.29 366 PHE A N 1
ATOM 2728 C CA . PHE A 1 335 ? 157.960 138.562 151.528 1.00 18.81 366 PHE A CA 1
ATOM 2729 C C . PHE A 1 335 ? 157.838 139.366 150.246 1.00 29.01 366 PHE A C 1
ATOM 2730 O O . PHE A 1 335 ? 157.150 138.955 149.306 1.00 39.21 366 PHE A O 1
ATOM 2738 N N . THR A 1 336 ? 158.514 140.514 150.185 1.00 22.52 367 THR A N 1
ATOM 2739 C CA . THR A 1 336 ? 158.474 141.332 148.978 1.00 15.41 367 THR A CA 1
ATOM 2740 C C . THR A 1 336 ? 158.916 140.531 147.760 1.00 27.05 367 THR A C 1
ATOM 2741 O O . THR A 1 336 ? 158.184 140.431 146.762 1.00 31.90 367 THR A O 1
ATOM 2745 N N . LEU A 1 337 ? 160.099 139.915 147.847 1.00 33.63 368 LEU A N 1
ATOM 2746 C CA . LEU A 1 337 ? 160.650 139.209 146.693 1.00 21.53 368 LEU A CA 1
ATOM 2747 C C . LEU A 1 337 ? 159.758 138.045 146.275 1.00 25.49 368 LEU A C 1
ATOM 2748 O O . LEU A 1 337 ? 159.419 137.896 145.093 1.00 31.03 368 LEU A O 1
ATOM 2753 N N . LEU A 1 338 ? 159.364 137.208 147.239 1.00 19.30 369 LEU A N 1
ATOM 2754 C CA . LEU A 1 338 ? 158.594 136.014 146.912 1.00 19.89 369 LEU A CA 1
ATOM 2755 C C . LEU A 1 338 ? 157.216 136.364 146.368 1.00 19.63 369 LEU A C 1
ATOM 2756 O O . LEU A 1 338 ? 156.747 135.737 145.410 1.00 33.07 369 LEU A O 1
ATOM 2761 N N . TYR A 1 339 ? 156.543 137.350 146.964 1.00 12.12 370 TYR A N 1
ATOM 2762 C CA . TYR A 1 339 ? 155.227 137.734 146.477 1.00 21.58 370 TYR A CA 1
ATOM 2763 C C . TYR A 1 339 ? 155.303 138.279 145.060 1.00 23.06 370 TYR A C 1
ATOM 2764 O O . TYR A 1 339 ? 154.470 137.936 144.212 1.00 21.30 370 TYR A O 1
ATOM 2773 N N . LEU A 1 340 ? 156.296 139.125 144.773 1.00 19.00 371 LEU A N 1
ATOM 2774 C CA . LEU A 1 340 ? 156.397 139.662 143.421 1.00 15.46 371 LEU A CA 1
ATOM 2775 C C . LEU A 1 340 ? 156.699 138.560 142.409 1.00 22.32 371 LEU A C 1
ATOM 2776 O O . LEU A 1 340 ? 156.143 138.556 141.303 1.00 26.56 371 LEU A O 1
ATOM 2781 N N . LEU A 1 341 ? 157.557 137.602 142.772 1.00 29.17 372 LEU A N 1
ATOM 2782 C CA . LEU A 1 341 ? 157.850 136.499 141.858 1.00 18.46 372 LEU A CA 1
ATOM 2783 C C . LEU A 1 341 ? 156.619 135.632 141.601 1.00 19.89 372 LEU A C 1
ATOM 2784 O O . LEU A 1 341 ? 156.348 135.248 140.456 1.00 32.62 372 LEU A O 1
ATOM 2789 N N . GLU A 1 342 ? 155.862 135.308 142.651 1.00 14.67 373 GLU A N 1
ATOM 2790 C CA . GLU A 1 342 ? 154.660 134.499 142.474 1.00 15.72 373 GLU A CA 1
ATOM 2791 C C . GLU A 1 342 ? 153.616 135.227 141.636 1.00 22.94 373 GLU A C 1
ATOM 2792 O O . GLU A 1 342 ? 152.934 134.611 140.808 1.00 18.57 373 GLU A O 1
ATOM 2798 N N . GLN A 1 343 ? 153.465 136.536 141.844 1.00 24.97 374 GLN A N 1
ATOM 2799 C CA . GLN A 1 343 ? 152.506 137.299 141.057 1.00 13.98 374 GLN A CA 1
ATOM 2800 C C . GLN A 1 343 ? 152.936 137.411 139.601 1.00 17.82 374 GLN A C 1
ATOM 2801 O O . GLN A 1 343 ? 152.084 137.500 138.712 1.00 23.38 374 GLN A O 1
ATOM 2807 N N . LEU A 1 344 ? 154.243 137.424 139.338 1.00 20.55 375 LEU A N 1
ATOM 2808 C CA . LEU A 1 344 ? 154.713 137.341 137.958 1.00 8.27 375 LEU A CA 1
ATOM 2809 C C . LEU A 1 344 ? 154.404 135.982 137.343 1.00 10.57 375 LEU A C 1
ATOM 2810 O O . LEU A 1 344 ? 153.993 135.899 136.182 1.00 25.81 375 LEU A O 1
ATOM 2815 N N . PHE A 1 345 ? 154.613 134.905 138.100 1.00 20.12 376 PHE A N 1
ATOM 2816 C CA . PHE A 1 345 ? 154.525 133.563 137.532 1.00 11.56 376 PHE A CA 1
ATOM 2817 C C . PHE A 1 345 ? 153.088 133.101 137.317 1.00 8.71 376 PHE A C 1
ATOM 2818 O O . PHE A 1 345 ? 152.810 132.400 136.340 1.00 26.36 376 PHE A O 1
ATOM 2826 N N . LEU A 1 346 ? 152.170 133.462 138.212 1.00 21.13 377 LEU A N 1
ATOM 2827 C CA . LEU A 1 346 ? 150.846 132.840 138.203 1.00 11.56 377 LEU A CA 1
ATOM 2828 C C . LEU A 1 346 ? 150.064 132.992 136.900 1.00 24.66 377 LEU A C 1
ATOM 2829 O O . LEU A 1 346 ? 149.420 132.010 136.493 1.00 32.94 377 LEU A O 1
ATOM 2834 N N . PRO A 1 347 ? 150.035 134.145 136.221 1.00 23.02 378 PRO A N 1
ATOM 2835 C CA . PRO A 1 347 ? 149.262 134.221 134.971 1.00 7.38 378 PRO A CA 1
ATOM 2836 C C . PRO A 1 347 ? 149.748 133.286 133.876 1.00 13.86 378 PRO A C 1
ATOM 2837 O O . PRO A 1 347 ? 149.019 133.082 132.901 1.00 21.65 378 PRO A O 1
ATOM 2841 N N . TYR A 1 348 ? 150.948 132.727 133.986 1.00 22.35 379 TYR A N 1
ATOM 2842 C CA . TYR A 1 348 ? 151.515 131.859 132.961 1.00 19.99 379 TYR A CA 1
ATOM 2843 C C . TYR A 1 348 ? 151.757 130.453 133.493 1.00 26.80 379 TYR A C 1
ATOM 2844 O O . TYR A 1 348 ? 152.746 129.803 133.154 1.00 31.46 379 TYR A O 1
ATOM 2853 N N . SER A 1 349 ? 150.838 129.958 134.321 1.00 17.18 380 SER A N 1
ATOM 2854 C CA . SER A 1 349 ? 150.951 128.640 134.929 1.00 10.03 380 SER A CA 1
ATOM 2855 C C . SER A 1 349 ? 149.966 127.643 134.336 1.00 19.07 380 SER A C 1
ATOM 2856 O O . SER A 1 349 ? 149.700 126.603 134.944 1.00 28.88 380 SER A O 1
ATOM 2859 N N . HIS A 1 350 ? 149.423 127.936 133.157 1.00 29.30 381 HIS A N 1
ATOM 2860 C CA . HIS A 1 350 ? 148.361 127.119 132.591 1.00 10.29 381 HIS A CA 1
ATOM 2861 C C . HIS A 1 350 ? 148.860 125.801 132.022 1.00 16.63 381 HIS A C 1
ATOM 2862 O O . HIS A 1 350 ? 148.038 124.959 131.655 1.00 27.62 381 HIS A O 1
ATOM 2869 N N . PHE A 1 351 ? 150.171 125.599 131.938 1.00 19.40 382 PHE A N 1
ATOM 2870 C CA . PHE A 1 351 ? 150.700 124.336 131.446 1.00 20.82 382 PHE A CA 1
ATOM 2871 C C . PHE A 1 351 ? 150.787 123.269 132.527 1.00 29.76 382 PHE A C 1
ATOM 2872 O O . PHE A 1 351 ? 151.064 122.111 132.204 1.00 33.90 382 PHE A O 1
ATOM 2880 N N . LEU A 1 352 ? 150.556 123.622 133.791 1.00 22.83 383 LEU A N 1
ATOM 2881 C CA . LEU A 1 352 ? 150.533 122.640 134.868 1.00 17.37 383 LEU A CA 1
ATOM 2882 C C . LEU A 1 352 ? 149.121 122.130 135.138 1.00 26.98 383 LEU A C 1
ATOM 2883 O O . LEU A 1 352 ? 148.916 120.924 135.300 1.00 34.98 383 LEU A O 1
ATOM 2888 N N . THR A 1 353 ? 148.139 123.033 135.195 1.00 22.87 384 THR A N 1
ATOM 2889 C CA . THR A 1 353 ? 146.744 122.651 135.413 1.00 24.78 384 THR A CA 1
ATOM 2890 C C . THR A 1 353 ? 146.049 122.558 134.060 1.00 23.47 384 THR A C 1
ATOM 2891 O O . THR A 1 353 ? 145.344 123.467 133.619 1.00 26.52 384 THR A O 1
ATOM 2895 N N . GLN A 1 354 ? 146.250 121.420 133.396 1.00 26.30 385 GLN A N 1
ATOM 2896 C CA . GLN A 1 354 ? 145.707 121.217 132.061 1.00 21.67 385 GLN A CA 1
ATOM 2897 C C . GLN A 1 354 ? 144.228 120.862 132.063 1.00 21.64 385 GLN A C 1
ATOM 2898 O O . GLN A 1 354 ? 143.578 120.979 131.022 1.00 31.00 385 GLN A O 1
ATOM 2904 N N . GLY A 1 355 ? 143.681 120.437 133.198 1.00 20.45 386 GLY A N 1
ATOM 2905 C CA . GLY A 1 355 ? 142.280 120.076 133.251 1.00 20.38 386 GLY A CA 1
ATOM 2906 C C . GLY A 1 355 ? 141.329 121.249 133.242 1.00 24.97 386 GLY A C 1
ATOM 2907 O O . GLY A 1 355 ? 140.121 121.042 133.094 1.00 28.47 386 GLY A O 1
ATOM 2908 N N . TYR A 1 356 ? 141.836 122.466 133.412 1.00 18.43 387 TYR A N 1
ATOM 2909 C CA . TYR A 1 356 ? 141.026 123.670 133.322 1.00 8.14 387 TYR A CA 1
ATOM 2910 C C . TYR A 1 356 ? 141.208 124.392 131.998 1.00 14.90 387 TYR A C 1
ATOM 2911 O O . TYR A 1 356 ? 140.780 125.539 131.870 1.00 27.41 387 TYR A O 1
ATOM 2920 N N . ASN A 1 357 ? 141.835 123.751 131.014 1.00 18.62 388 ASN A N 1
ATOM 2921 C CA . ASN A 1 357 ? 142.115 124.359 129.715 1.00 9.07 388 ASN A CA 1
ATOM 2922 C C . ASN A 1 357 ? 141.064 123.904 128.706 1.00 22.17 388 ASN A C 1
ATOM 2923 O O . ASN A 1 357 ? 141.082 122.763 128.242 1.00 29.32 388 ASN A O 1
ATOM 2928 N N . ASN A 1 358 ? 140.129 124.792 128.405 1.00 24.71 389 ASN A N 1
ATOM 2929 C CA . ASN A 1 358 ? 139.192 124.664 127.297 1.00 19.54 389 ASN A CA 1
ATOM 2930 C C . ASN A 1 358 ? 139.768 125.411 126.092 1.00 28.57 389 ASN A C 1
ATOM 2931 O O . ASN A 1 358 ? 140.986 125.568 125.983 1.00 47.09 389 ASN A O 1
ATOM 2936 N N . TRP A 1 359 ? 138.920 125.804 125.140 1.00 13.79 390 TRP A N 1
ATOM 2937 C CA . TRP A 1 359 ? 139.319 126.700 124.055 1.00 16.53 390 TRP A CA 1
ATOM 2938 C C . TRP A 1 359 ? 140.218 127.837 124.536 1.00 25.95 390 TRP A C 1
ATOM 2939 O O . TRP A 1 359 ? 141.154 128.231 123.833 1.00 31.27 390 TRP A O 1
ATOM 2950 N N . THR A 1 360 ? 139.939 128.379 125.721 1.00 31.85 391 THR A N 1
ATOM 2951 C CA . THR A 1 360 ? 140.750 129.418 126.344 1.00 14.85 391 THR A CA 1
ATOM 2952 C C . THR A 1 360 ? 141.417 128.861 127.599 1.00 20.93 391 THR A C 1
ATOM 2953 O O . THR A 1 360 ? 140.805 128.093 128.346 1.00 22.39 391 THR A O 1
ATOM 2957 N N . ASN A 1 361 ? 142.674 129.247 127.822 1.00 21.61 392 ASN A N 1
ATOM 2958 C CA . ASN A 1 361 ? 143.475 128.656 128.889 1.00 18.73 392 ASN A CA 1
ATOM 2959 C C . ASN A 1 361 ? 142.998 129.085 130.272 1.00 17.51 392 ASN A C 1
ATOM 2960 O O . ASN A 1 361 ? 142.821 130.276 130.542 1.00 15.27 392 ASN A O 1
ATOM 2965 N N . GLY A 1 362 ? 142.818 128.106 131.153 1.00 18.64 393 GLY A N 1
ATOM 2966 C CA . GLY A 1 362 ? 142.564 128.362 132.554 1.00 11.84 393 GLY A CA 1
ATOM 2967 C C . GLY A 1 362 ? 141.142 128.785 132.852 1.00 22.75 393 GLY A C 1
ATOM 2968 O O . GLY A 1 362 ? 140.298 128.953 131.973 1.00 27.71 393 GLY A O 1
ATOM 2969 N N . LEU A 1 363 ? 140.876 128.942 134.144 1.00 22.06 394 LEU A N 1
ATOM 2970 C CA . LEU A 1 363 ? 139.655 129.577 134.601 1.00 10.38 394 LEU A CA 1
ATOM 2971 C C . LEU A 1 363 ? 139.755 131.084 134.407 1.00 24.21 394 LEU A C 1
ATOM 2972 O O . LEU A 1 363 ? 140.840 131.639 134.217 1.00 33.20 394 LEU A O 1
ATOM 2977 N N . TYR A 1 364 ? 138.612 131.753 134.469 1.00 24.99 395 TYR A N 1
ATOM 2978 C CA . TYR A 1 364 ? 138.575 133.193 134.278 1.00 15.36 395 TYR A CA 1
ATOM 2979 C C . TYR A 1 364 ? 138.685 133.919 135.613 1.00 17.76 395 TYR A C 1
ATOM 2980 O O . TYR A 1 364 ? 137.923 133.641 136.541 1.00 27.66 395 TYR A O 1
ATOM 2989 N N . GLY A 1 365 ? 139.629 134.853 135.704 1.00 14.25 396 GLY A N 1
ATOM 2990 C CA . GLY A 1 365 ? 139.680 135.711 136.866 1.00 6.05 396 GLY A CA 1
ATOM 2991 C C . GLY A 1 365 ? 141.039 136.095 137.413 1.00 21.95 396 GLY A C 1
ATOM 2992 O O . GLY A 1 365 ? 141.114 136.986 138.259 1.00 35.63 396 GLY A O 1
ATOM 2993 N N . TYR A 1 366 ? 142.120 135.449 136.972 1.00 16.26 397 TYR A N 1
ATOM 2994 C CA . TYR A 1 366 ? 143.428 135.730 137.555 1.00 10.74 397 TYR A CA 1
ATOM 2995 C C . TYR A 1 366 ? 144.540 135.848 136.517 1.00 21.23 397 TYR A C 1
ATOM 2996 O O . TYR A 1 366 ? 145.714 135.708 136.868 1.00 23.15 397 TYR A O 1
ATOM 3005 N N . SER A 1 367 ? 144.208 136.125 135.258 1.00 26.11 398 SER A N 1
ATOM 3006 C CA . SER A 1 367 ? 145.208 136.232 134.206 1.00 4.28 398 SER A CA 1
ATOM 3007 C C . SER A 1 367 ? 145.240 137.592 133.532 1.00 18.81 398 SER A C 1
ATOM 3008 O O . SER A 1 367 ? 146.045 137.787 132.618 1.00 25.20 398 SER A O 1
ATOM 3011 N N . TRP A 1 368 ? 144.397 138.533 133.957 1.00 23.97 399 TRP A N 1
ATOM 3012 C CA . TRP A 1 368 ? 144.417 139.911 133.463 1.00 14.56 399 TRP A CA 1
ATOM 3013 C C . TRP A 1 368 ? 144.160 139.993 131.961 1.00 0.60 399 TRP A C 1
ATOM 3014 O O . TRP A 1 368 ? 144.768 140.800 131.262 1.00 13.91 399 TRP A O 1
ATOM 3025 N N . ASP A 1 369 ? 143.246 139.171 131.454 1.00 24.17 400 ASP A N 1
ATOM 3026 C CA . ASP A 1 369 ? 142.864 139.201 130.041 1.00 22.99 400 ASP A CA 1
ATOM 3027 C C . ASP A 1 369 ? 141.411 139.655 129.951 1.00 21.79 400 ASP A C 1
ATOM 3028 O O . ASP A 1 369 ? 140.497 138.840 129.841 1.00 29.48 400 ASP A O 1
ATOM 3033 N N . MET A 1 370 ? 141.205 140.964 129.963 1.00 25.07 401 MET A N 1
ATOM 3034 C CA . MET A 1 370 ? 139.868 141.535 129.974 1.00 25.04 401 MET A CA 1
ATOM 3035 C C . MET A 1 370 ? 139.452 141.918 128.563 1.00 28.00 401 MET A C 1
ATOM 3036 O O . MET A 1 370 ? 140.236 142.504 127.812 1.00 35.46 401 MET A O 1
ATOM 3041 N N . MET A 1 371 ? 138.211 141.582 128.214 1.00 16.96 402 MET A N 1
ATOM 3042 C CA . MET A 1 371 ? 137.572 141.972 126.960 1.00 15.01 402 MET A CA 1
ATOM 3043 C C . MET A 1 371 ? 138.300 141.447 125.728 1.00 22.09 402 MET A C 1
ATOM 3044 O O . MET A 1 371 ? 138.134 141.991 124.635 1.00 36.51 402 MET A O 1
ATOM 3049 N N . VAL A 1 372 ? 139.091 140.385 125.862 1.00 17.75 403 VAL A N 1
ATOM 3050 C CA . VAL A 1 372 ? 139.814 139.867 124.705 1.00 10.35 403 VAL A CA 1
ATOM 3051 C C . VAL A 1 372 ? 138.962 138.866 123.935 1.00 20.02 403 VAL A C 1
ATOM 3052 O O . VAL A 1 372 ? 139.005 138.822 122.702 1.00 32.52 403 VAL A O 1
ATOM 3056 N N . HIS A 1 373 ? 138.176 138.054 124.634 1.00 18.35 404 HIS A N 1
ATOM 3057 C CA . HIS A 1 373 ? 137.350 137.030 124.010 1.00 8.97 404 HIS A CA 1
ATOM 3058 C C . HIS A 1 373 ? 135.883 137.297 124.306 1.00 22.56 404 HIS A C 1
ATOM 3059 O O . HIS A 1 373 ? 135.513 137.552 125.455 1.00 31.80 404 HIS A O 1
ATOM 3066 N N . SER A 1 374 ? 135.052 137.228 123.271 1.00 31.65 405 SER A N 1
ATOM 3067 C CA . SER A 1 374 ? 133.608 137.356 123.391 1.00 14.82 405 SER A CA 1
ATOM 3068 C C . SER A 1 374 ? 132.952 136.111 122.817 1.00 22.43 405 SER A C 1
ATOM 3069 O O . SER A 1 374 ? 133.404 135.577 121.802 1.00 26.23 405 SER A O 1
ATOM 3072 N N . ARG A 1 375 ? 131.889 135.648 123.468 1.00 27.31 406 ARG A N 1
ATOM 3073 C CA . ARG A 1 375 ? 131.247 134.387 123.131 1.00 13.14 406 ARG A CA 1
ATOM 3074 C C . ARG A 1 375 ? 129.774 134.603 122.819 1.00 19.65 406 ARG A C 1
ATOM 3075 O O . ARG A 1 375 ? 129.094 135.380 123.492 1.00 25.17 406 ARG A O 1
ATOM 3083 N N . SER A 1 376 ? 129.291 133.911 121.792 1.00 28.29 407 SER A N 1
ATOM 3084 C CA . SER A 1 376 ? 127.885 133.911 121.412 1.00 15.28 407 SER A CA 1
ATOM 3085 C C . SER A 1 376 ? 127.394 132.474 121.393 1.00 12.97 407 SER A C 1
ATOM 3086 O O . SER A 1 376 ? 128.085 131.590 120.885 1.00 21.48 407 SER A O 1
ATOM 3089 N N . HIS A 1 377 ? 126.212 132.242 121.950 1.00 25.75 408 HIS A N 1
ATOM 3090 C CA . HIS A 1 377 ? 125.647 130.905 122.060 1.00 24.10 408 HIS A CA 1
ATOM 3091 C C . HIS A 1 377 ? 124.398 130.806 121.198 1.00 23.04 408 HIS A C 1
ATOM 3092 O O . HIS A 1 377 ? 123.522 131.672 121.264 1.00 33.87 408 HIS A O 1
ATOM 3099 N N . GLN A 1 378 ? 124.323 129.751 120.392 1.00 19.94 409 GLN A N 1
ATOM 3100 C CA . GLN A 1 378 ? 123.227 129.550 119.456 1.00 17.01 409 GLN A CA 1
ATOM 3101 C C . GLN A 1 378 ? 122.163 128.605 119.993 1.00 24.51 409 GLN A C 1
ATOM 3102 O O . GLN A 1 378 ? 120.970 128.899 119.900 1.00 35.65 409 GLN A O 1
ATOM 3108 N N . HIS A 1 379 ? 122.570 127.474 120.562 1.00 21.87 410 HIS A N 1
ATOM 3109 C CA . HIS A 1 379 ? 121.624 126.451 120.973 1.00 17.59 410 HIS A CA 1
ATOM 3110 C C . HIS A 1 379 ? 122.259 125.601 122.063 1.00 22.31 410 HIS A C 1
ATOM 3111 O O . HIS A 1 379 ? 123.456 125.320 122.013 1.00 24.35 410 HIS A O 1
ATOM 3118 N N . VAL A 1 380 ? 121.456 125.219 123.053 1.00 29.53 411 VAL A N 1
ATOM 3119 C CA . VAL A 1 380 ? 121.861 124.284 124.096 1.00 18.78 411 VAL A CA 1
ATOM 3120 C C . VAL A 1 380 ? 120.774 123.230 124.227 1.00 21.08 411 VAL A C 1
ATOM 3121 O O . VAL A 1 380 ? 119.588 123.563 124.299 1.00 27.57 411 VAL A O 1
ATOM 3125 N N . LYS A 1 381 ? 121.173 121.963 124.249 1.00 24.57 412 LYS A N 1
ATOM 3126 C CA . LYS A 1 381 ? 120.231 120.860 124.347 1.00 16.88 412 LYS A CA 1
ATOM 3127 C C . LYS A 1 381 ? 120.762 119.840 125.340 1.00 26.09 412 LYS A C 1
ATOM 3128 O O . LYS A 1 381 ? 121.898 119.382 125.210 1.00 28.38 412 LYS A O 1
ATOM 3134 N N . ILE A 1 382 ? 119.941 119.489 126.325 1.00 31.05 413 ILE A N 1
ATOM 3135 C CA . ILE A 1 382 ? 120.280 118.481 127.321 1.00 21.62 413 ILE A CA 1
ATOM 3136 C C . ILE A 1 382 ? 119.261 117.360 127.213 1.00 24.52 413 ILE A C 1
ATOM 3137 O O . ILE A 1 382 ? 118.052 117.608 127.262 1.00 30.14 413 ILE A O 1
ATOM 3142 N N . THR A 1 383 ? 119.748 116.134 127.056 1.00 27.45 414 THR A N 1
ATOM 3143 C CA . THR A 1 383 ? 118.902 114.957 126.934 1.00 20.46 414 THR A CA 1
ATOM 3144 C C . THR A 1 383 ? 119.406 113.886 127.884 1.00 23.27 414 THR A C 1
ATOM 3145 O O . THR A 1 383 ? 120.610 113.626 127.946 1.00 30.72 414 THR A O 1
ATOM 3149 N N . TYR A 1 384 ? 118.489 113.263 128.612 1.00 42.72 415 TYR A N 1
ATOM 3150 C CA . TYR A 1 384 ? 118.814 112.178 129.524 1.00 45.02 415 TYR A CA 1
ATOM 3151 C C . TYR A 1 384 ? 118.100 110.910 129.087 1.00 41.95 415 TYR A C 1
ATOM 3152 O O . TYR A 1 384 ? 116.988 110.965 128.556 1.00 43.73 415 TYR A O 1
ATOM 3161 N N . ARG A 1 385 ? 118.751 109.773 129.299 1.00 55.41 416 ARG A N 1
ATOM 3162 C CA . ARG A 1 385 ? 118.182 108.467 129.004 1.00 56.64 416 ARG A CA 1
ATOM 3163 C C . ARG A 1 385 ? 118.003 107.696 130.303 1.00 58.22 416 ARG A C 1
ATOM 3164 O O . ARG A 1 385 ? 118.960 107.521 131.062 1.00 59.96 416 ARG A O 1
ATOM 3172 N N . ASP A 1 386 ? 116.782 107.237 130.553 1.00 74.21 417 ASP A N 1
ATOM 3173 C CA . ASP A 1 386 ? 116.497 106.497 131.773 1.00 76.02 417 ASP A CA 1
ATOM 3174 C C . ASP A 1 386 ? 117.202 105.146 131.746 1.00 78.36 417 ASP A C 1
ATOM 3175 O O . ASP A 1 386 ? 117.160 104.430 130.742 1.00 78.35 417 ASP A O 1
ATOM 3180 N N . GLY A 1 387 ? 117.855 104.800 132.854 1.00 79.74 418 GLY A N 1
ATOM 3181 C CA . GLY A 1 387 ? 118.571 103.541 132.939 1.00 79.44 418 GLY A CA 1
ATOM 3182 C C . GLY A 1 387 ? 117.714 102.331 133.230 1.00 82.02 418 GLY A C 1
ATOM 3183 O O . GLY A 1 387 ? 118.204 101.203 133.122 1.00 82.55 418 GLY A O 1
ATOM 3184 N N . ARG A 1 388 ? 116.450 102.536 133.595 1.00 90.54 419 ARG A N 1
ATOM 3185 C CA . ARG A 1 388 ? 115.535 101.447 133.912 1.00 90.06 419 ARG A CA 1
ATOM 3186 C C . ARG A 1 388 ? 114.541 101.162 132.796 1.00 88.35 419 ARG A C 1
ATOM 3187 O O . ARG A 1 388 ? 114.273 99.996 132.494 1.00 87.21 419 ARG A O 1
ATOM 3195 N N . THR A 1 389 ? 113.990 102.202 132.172 1.00 86.03 420 THR A N 1
ATOM 3196 C CA . THR A 1 389 ? 113.005 102.041 131.112 1.00 85.93 420 THR A CA 1
ATOM 3197 C C . THR A 1 389 ? 113.559 102.307 129.722 1.00 85.71 420 THR A C 1
ATOM 3198 O O . THR A 1 389 ? 112.994 101.815 128.743 1.00 85.70 420 THR A O 1
ATOM 3202 N N . GLY A 1 390 ? 114.647 103.064 129.610 1.00 75.59 421 GLY A N 1
ATOM 3203 C CA . GLY A 1 390 ? 115.234 103.378 128.327 1.00 73.02 421 GLY A CA 1
ATOM 3204 C C . GLY A 1 390 ? 114.596 104.535 127.591 1.00 74.47 421 GLY A C 1
ATOM 3205 O O . GLY A 1 390 ? 114.997 104.820 126.456 1.00 73.36 421 GLY A O 1
ATOM 3206 N N . GLU A 1 391 ? 113.618 105.205 128.191 1.00 74.41 422 GLU A N 1
ATOM 3207 C CA . GLU A 1 391 ? 112.978 106.338 127.540 1.00 73.86 422 GLU A CA 1
ATOM 3208 C C . GLU A 1 391 ? 113.920 107.535 127.487 1.00 74.10 422 GLU A C 1
ATOM 3209 O O . GLU A 1 391 ? 114.799 107.703 128.335 1.00 72.50 422 GLU A O 1
ATOM 3215 N N . LEU A 1 392 ? 113.722 108.375 126.476 1.00 61.99 423 LEU A N 1
ATOM 3216 C CA . LEU A 1 392 ? 114.525 109.570 126.264 1.00 58.11 423 LEU A CA 1
ATOM 3217 C C . LEU A 1 392 ? 113.696 110.805 126.589 1.00 59.78 423 LEU A C 1
ATOM 3218 O O . LEU A 1 392 ? 112.561 110.936 126.119 1.00 67.96 423 LEU A O 1
ATOM 3223 N N . GLY A 1 393 ? 114.265 111.707 127.392 1.00 42.44 424 GLY A N 1
ATOM 3224 C CA . GLY A 1 393 ? 113.605 112.946 127.734 1.00 40.22 424 GLY A CA 1
ATOM 3225 C C . GLY A 1 393 ? 114.531 114.127 127.507 1.00 47.34 424 GLY A C 1
ATOM 3226 O O . GLY A 1 393 ? 115.723 113.968 127.250 1.00 50.31 424 GLY A O 1
ATOM 3227 N N . TYR A 1 394 ? 113.954 115.321 127.601 1.00 48.17 425 TYR A N 1
ATOM 3228 C CA . TYR A 1 394 ? 114.689 116.559 127.391 1.00 37.87 425 TYR A CA 1
ATOM 3229 C C . TYR A 1 394 ? 114.445 117.511 128.549 1.00 42.10 425 TYR A C 1
ATOM 3230 O O . TYR A 1 394 ? 113.313 117.660 129.014 1.00 51.37 425 TYR A O 1
ATOM 3239 N N . LEU A 1 395 ? 115.512 118.159 129.004 1.00 39.45 426 LEU A N 1
ATOM 3240 C CA . LEU A 1 395 ? 115.454 119.138 130.075 1.00 34.64 426 LEU A CA 1
ATOM 3241 C C . LEU A 1 395 ? 115.632 120.542 129.516 1.00 40.73 426 LEU A C 1
ATOM 3242 O O . LEU A 1 395 ? 116.145 120.735 128.412 1.00 46.88 426 LEU A O 1
ATOM 3247 N N . ASN A 1 396 ? 115.188 121.528 130.287 1.00 43.15 427 ASN A N 1
ATOM 3248 C CA . ASN A 1 396 ? 115.504 122.904 129.955 1.00 38.31 427 ASN A CA 1
ATOM 3249 C C . ASN A 1 396 ? 116.994 123.158 130.166 1.00 41.16 427 ASN A C 1
ATOM 3250 O O . ASN A 1 396 ? 117.606 122.591 131.072 1.00 43.15 427 ASN A O 1
ATOM 3255 N N . PRO A 1 397 ? 117.602 123.985 129.343 1.00 39.23 428 PRO A N 1
ATOM 3256 C CA . PRO A 1 397 ? 118.996 124.358 129.600 1.00 38.21 428 PRO A CA 1
ATOM 3257 C C . PRO A 1 397 ? 119.123 125.223 130.844 1.00 36.87 428 PRO A C 1
ATOM 3258 O O . PRO A 1 397 ? 118.648 126.361 130.874 1.00 39.86 428 PRO A O 1
ATOM 3262 N N . GLY A 1 398 ? 119.749 124.680 131.884 1.00 36.64 429 GLY A N 1
ATOM 3263 C CA . GLY A 1 398 ? 119.942 125.400 133.126 1.00 30.42 429 GLY A CA 1
ATOM 3264 C C . GLY A 1 398 ? 118.734 125.399 134.038 1.00 32.23 429 GLY A C 1
ATOM 3265 O O . GLY A 1 398 ? 118.202 126.463 134.366 1.00 34.07 429 GLY A O 1
ATOM 3266 N N . VAL A 1 399 ? 118.291 124.215 134.463 1.00 28.61 430 VAL A N 1
ATOM 3267 C CA . VAL A 1 399 ? 117.089 124.130 135.288 1.00 32.27 430 VAL A CA 1
ATOM 3268 C C . VAL A 1 399 ? 117.377 124.589 136.710 1.00 38.09 430 VAL A C 1
ATOM 3269 O O . VAL A 1 399 ? 116.698 125.473 137.245 1.00 45.00 430 VAL A O 1
ATOM 3273 N N . PHE A 1 400 ? 118.374 123.984 137.353 1.00 31.28 431 PHE A N 1
ATOM 3274 C CA . PHE A 1 400 ? 118.657 124.236 138.758 1.00 29.00 431 PHE A CA 1
ATOM 3275 C C . PHE A 1 400 ? 119.879 125.120 138.955 1.00 32.28 431 PHE A C 1
ATOM 3276 O O . PHE A 1 400 ? 120.478 125.112 140.032 1.00 39.74 431 PHE A O 1
ATOM 3284 N N . THR A 1 401 ? 120.260 125.882 137.940 1.00 30.43 432 THR A N 1
ATOM 3285 C CA . THR A 1 401 ? 121.414 126.760 138.006 1.00 29.77 432 THR A CA 1
ATOM 3286 C C . THR A 1 401 ? 120.977 128.202 138.228 1.00 33.31 432 THR A C 1
ATOM 3287 O O . THR A 1 401 ? 119.806 128.554 138.076 1.00 31.95 432 THR A O 1
ATOM 3291 N N . GLN A 1 402 ? 121.944 129.038 138.600 1.00 31.02 433 GLN A N 1
ATOM 3292 C CA . GLN A 1 402 ? 121.722 130.466 138.753 1.00 20.89 433 GLN A CA 1
ATOM 3293 C C . GLN A 1 402 ? 122.628 131.306 137.866 1.00 26.98 433 GLN A C 1
ATOM 3294 O O . GLN A 1 402 ? 122.567 132.537 137.936 1.00 32.97 433 GLN A O 1
ATOM 3300 N N . SER A 1 403 ? 123.462 130.683 137.036 1.00 24.95 434 SER A N 1
ATOM 3301 C CA . SER A 1 403 ? 124.313 131.396 136.097 1.00 28.98 434 SER A CA 1
ATOM 3302 C C . SER A 1 403 ? 124.371 130.607 134.798 1.00 27.57 434 SER A C 1
ATOM 3303 O O . SER A 1 403 ? 123.758 129.545 134.664 1.00 32.49 434 SER A O 1
ATOM 3306 N N . ARG A 1 404 ? 125.124 131.133 133.832 1.00 24.56 435 ARG A N 1
ATOM 3307 C CA . ARG A 1 404 ? 125.258 130.513 132.520 1.00 17.35 435 ARG A CA 1
ATOM 3308 C C . ARG A 1 404 ? 126.699 130.164 132.176 1.00 29.67 435 ARG A C 1
ATOM 3309 O O . ARG A 1 404 ? 126.975 129.791 131.033 1.00 32.53 435 ARG A O 1
ATOM 3317 N N . ARG A 1 405 ? 127.625 130.270 133.129 1.00 30.11 436 ARG A N 1
ATOM 3318 C CA . ARG A 1 405 ? 129.034 130.032 132.848 1.00 21.88 436 ARG A CA 1
ATOM 3319 C C . ARG A 1 405 ? 129.386 128.554 132.736 1.00 26.21 436 ARG A C 1
ATOM 3320 O O . ARG A 1 405 ? 130.492 128.234 132.294 1.00 30.35 436 ARG A O 1
ATOM 3328 N N . TRP A 1 406 ? 12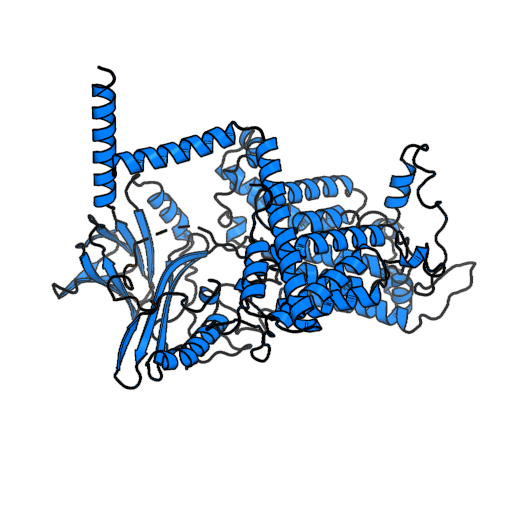8.480 127.650 133.112 1.00 24.44 437 TRP A N 1
ATOM 3329 C CA . TRP A 1 406 ? 128.747 126.222 132.991 1.00 22.43 437 TRP A CA 1
ATOM 3330 C C . TRP A 1 406 ? 128.841 125.758 131.544 1.00 27.19 437 TRP A C 1
ATOM 3331 O O . TRP A 1 406 ? 129.304 124.640 131.302 1.00 30.62 437 TRP A O 1
ATOM 3342 N N . LYS A 1 407 ? 128.419 126.581 130.582 1.00 22.67 438 LYS A N 1
ATOM 3343 C CA . LYS A 1 407 ? 128.425 126.213 129.173 1.00 15.87 438 LYS A CA 1
ATOM 3344 C C . LYS A 1 407 ? 129.801 126.294 128.531 1.00 19.85 438 LYS A C 1
ATOM 3345 O O . LYS A 1 407 ? 129.969 125.798 127.414 1.00 23.24 438 LYS A O 1
ATOM 3351 N N . ASP A 1 408 ? 130.776 126.914 129.188 1.00 26.95 439 ASP A N 1
ATOM 3352 C CA . ASP A 1 408 ? 132.070 127.186 128.583 1.00 12.27 439 ASP A CA 1
ATOM 3353 C C . ASP A 1 408 ? 133.208 126.381 129.187 1.00 20.71 439 ASP A C 1
ATOM 3354 O O . ASP A 1 408 ? 134.337 126.477 128.700 1.00 28.97 439 ASP A O 1
ATOM 3359 N N . HIS A 1 409 ? 132.948 125.591 130.223 1.00 21.11 440 HIS A N 1
ATOM 3360 C CA . HIS A 1 409 ? 133.985 124.882 130.953 1.00 6.85 440 HIS A CA 1
ATOM 3361 C C . HIS A 1 409 ? 133.565 123.438 131.172 1.00 13.76 440 HIS A C 1
ATOM 3362 O O . HIS A 1 409 ? 132.376 123.126 131.227 1.00 29.69 440 HIS A O 1
ATOM 3369 N N . ALA A 1 410 ? 134.556 122.559 131.298 1.00 20.22 441 ALA A N 1
ATOM 3370 C CA . ALA A 1 410 ? 134.318 121.131 131.460 1.00 6.57 441 ALA A CA 1
ATOM 3371 C C . ALA A 1 410 ? 134.211 120.714 132.920 1.00 15.68 441 ALA A C 1
ATOM 3372 O O . ALA A 1 410 ? 133.482 119.771 133.239 1.00 27.83 441 ALA A O 1
ATOM 3374 N N . ASP A 1 411 ? 134.947 121.377 133.814 1.00 23.08 442 ASP A N 1
ATOM 3375 C CA . ASP A 1 411 ? 134.796 121.115 135.241 1.00 18.62 442 ASP A CA 1
ATOM 3376 C C . ASP A 1 411 ? 133.410 121.506 135.732 1.00 23.43 442 ASP A C 1
ATOM 3377 O O . ASP A 1 411 ? 132.780 120.766 136.497 1.00 37.21 442 ASP A O 1
ATOM 3382 N N . MET A 1 412 ? 132.917 122.668 135.300 1.00 18.18 443 MET A N 1
ATOM 3383 C CA . MET A 1 412 ? 131.568 123.075 135.664 1.00 6.36 443 MET A CA 1
ATOM 3384 C C . MET A 1 412 ? 130.535 122.135 135.067 1.00 20.52 443 MET A C 1
ATOM 3385 O O . MET A 1 412 ? 129.513 121.850 135.697 1.00 33.95 443 MET A O 1
ATOM 3390 N N . LEU A 1 413 ? 130.772 121.657 133.847 1.00 10.78 444 LEU A N 1
ATOM 3391 C CA . LEU A 1 413 ? 129.847 120.711 133.235 1.00 12.79 444 LEU A CA 1
ATOM 3392 C C . LEU A 1 413 ? 129.816 119.394 133.998 1.00 24.55 444 LEU A C 1
ATOM 3393 O O . LEU A 1 413 ? 128.750 118.796 134.170 1.00 32.31 444 LEU A O 1
ATOM 3398 N N . LYS A 1 414 ? 130.976 118.919 134.451 1.00 20.61 445 LYS A N 1
ATOM 3399 C CA . LYS A 1 414 ? 131.019 117.707 135.261 1.00 8.15 445 LYS A CA 1
ATOM 3400 C C . LYS A 1 414 ? 130.278 117.898 136.581 1.00 20.89 445 LYS A C 1
ATOM 3401 O O . LYS A 1 414 ? 129.518 117.019 137.013 1.00 33.15 445 LYS A O 1
ATOM 3407 N N . GLN A 1 415 ? 130.473 119.052 137.226 1.00 20.08 446 GLN A N 1
ATOM 3408 C CA . GLN A 1 415 ? 129.743 119.352 138.455 1.00 20.21 446 GLN A CA 1
ATOM 3409 C C . GLN A 1 415 ? 128.237 119.380 138.214 1.00 21.91 446 GLN A C 1
ATOM 3410 O O . GLN A 1 415 ? 127.460 118.840 139.011 1.00 28.36 446 GLN A O 1
ATOM 3416 N N . TYR A 1 416 ? 127.810 120.008 137.117 1.00 22.23 447 TYR A N 1
ATOM 3417 C CA . TYR A 1 416 ? 126.389 120.093 136.793 1.00 11.36 447 TYR A CA 1
ATOM 3418 C C . TYR A 1 416 ? 125.794 118.720 136.516 1.00 20.78 447 TYR A C 1
ATOM 3419 O O . TYR A 1 416 ? 124.685 118.416 136.968 1.00 29.58 447 TYR A O 1
ATOM 3428 N N . ALA A 1 417 ? 126.511 117.880 135.768 1.00 25.75 448 ALA A N 1
ATOM 3429 C CA . ALA A 1 417 ? 126.019 116.536 135.491 1.00 13.62 448 ALA A CA 1
ATOM 3430 C C . ALA A 1 417 ? 125.880 115.727 136.771 1.00 24.02 448 ALA A C 1
ATOM 3431 O O . ALA A 1 417 ? 124.895 115.003 136.948 1.00 26.57 448 ALA A O 1
ATOM 3433 N N . THR A 1 418 ? 126.848 115.843 137.684 1.00 29.61 449 THR A N 1
ATOM 3434 C CA . THR A 1 418 ? 126.745 115.132 138.957 1.00 21.27 449 THR A CA 1
ATOM 3435 C C . THR A 1 418 ? 125.560 115.625 139.786 1.00 26.15 449 THR A C 1
ATOM 3436 O O . THR A 1 418 ? 124.819 114.820 140.373 1.00 33.18 449 THR A O 1
ATOM 3440 N N . CYS A 1 419 ? 125.363 116.944 139.852 1.00 31.05 450 CYS A N 1
ATOM 3441 C CA . CYS A 1 419 ? 124.256 117.478 140.639 1.00 21.59 450 CYS A CA 1
ATOM 3442 C C . CYS A 1 419 ? 122.917 117.043 140.056 1.00 23.29 450 CYS A C 1
ATOM 3443 O O . CYS A 1 419 ? 121.999 116.668 140.795 1.00 31.09 450 CYS A O 1
ATOM 3446 N N . LEU A 1 420 ? 122.794 117.065 138.726 1.00 29.23 451 LEU A N 1
ATOM 3447 C CA . LEU A 1 420 ? 121.575 116.580 138.086 1.00 24.11 451 LEU A CA 1
ATOM 3448 C C . LEU A 1 420 ? 121.364 115.100 138.358 1.00 20.43 451 LEU A C 1
ATOM 3449 O O . LEU A 1 420 ? 120.230 114.655 138.558 1.00 34.41 451 LEU A O 1
ATOM 3454 N N . SER A 1 421 ? 122.441 114.315 138.346 1.00 24.93 452 SER A N 1
ATOM 3455 C CA . SER A 1 421 ? 122.314 112.886 138.603 1.00 24.38 452 SER A CA 1
ATOM 3456 C C . SER A 1 421 ? 121.773 112.628 139.999 1.00 31.75 452 SER A C 1
ATOM 3457 O O . SER A 1 421 ? 120.955 111.725 140.201 1.00 38.31 452 SER A O 1
ATOM 3460 N N . ARG A 1 422 ? 122.222 113.404 140.980 1.00 43.59 453 ARG A N 1
ATOM 3461 C CA . ARG A 1 422 ? 121.705 113.243 142.334 1.00 35.20 453 ARG A CA 1
ATOM 3462 C C . ARG A 1 422 ? 120.324 113.857 142.543 1.00 36.57 453 ARG A C 1
ATOM 3463 O O . ARG A 1 422 ? 119.619 113.445 143.470 1.00 38.53 453 ARG A O 1
ATOM 3471 N N . LEU A 1 423 ? 119.911 114.816 141.711 1.00 44.25 454 LEU A N 1
ATOM 3472 C CA . LEU A 1 423 ? 118.621 115.470 141.925 1.00 41.69 454 LEU A CA 1
ATOM 3473 C C . LEU A 1 423 ? 117.478 114.825 141.148 1.00 40.35 454 LEU A C 1
ATOM 3474 O O . LEU A 1 423 ? 116.325 114.901 141.586 1.00 46.68 454 LEU A O 1
ATOM 3479 N N . LEU A 1 424 ? 117.759 114.221 139.996 1.00 45.08 455 LEU A N 1
ATOM 3480 C CA . LEU A 1 424 ? 116.689 113.685 139.157 1.00 43.38 455 LEU A CA 1
ATOM 3481 C C . LEU A 1 424 ? 115.873 112.575 139.817 1.00 45.99 455 LEU A C 1
ATOM 3482 O O . LEU A 1 424 ? 114.646 112.563 139.621 1.00 48.15 455 LEU A O 1
ATOM 3487 N N . PRO A 1 425 ? 116.454 111.617 140.554 1.00 51.38 456 PRO A N 1
ATOM 3488 C CA . PRO A 1 425 ? 115.616 110.608 141.229 1.00 49.84 456 PRO A CA 1
ATOM 3489 C C . PRO A 1 425 ? 114.485 111.174 142.077 1.00 53.75 456 PRO A C 1
ATOM 3490 O O . PRO A 1 425 ? 113.484 110.479 142.289 1.00 54.93 456 PRO A O 1
ATOM 3494 N N . LYS A 1 426 ? 114.607 112.404 142.578 1.00 54.30 457 LYS A N 1
ATOM 3495 C CA . LYS A 1 426 ? 113.488 113.019 143.281 1.00 53.64 457 LYS A CA 1
ATOM 3496 C C . LYS A 1 426 ? 112.299 113.269 142.363 1.00 54.68 457 LYS A C 1
ATOM 3497 O O . LYS A 1 426 ? 111.181 113.457 142.854 1.00 56.40 457 LYS A O 1
ATOM 3503 N N . TYR A 1 427 ? 112.512 113.278 141.050 1.00 58.37 458 TYR A N 1
ATOM 3504 C CA . TYR A 1 427 ? 111.458 113.523 140.067 1.00 57.17 458 TYR A CA 1
ATOM 3505 C C . TYR A 1 427 ? 111.070 112.253 139.322 1.00 57.43 458 TYR A C 1
ATOM 3506 O O . TYR A 1 427 ? 110.749 112.296 138.131 1.00 56.89 458 TYR A O 1
ATOM 3515 N N . ASN A 1 428 ? 111.100 111.111 140.011 1.00 64.36 459 ASN A N 1
ATOM 3516 C CA . ASN A 1 428 ? 110.642 109.832 139.465 1.00 67.98 459 ASN A CA 1
ATOM 3517 C C . ASN A 1 428 ? 111.414 109.441 138.206 1.00 67.06 459 ASN A C 1
ATOM 3518 O O . ASN A 1 428 ? 110.840 108.962 137.227 1.00 64.89 459 ASN A O 1
ATOM 3523 N N . VAL A 1 429 ? 112.729 109.643 138.234 1.00 67.81 460 VAL A N 1
ATOM 3524 C CA . VAL A 1 429 ? 113.620 109.235 137.154 1.00 67.51 460 VAL A CA 1
ATOM 3525 C C . VAL A 1 429 ? 114.723 108.385 137.765 1.00 68.51 460 VAL A C 1
ATOM 3526 O O . VAL A 1 429 ? 115.414 108.832 138.687 1.00 70.39 460 VAL A O 1
ATOM 3530 N N . THR A 1 430 ? 114.899 107.170 137.252 1.00 74.54 461 THR A N 1
ATOM 3531 C CA . THR A 1 430 ? 115.961 106.304 137.740 1.00 74.46 461 THR A CA 1
ATOM 3532 C C . THR A 1 430 ? 117.310 106.873 137.298 1.00 74.72 461 THR A C 1
ATOM 3533 O O . THR A 1 430 ? 117.390 107.965 136.732 1.00 75.86 461 THR A O 1
ATOM 3537 N N . GLU A 1 431 ? 118.392 106.136 137.576 1.00 72.59 462 GLU A N 1
ATOM 3538 C CA . GLU A 1 431 ? 119.735 106.636 137.296 1.00 70.69 462 GLU A CA 1
ATOM 3539 C C . GLU A 1 431 ? 119.849 107.012 135.822 1.00 72.45 462 GLU A C 1
ATOM 3540 O O . GLU A 1 431 ? 119.605 106.183 134.937 1.00 74.20 462 GLU A O 1
ATOM 3546 N N . PRO A 1 432 ? 120.125 108.279 135.524 1.00 61.55 463 PRO A N 1
ATOM 3547 C CA . PRO A 1 432 ? 120.126 108.725 134.128 1.00 57.62 463 PRO A CA 1
ATOM 3548 C C . PRO A 1 432 ? 121.505 108.745 133.493 1.00 58.54 463 PRO A C 1
ATOM 3549 O O . PRO A 1 432 ? 122.526 108.648 134.180 1.00 59.47 463 PRO A O 1
ATOM 3553 N N . GLN A 1 433 ? 121.533 108.861 132.170 1.00 43.44 464 GLN A N 1
ATOM 3554 C CA . GLN A 1 433 ? 122.738 109.169 131.414 1.00 37.90 464 GLN A CA 1
ATOM 3555 C C . GLN A 1 433 ? 122.484 110.475 130.681 1.00 39.97 464 GLN A C 1
ATOM 3556 O O . GLN A 1 433 ? 121.516 110.580 129.923 1.00 44.67 464 GLN A O 1
ATOM 3562 N N . ILE A 1 434 ? 123.342 111.463 130.904 1.00 27.87 465 ILE A N 1
ATOM 3563 C CA . ILE A 1 434 ? 123.097 112.832 130.468 1.00 24.63 465 ILE A CA 1
ATOM 3564 C C . ILE A 1 434 ? 124.084 113.192 129.367 1.00 27.07 465 ILE A C 1
ATOM 3565 O O . ILE A 1 434 ? 125.294 112.993 129.519 1.00 34.48 465 ILE A O 1
ATOM 3570 N N . TYR A 1 435 ? 123.562 113.712 128.258 1.00 30.65 466 TYR A N 1
ATOM 3571 C CA . TYR A 1 435 ? 124.352 114.139 127.113 1.00 22.64 466 TYR A CA 1
ATOM 3572 C C . TYR A 1 435 ? 124.077 115.608 126.828 1.00 23.81 466 TYR A C 1
ATOM 3573 O O . TYR A 1 435 ? 122.928 116.049 126.871 1.00 21.13 466 TYR A O 1
ATOM 3582 N N . PHE A 1 436 ? 125.132 116.362 126.530 1.00 29.51 467 PHE A N 1
ATOM 3583 C CA . PHE A 1 436 ? 125.039 117.798 126.308 1.00 19.71 467 PHE A CA 1
ATOM 3584 C C . PHE A 1 436 ? 125.398 118.126 124.866 1.00 32.14 467 PHE A C 1
ATOM 3585 O O . PHE A 1 436 ? 126.323 117.542 124.300 1.00 29.67 467 PHE A O 1
ATOM 3593 N N . ASP A 1 437 ? 124.667 119.077 124.283 1.00 36.76 468 ASP A N 1
ATOM 3594 C CA . ASP A 1 437 ? 124.872 119.506 122.898 1.00 24.93 468 ASP A CA 1
ATOM 3595 C C . ASP A 1 437 ? 124.806 121.031 122.867 1.00 24.86 468 ASP A C 1
ATOM 3596 O O . ASP A 1 437 ? 123.717 121.608 122.880 1.00 24.39 468 ASP A O 1
ATOM 3601 N N . ILE A 1 438 ? 125.968 121.681 122.819 1.00 30.60 469 ILE A N 1
ATOM 3602 C CA . ILE A 1 438 ? 126.074 123.130 122.949 1.00 32.44 469 ILE A CA 1
ATOM 3603 C C . ILE A 1 438 ? 126.856 123.686 121.765 1.00 35.74 469 ILE A C 1
ATOM 3604 O O . ILE A 1 438 ? 127.925 123.170 121.426 1.00 35.55 469 ILE A O 1
ATOM 3609 N N . TRP A 1 439 ? 126.328 124.742 121.147 1.00 40.36 470 TRP A N 1
ATOM 3610 C CA . TRP A 1 439 ? 126.941 125.400 119.998 1.00 29.84 470 TRP A CA 1
ATOM 3611 C C . TRP A 1 439 ? 127.382 126.801 120.403 1.00 28.82 470 TRP A C 1
ATOM 3612 O O . TRP A 1 439 ? 126.574 127.583 120.909 1.00 31.45 470 TRP A O 1
ATOM 3623 N N . VAL A 1 440 ? 128.659 127.114 120.180 1.00 30.84 471 VAL A N 1
ATOM 3624 C CA . VAL A 1 440 ? 129.254 128.383 120.592 1.00 25.85 471 VAL A CA 1
ATOM 3625 C C . VAL A 1 440 ? 130.072 128.955 119.443 1.00 22.79 471 VAL A C 1
ATOM 3626 O O . VAL A 1 440 ? 130.724 128.212 118.704 1.00 21.43 471 VAL A O 1
ATOM 3630 N N . SER A 1 441 ? 130.047 130.278 119.305 1.00 25.39 472 SER A N 1
ATOM 3631 C CA . SER A 1 441 ? 130.945 131.012 118.420 1.00 13.98 472 SER A CA 1
ATOM 3632 C C . SER A 1 441 ? 131.753 132.005 119.245 1.00 20.98 472 SER A C 1
ATOM 3633 O O . SER A 1 441 ? 131.191 132.728 120.071 1.00 28.21 472 SER A O 1
ATOM 3636 N N . ILE A 1 442 ? 133.063 132.050 119.018 1.00 24.68 473 ILE A N 1
ATOM 3637 C CA . ILE A 1 442 ? 133.947 132.965 119.733 1.00 19.77 473 ILE A CA 1
ATOM 3638 C C . ILE A 1 442 ? 134.518 133.977 118.742 1.00 19.01 473 ILE A C 1
ATOM 3639 O O . ILE A 1 442 ? 135.104 133.601 117.720 1.00 24.19 473 ILE A O 1
ATOM 3644 N N . ASN A 1 443 ? 134.303 135.262 119.030 1.00 28.43 474 ASN A N 1
ATOM 3645 C CA . ASN A 1 443 ? 134.814 136.378 118.227 1.00 28.63 474 ASN A CA 1
ATOM 3646 C C . ASN A 1 443 ? 134.377 136.286 116.765 1.00 30.60 474 ASN A C 1
ATOM 3647 O O . ASN A 1 443 ? 135.183 136.417 115.843 1.00 31.39 474 ASN A O 1
ATOM 3652 N N . ASP A 1 444 ? 133.076 136.070 116.564 1.00 31.86 475 ASP A N 1
ATOM 3653 C CA . ASP A 1 444 ? 132.443 136.103 115.240 1.00 30.91 475 ASP A CA 1
ATOM 3654 C C . ASP A 1 444 ? 133.008 135.040 114.302 1.00 29.99 475 ASP A C 1
ATOM 3655 O O . ASP A 1 444 ? 133.136 135.259 113.097 1.00 36.15 475 ASP A O 1
ATOM 3660 N N . ARG A 1 445 ? 133.321 133.874 114.849 1.00 19.98 476 ARG A N 1
ATOM 3661 C CA . ARG A 1 445 ? 133.787 132.748 114.059 1.00 17.85 476 ARG A CA 1
ATOM 3662 C C . ARG A 1 445 ? 132.583 131.910 113.625 1.00 35.80 476 ARG A C 1
ATOM 3663 O O . ARG A 1 445 ? 131.431 132.332 113.747 1.00 40.14 476 ARG A O 1
ATOM 3671 N N . PHE A 1 446 ? 132.836 130.720 113.088 1.00 31.14 477 PHE A N 1
ATOM 3672 C CA . PHE A 1 446 ? 131.762 129.775 112.821 1.00 22.36 477 PHE A CA 1
ATOM 3673 C C . PHE A 1 446 ? 131.232 129.203 114.131 1.00 30.23 477 PHE A C 1
ATOM 3674 O O . PHE A 1 446 ? 131.976 129.022 115.096 1.00 43.50 477 PHE A O 1
ATOM 3682 N N . GLN A 1 447 ? 129.934 128.919 114.166 1.00 19.30 478 GLN A N 1
ATOM 3683 C CA . GLN A 1 447 ? 129.376 128.184 115.293 1.00 21.49 478 GLN A CA 1
ATOM 3684 C C . GLN A 1 447 ? 129.768 126.718 115.194 1.00 22.25 478 GLN A C 1
ATOM 3685 O O . GLN A 1 447 ? 129.796 126.142 114.107 1.00 31.40 478 GLN A O 1
ATOM 3691 N N . GLN A 1 448 ? 130.083 126.113 116.335 1.00 34.87 479 GLN A N 1
ATOM 3692 C CA . GLN A 1 448 ? 130.466 124.708 116.362 1.00 33.11 479 GLN A CA 1
ATOM 3693 C C . GLN A 1 448 ? 130.213 124.157 117.756 1.00 34.20 479 GLN A C 1
ATOM 3694 O O . GLN A 1 448 ? 129.874 124.890 118.684 1.00 34.97 479 GLN A O 1
ATOM 3700 N N . ARG A 1 449 ? 130.370 122.843 117.881 1.00 42.76 480 ARG A N 1
ATOM 3701 C CA . ARG A 1 449 ? 130.195 122.166 119.155 1.00 32.52 480 ARG A CA 1
ATOM 3702 C C . ARG A 1 449 ? 131.451 122.269 120.010 1.00 40.98 480 ARG A C 1
ATOM 3703 O O . ARG A 1 449 ? 132.570 122.100 119.521 1.00 45.28 480 ARG A O 1
ATOM 3711 N N . ILE A 1 450 ? 131.254 122.534 121.298 1.00 40.52 481 ILE A N 1
ATOM 3712 C CA . ILE A 1 450 ? 132.370 122.623 122.230 1.00 35.32 481 ILE A CA 1
ATOM 3713 C C . ILE A 1 450 ? 132.667 121.292 122.918 1.00 30.31 481 ILE A C 1
ATOM 3714 O O . ILE A 1 450 ? 133.829 120.996 123.203 1.00 36.22 481 ILE A O 1
ATOM 3719 N N . PHE A 1 451 ? 131.655 120.466 123.161 1.00 39.70 482 PHE A N 1
ATOM 3720 C CA . PHE A 1 451 ? 131.833 119.158 123.770 1.00 36.73 482 PHE A CA 1
ATOM 3721 C C . PHE A 1 451 ? 131.260 118.082 122.858 1.00 40.04 482 PHE A C 1
ATOM 3722 O O . PHE A 1 451 ? 130.425 118.351 121.994 1.00 43.03 482 PHE A O 1
ATOM 3730 N N . ASP A 1 452 ? 131.719 116.857 123.067 1.00 40.04 483 ASP A N 1
ATOM 3731 C CA . ASP A 1 452 ? 131.222 115.709 122.314 1.00 34.10 483 ASP A CA 1
ATOM 3732 C C . ASP A 1 452 ? 129.788 115.395 122.720 1.00 40.02 483 ASP A C 1
ATOM 3733 O O . ASP A 1 452 ? 129.519 115.232 123.917 1.00 39.52 483 ASP A O 1
ATOM 3738 N N . PRO A 1 453 ? 128.839 115.305 121.782 1.00 40.50 484 PRO A N 1
ATOM 3739 C CA . PRO A 1 453 ? 127.457 114.989 122.164 1.00 33.80 484 PRO A CA 1
ATOM 3740 C C . PRO A 1 453 ? 127.203 113.509 122.393 1.00 42.15 484 PRO A C 1
ATOM 3741 O O . PRO A 1 453 ? 126.117 113.155 122.869 1.00 40.99 484 PRO A O 1
ATOM 3745 N N . ARG A 1 454 ? 128.163 112.643 122.083 1.00 39.90 485 ARG A N 1
ATOM 3746 C CA . ARG A 1 454 ? 127.990 111.201 122.165 1.00 34.87 485 ARG A CA 1
ATOM 3747 C C . ARG A 1 454 ? 128.554 110.613 123.450 1.00 40.08 485 ARG A C 1
ATOM 3748 O O . ARG A 1 454 ? 128.625 109.388 123.578 1.00 45.13 485 ARG A O 1
ATOM 3756 N N . VAL A 1 455 ? 128.954 111.452 124.39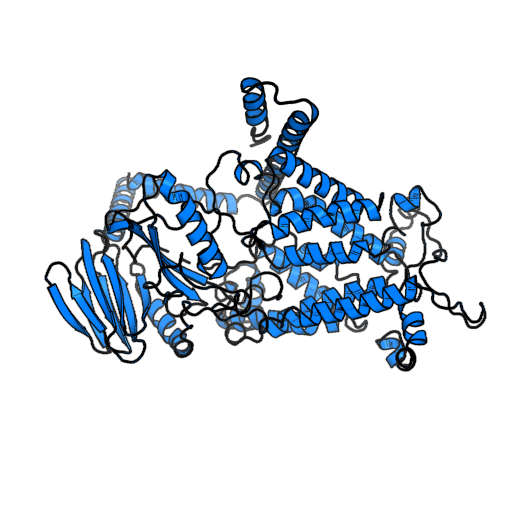9 1.00 34.71 486 VAL A N 1
ATOM 3757 C CA . VAL A 1 455 ? 129.662 111.026 125.600 1.00 27.56 486 VAL A CA 1
ATOM 3758 C C . VAL A 1 455 ? 128.765 111.276 126.803 1.00 31.15 486 VAL A C 1
ATOM 3759 O O . VAL A 1 455 ? 128.189 112.361 126.940 1.00 38.90 486 VAL A O 1
ATOM 3763 N N . ASP A 1 456 ? 128.636 110.269 127.664 1.00 33.47 487 ASP A N 1
ATOM 3764 C CA . ASP A 1 456 ? 127.870 110.392 128.900 1.00 29.93 487 ASP A CA 1
ATOM 3765 C C . ASP A 1 456 ? 128.725 111.122 129.926 1.00 32.88 487 ASP A C 1
ATOM 3766 O O . ASP A 1 456 ? 129.719 110.578 130.415 1.00 38.75 487 ASP A O 1
ATOM 3771 N N . ILE A 1 457 ? 128.339 112.356 130.255 1.00 29.17 488 ILE A N 1
ATOM 3772 C CA . ILE A 1 457 ? 129.203 113.220 131.053 1.00 32.94 488 ILE A CA 1
ATOM 3773 C C . ILE A 1 457 ? 129.315 112.714 132.485 1.00 31.11 488 ILE A C 1
ATOM 3774 O O . ILE A 1 457 ? 130.364 112.854 133.123 1.00 45.46 488 ILE A O 1
ATOM 3779 N N . VAL A 1 458 ? 128.243 112.126 133.019 1.00 31.58 489 VAL A N 1
ATOM 3780 C CA . VAL A 1 458 ? 128.232 111.750 134.430 1.00 35.06 489 VAL A CA 1
ATOM 3781 C C . VAL A 1 458 ? 129.292 110.695 134.731 1.00 34.00 489 VAL A C 1
ATOM 3782 O O . VAL A 1 458 ? 129.891 110.698 135.812 1.00 36.59 489 VAL A O 1
ATOM 3786 N N . GLN A 1 459 ? 129.556 109.791 133.790 1.00 37.22 490 GLN A N 1
ATOM 3787 C CA . GLN A 1 459 ? 130.578 108.766 133.958 1.00 36.29 490 GLN A CA 1
ATOM 3788 C C . GLN A 1 459 ? 131.875 109.088 133.223 1.00 38.74 490 GLN A C 1
ATOM 3789 O O . GLN A 1 459 ? 132.734 108.210 133.097 1.00 37.82 490 GLN A O 1
ATOM 3795 N N . ALA A 1 460 ? 132.040 110.315 132.738 1.00 37.82 491 ALA A N 1
ATOM 3796 C CA . ALA A 1 460 ? 133.246 110.693 132.018 1.00 29.39 491 ALA A CA 1
ATOM 3797 C C . ALA A 1 460 ? 134.405 110.914 132.986 1.00 36.53 491 ALA A C 1
ATOM 3798 O O . ALA A 1 460 ? 134.242 110.925 134.208 1.00 40.61 491 ALA A O 1
ATOM 3800 N N . ALA A 1 461 ? 135.596 111.096 132.423 1.00 38.11 492 ALA A N 1
ATOM 3801 C CA . ALA A 1 461 ? 136.821 111.244 133.196 1.00 32.26 492 ALA A CA 1
ATOM 3802 C C . ALA A 1 461 ? 137.304 112.685 133.129 1.00 32.65 492 ALA A C 1
ATOM 3803 O O . ALA A 1 461 ? 137.500 113.226 132.038 1.00 37.15 492 ALA A O 1
ATOM 3805 N N . TRP A 1 462 ? 137.492 113.300 134.293 1.00 24.72 493 TRP A N 1
ATOM 3806 C CA . TRP A 1 462 ? 138.025 114.649 134.382 1.00 24.69 493 TRP A CA 1
ATOM 3807 C C . TRP A 1 462 ? 138.995 114.719 135.553 1.00 30.38 493 TRP A C 1
ATOM 3808 O O . TRP A 1 462 ? 138.697 114.222 136.641 1.00 39.58 493 TRP A O 1
ATOM 3819 N N . SER A 1 463 ? 140.154 115.331 135.327 1.00 23.72 494 SER A N 1
ATOM 3820 C CA . SER A 1 463 ? 141.184 115.473 136.345 1.00 20.16 494 SER A CA 1
ATOM 3821 C C . SER A 1 463 ? 141.798 116.862 136.259 1.00 27.47 494 SER A C 1
ATOM 3822 O O . SER A 1 463 ? 141.886 117.436 135.169 1.00 32.52 494 SER A O 1
ATOM 3825 N N . PRO A 1 464 ? 142.223 117.429 137.393 1.00 29.76 495 PRO A N 1
ATOM 3826 C CA . PRO A 1 464 ? 142.772 118.795 137.372 1.00 25.81 495 PRO A CA 1
ATOM 3827 C C . PRO A 1 464 ? 144.081 118.946 136.616 1.00 24.75 495 PRO A C 1
ATOM 3828 O O . PRO A 1 464 ? 144.415 120.073 136.238 1.00 28.36 495 PRO A O 1
ATOM 3832 N N . PHE A 1 465 ? 144.846 117.874 136.400 1.00 26.84 496 PHE A N 1
ATOM 3833 C CA . PHE A 1 465 ? 146.173 117.986 135.804 1.00 21.62 496 PHE A CA 1
ATOM 3834 C C . PHE A 1 465 ? 146.300 117.214 134.495 1.00 30.78 496 PHE A C 1
ATOM 3835 O O . PHE A 1 465 ? 147.418 116.959 134.040 1.00 36.15 496 PHE A O 1
ATOM 3843 N N . GLN A 1 466 ? 145.183 116.838 133.878 1.00 33.41 497 GLN A N 1
ATOM 3844 C CA . GLN A 1 466 ? 145.182 116.055 132.652 1.00 25.62 497 GLN A CA 1
ATOM 3845 C C . GLN A 1 466 ? 144.235 116.680 131.641 1.00 34.54 497 GLN A C 1
ATOM 3846 O O . GLN A 1 466 ? 143.131 117.100 131.993 1.00 38.26 497 GLN A O 1
ATOM 3852 N N . ARG A 1 467 ? 144.666 116.724 130.383 1.00 30.08 498 ARG A N 1
ATOM 3853 C CA . ARG A 1 467 ? 143.889 117.381 129.339 1.00 26.35 498 ARG A CA 1
ATOM 3854 C C . ARG A 1 467 ? 142.622 116.594 129.027 1.00 27.40 498 ARG A C 1
ATOM 3855 O O . ARG A 1 467 ? 142.671 115.384 128.791 1.00 23.11 498 ARG A O 1
ATOM 3863 N N . THR A 1 468 ? 141.488 117.292 129.008 1.00 34.62 499 THR A N 1
ATOM 3864 C CA . THR A 1 468 ? 140.194 116.642 128.846 1.00 30.41 499 THR A CA 1
ATOM 3865 C C . THR A 1 468 ? 139.997 116.164 127.415 1.00 25.48 499 THR A C 1
ATOM 3866 O O . THR A 1 468 ? 140.368 116.844 126.456 1.00 27.41 499 THR A O 1
ATOM 3870 N N . SER A 1 469 ? 139.389 114.988 127.277 1.00 22.99 500 SER A N 1
ATOM 3871 C CA . SER A 1 469 ? 139.268 114.319 125.989 1.00 22.33 500 SER A CA 1
ATOM 3872 C C . SER A 1 469 ? 137.952 114.589 125.276 1.00 29.42 500 SER A C 1
ATOM 3873 O O . SER A 1 469 ? 137.914 114.536 124.043 1.00 29.60 500 SER A O 1
ATOM 3876 N N . TRP A 1 470 ? 136.873 114.870 126.003 1.00 34.93 501 TRP A N 1
ATOM 3877 C CA . TRP A 1 470 ? 135.585 115.138 125.379 1.00 23.90 501 TRP A CA 1
ATOM 3878 C C . TRP A 1 470 ? 135.381 116.607 125.031 1.00 25.01 501 TRP A C 1
ATOM 3879 O O . TRP A 1 470 ? 134.244 117.018 124.791 1.00 35.79 501 TRP A O 1
ATOM 3890 N N . VAL A 1 471 ? 136.448 117.398 124.982 1.00 22.29 502 VAL A N 1
ATOM 3891 C CA . VAL A 1 471 ? 136.386 118.794 124.566 1.00 21.07 502 VAL A CA 1
ATOM 3892 C C . VAL A 1 471 ? 136.819 118.867 123.107 1.00 31.32 502 VAL A C 1
ATOM 3893 O O . VAL A 1 471 ? 137.907 118.401 122.753 1.00 32.23 502 VAL A O 1
ATOM 3897 N N . GLN A 1 472 ? 135.969 119.443 122.257 1.00 30.07 503 GLN A N 1
ATOM 3898 C CA . GLN A 1 472 ? 136.277 119.531 120.834 1.00 22.61 503 GLN A CA 1
ATOM 3899 C C . GLN A 1 472 ? 137.279 120.653 120.569 1.00 29.16 503 GLN A C 1
ATOM 3900 O O . GLN A 1 472 ? 137.217 121.704 121.209 1.00 41.81 503 GLN A O 1
ATOM 3906 N N . PRO A 1 473 ? 138.198 120.461 119.629 1.00 27.98 504 PRO A N 1
ATOM 3907 C CA . PRO A 1 473 ? 139.150 121.522 119.297 1.00 30.07 504 PRO A CA 1
ATOM 3908 C C . PRO A 1 473 ? 138.497 122.658 118.529 1.00 32.80 504 PRO A C 1
ATOM 3909 O O . PRO A 1 473 ? 137.525 122.474 117.795 1.00 39.08 504 PRO A O 1
ATOM 3913 N N . LEU A 1 474 ? 139.055 123.850 118.703 1.00 23.34 505 LEU A N 1
ATOM 3914 C CA . LEU A 1 474 ? 138.595 125.017 117.966 1.00 20.66 505 LEU A CA 1
ATOM 3915 C C . LEU A 1 474 ? 139.160 124.990 116.553 1.00 39.02 505 LEU A C 1
ATOM 3916 O O . LEU A 1 474 ? 140.362 124.787 116.360 1.00 44.65 505 LEU A O 1
ATOM 3921 N N . LEU A 1 475 ? 138.292 125.189 115.566 1.00 38.90 506 LEU A N 1
ATOM 3922 C CA . LEU A 1 475 ? 138.679 125.115 114.159 1.00 33.24 506 LEU A CA 1
ATOM 3923 C C . LEU A 1 475 ? 139.407 126.402 113.798 1.00 40.62 506 LEU A C 1
ATOM 3924 O O . LEU A 1 475 ? 138.815 127.373 113.329 1.00 41.83 506 LEU A O 1
ATOM 3929 N N . MET A 1 476 ? 140.724 126.395 114.019 1.00 52.53 507 MET A N 1
ATOM 3930 C CA . MET A 1 476 ? 141.525 127.602 113.849 1.00 48.93 507 MET A CA 1
ATOM 3931 C C . MET A 1 476 ? 141.752 127.938 112.383 1.00 50.88 507 MET A C 1
ATOM 3932 O O . MET A 1 476 ? 141.895 129.115 112.038 1.00 53.50 507 MET A O 1
ATOM 3937 N N . ASP A 1 477 ? 141.798 126.936 111.511 1.00 53.05 508 ASP A N 1
ATOM 3938 C CA . ASP A 1 477 ? 142.020 127.188 110.087 1.00 53.97 508 ASP A CA 1
ATOM 3939 C C . ASP A 1 477 ? 140.710 127.453 109.354 1.00 54.38 508 ASP A C 1
ATOM 3940 O O . ASP A 1 477 ? 140.448 126.922 108.278 1.00 54.76 508 ASP A O 1
ATOM 3945 N N . LEU A 1 478 ? 139.881 128.304 109.949 1.00 47.49 509 LEU A N 1
ATOM 3946 C CA . LEU A 1 478 ? 138.690 128.824 109.298 1.00 41.84 509 LEU A CA 1
ATOM 3947 C C . LEU A 1 478 ? 138.490 130.300 109.595 1.00 44.28 509 LEU A C 1
ATOM 3948 O O . LEU A 1 478 ? 137.524 130.885 109.099 1.00 45.68 509 LEU A O 1
ATOM 3953 N N . SER A 1 479 ? 139.357 130.907 110.404 1.00 44.85 510 SER A N 1
ATOM 3954 C CA . SER A 1 479 ? 139.228 132.325 110.724 1.00 43.81 510 SER A CA 1
ATOM 3955 C C . SER A 1 479 ? 139.294 133.244 109.508 1.00 47.17 510 SER A C 1
ATOM 3956 O O . SER A 1 479 ? 138.519 134.216 109.471 1.00 46.59 510 SER A O 1
ATOM 3959 N N . PRO A 1 480 ? 140.177 133.032 108.505 1.00 49.82 511 PRO A N 1
ATOM 3960 C CA . PRO A 1 480 ? 140.195 133.940 107.346 1.00 45.65 511 PRO A CA 1
ATOM 3961 C C . PRO A 1 480 ? 138.889 133.998 106.564 1.00 46.27 511 PRO A C 1
ATOM 3962 O O . PRO A 1 480 ? 138.777 134.772 105.609 1.00 48.14 511 PRO A O 1
ATOM 3966 N N . TRP A 1 481 ? 137.903 133.185 106.941 1.00 45.14 512 TRP A N 1
ATOM 3967 C CA . TRP A 1 481 ? 136.578 133.253 106.342 1.00 39.31 512 TRP A CA 1
ATOM 3968 C C . TRP A 1 481 ? 135.748 134.413 106.870 1.00 42.14 512 TRP A C 1
ATOM 3969 O O . TRP A 1 481 ? 134.665 134.669 106.334 1.00 45.64 512 TRP A O 1
ATOM 3980 N N . ARG A 1 482 ? 136.226 135.108 107.902 1.00 43.40 513 ARG A N 1
ATOM 3981 C CA . ARG A 1 482 ? 135.408 136.111 108.573 1.00 41.11 513 ARG A CA 1
ATOM 3982 C C . ARG A 1 482 ? 135.123 137.309 107.680 1.00 42.06 513 ARG A C 1
ATOM 3983 O O . ARG A 1 482 ? 134.057 137.922 107.798 1.00 43.47 513 ARG A O 1
ATOM 3991 N N . ALA A 1 483 ? 136.048 137.654 106.782 1.00 49.64 514 ALA A N 1
ATOM 3992 C CA . ALA A 1 483 ? 135.794 138.736 105.835 1.00 51.88 514 ALA A CA 1
ATOM 3993 C C . ALA A 1 483 ? 134.611 138.405 104.930 1.00 50.86 514 ALA A C 1
ATOM 3994 O O . ALA A 1 483 ? 133.697 139.222 104.749 1.00 50.91 514 ALA A O 1
ATOM 3996 N N . LYS A 1 484 ? 134.607 137.195 104.368 1.00 51.10 515 LYS A N 1
ATOM 3997 C CA . LYS A 1 484 ? 133.495 136.763 103.530 1.00 51.08 515 LYS A CA 1
ATOM 3998 C C . LYS A 1 484 ? 132.202 136.683 104.327 1.00 54.54 515 LYS A C 1
ATOM 3999 O O . LYS A 1 484 ? 131.133 137.047 103.825 1.00 57.28 515 LYS A O 1
ATOM 4005 N N . LEU A 1 485 ? 132.276 136.190 105.565 1.00 51.41 516 LEU A N 1
ATOM 4006 C CA . LEU A 1 485 ? 131.074 136.092 106.387 1.00 45.87 516 LEU A CA 1
ATOM 4007 C C . LEU A 1 485 ? 130.480 137.467 106.654 1.00 50.63 516 LEU A C 1
ATOM 4008 O O . LEU A 1 485 ? 129.261 137.655 106.568 1.00 49.16 516 LEU A O 1
ATOM 4013 N N . GLN A 1 486 ? 131.330 138.445 106.974 1.00 61.80 517 GLN A N 1
ATOM 4014 C CA . GLN A 1 486 ? 130.844 139.797 107.218 1.00 61.21 517 GLN A CA 1
ATOM 4015 C C . GLN A 1 486 ? 130.248 140.401 105.954 1.00 62.26 517 GLN A C 1
ATOM 4016 O O . GLN A 1 486 ? 129.211 141.072 106.010 1.00 64.31 517 GLN A O 1
ATOM 4022 N N . GLU A 1 487 ? 130.884 140.173 104.802 1.00 68.46 518 GLU A N 1
ATOM 4023 C CA . GLU A 1 487 ? 130.333 140.694 103.554 1.00 68.51 518 GLU A CA 1
ATOM 4024 C C . GLU A 1 487 ? 128.967 140.084 103.253 1.00 71.05 518 GLU A C 1
ATOM 4025 O O . GLU A 1 487 ? 128.036 140.794 102.851 1.00 70.53 518 GLU A O 1
ATOM 4031 N N . ILE A 1 488 ? 128.826 138.771 103.452 1.00 68.45 519 ILE A N 1
ATOM 4032 C CA . ILE A 1 488 ? 127.550 138.106 103.194 1.00 64.83 519 ILE A CA 1
ATOM 4033 C C . ILE A 1 488 ? 126.475 138.625 104.138 1.00 66.44 519 ILE A C 1
ATOM 4034 O O . ILE A 1 488 ? 125.339 138.885 103.726 1.00 65.37 519 ILE A O 1
ATOM 4039 N N . LYS A 1 489 ? 126.812 138.782 105.420 1.00 67.19 520 LYS A N 1
ATOM 4040 C CA . LYS A 1 489 ? 125.840 139.312 106.371 1.00 66.76 520 LYS A CA 1
ATOM 4041 C C . LYS A 1 489 ? 125.423 140.728 105.999 1.00 69.52 520 LYS A C 1
ATOM 4042 O O . LYS A 1 489 ? 124.238 141.075 106.076 1.00 70.60 520 LYS A O 1
ATOM 4048 N N . SER A 1 490 ? 126.382 141.563 105.593 1.00 75.63 521 SER A N 1
ATOM 4049 C CA . SER A 1 490 ? 126.065 142.945 105.251 1.00 76.35 521 SER A CA 1
ATOM 4050 C C . SER A 1 490 ? 125.184 143.027 104.011 1.00 77.95 521 SER A C 1
ATOM 4051 O O . SER A 1 490 ? 124.242 143.826 103.966 1.00 76.05 521 SER A O 1
ATOM 4054 N N . SER A 1 491 ? 125.470 142.213 102.995 1.00 77.53 522 SER A N 1
ATOM 4055 C CA . SER A 1 491 ? 124.699 142.247 101.750 1.00 78.23 522 SER A CA 1
ATOM 4056 C C . SER A 1 491 ? 123.457 141.364 101.886 1.00 78.76 522 SER A C 1
ATOM 4057 O O . SER A 1 491 ? 123.329 140.302 101.275 1.00 77.87 522 SER A O 1
ATOM 4060 N N . LEU A 1 492 ? 122.520 141.839 102.708 1.00 79.94 523 LEU A N 1
ATOM 4061 C CA . LEU A 1 492 ? 121.292 141.097 102.965 1.00 79.25 523 LEU A CA 1
ATOM 4062 C C . LEU A 1 492 ? 120.081 142.019 102.982 1.00 79.94 523 LEU A C 1
ATOM 4063 O O . LEU A 1 492 ? 120.188 143.207 102.664 1.00 80.92 523 LEU A O 1
ATOM 4068 N N . ASP A 1 493 ? 118.929 141.476 103.355 1.00 86.70 524 ASP A N 1
ATOM 4069 C CA . ASP A 1 493 ? 117.682 142.218 103.442 1.00 85.62 524 ASP A CA 1
ATOM 4070 C C . ASP A 1 493 ? 117.384 142.565 104.898 1.00 87.32 524 ASP A C 1
ATOM 4071 O O . ASP A 1 493 ? 117.957 141.998 105.831 1.00 87.54 524 ASP A O 1
ATOM 4076 N N . ASN A 1 494 ? 116.473 143.517 105.087 1.00 89.31 525 ASN A N 1
ATOM 4077 C CA . ASN A 1 494 ? 116.066 143.929 106.423 1.00 89.21 525 ASN A CA 1
ATOM 4078 C C . ASN A 1 494 ? 115.143 142.926 107.103 1.00 88.46 525 ASN A C 1
ATOM 4079 O O . ASN A 1 494 ? 114.821 143.109 108.281 1.00 88.96 525 ASN A O 1
ATOM 4084 N N . HIS A 1 495 ? 114.711 141.876 106.401 1.00 82.43 526 HIS A N 1
ATOM 4085 C CA . HIS A 1 495 ? 113.821 140.879 106.974 1.00 83.04 526 HIS A CA 1
ATOM 4086 C C . HIS A 1 495 ? 114.409 139.476 107.036 1.00 83.26 526 HIS A C 1
ATOM 4087 O O . HIS A 1 495 ? 113.788 138.597 107.644 1.00 82.01 526 HIS A O 1
ATOM 4094 N N . THR A 1 496 ? 115.573 139.236 106.443 1.00 74.70 527 THR A N 1
ATOM 4095 C CA . THR A 1 496 ? 116.186 137.917 106.433 1.00 72.13 527 THR A CA 1
ATOM 4096 C C . THR A 1 496 ? 117.283 137.823 107.486 1.00 70.97 527 THR A C 1
ATOM 4097 O O . THR A 1 496 ? 117.844 138.828 107.928 1.00 70.75 527 THR A O 1
ATOM 4101 N N . GLU A 1 497 ? 117.582 136.588 107.884 1.00 54.91 528 GLU A N 1
ATOM 4102 C CA . GLU A 1 497 ? 118.617 136.296 108.863 1.00 48.85 528 GLU A CA 1
ATOM 4103 C C . GLU A 1 497 ? 119.483 135.156 108.349 1.00 51.23 528 GLU A C 1
ATOM 4104 O O . GLU A 1 497 ? 119.061 134.366 107.503 1.00 57.18 528 GLU A O 1
ATOM 4110 N N . VAL A 1 498 ? 120.710 135.078 108.861 1.00 41.61 529 VAL A N 1
ATOM 4111 C CA . VAL A 1 498 ? 121.675 134.073 108.427 1.00 36.47 529 VAL A CA 1
ATOM 4112 C C . VAL A 1 498 ? 122.353 133.468 109.650 1.00 33.87 529 VAL A C 1
ATOM 4113 O O . VAL A 1 498 ? 122.516 134.135 110.677 1.00 41.95 529 VAL A O 1
ATOM 4117 N N . VAL A 1 499 ? 122.715 132.190 109.550 1.00 29.76 530 VAL A N 1
ATOM 4118 C CA . VAL A 1 499 ? 123.427 131.463 110.596 1.00 26.30 530 VAL A CA 1
ATOM 4119 C C . VAL A 1 499 ? 124.532 130.650 109.936 1.00 29.73 530 VAL A C 1
ATOM 4120 O O . VAL A 1 499 ? 124.274 129.919 108.975 1.00 34.56 530 VAL A O 1
ATOM 4124 N N . PHE A 1 500 ? 125.754 130.767 110.447 1.00 29.17 531 PHE A N 1
ATOM 4125 C CA . PHE A 1 500 ? 126.912 130.080 109.889 1.00 22.81 531 PHE A CA 1
ATOM 4126 C C . PHE A 1 500 ? 127.347 128.953 110.817 1.00 26.09 531 PHE A C 1
ATOM 4127 O O . PHE A 1 500 ? 127.581 129.182 112.006 1.00 34.55 531 PHE A O 1
ATOM 4135 N N . ILE A 1 501 ? 127.482 127.748 110.264 1.00 23.55 532 ILE A N 1
ATOM 4136 C CA . ILE A 1 501 ? 127.683 126.526 111.036 1.00 14.42 532 ILE A CA 1
ATOM 4137 C C . ILE A 1 501 ? 128.830 125.732 110.428 1.00 21.19 532 ILE A C 1
ATOM 4138 O O . ILE A 1 501 ? 128.871 125.533 109.211 1.00 32.40 532 ILE A O 1
ATOM 4143 N N . ALA A 1 502 ? 129.754 125.278 111.272 1.00 29.67 533 ALA A N 1
ATOM 4144 C CA . 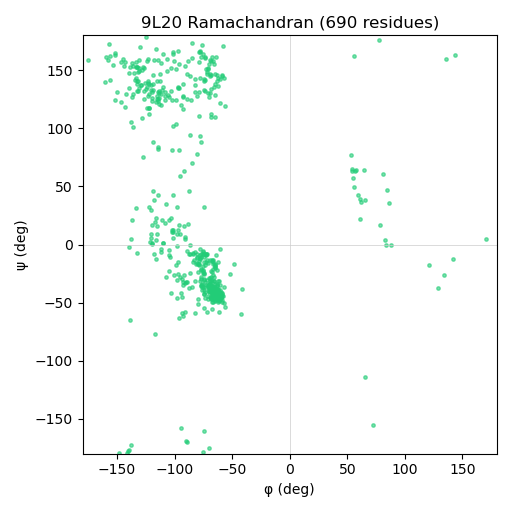ALA A 1 502 ? 130.841 124.389 110.876 1.00 27.24 533 ALA A CA 1
ATOM 4145 C C . ALA A 1 502 ? 130.740 123.095 111.668 1.00 32.65 533 ALA A C 1
ATOM 4146 O O . ALA A 1 502 ? 130.610 123.127 112.894 1.00 40.60 533 ALA A O 1
ATOM 4148 N N . ASP A 1 503 ? 130.811 121.961 110.975 1.00 29.58 534 ASP A N 1
ATOM 4149 C CA . ASP A 1 503 ? 130.593 120.664 111.596 1.00 32.59 534 ASP A CA 1
ATOM 4150 C C . ASP A 1 503 ? 131.762 119.733 111.307 1.00 31.49 534 ASP A C 1
ATOM 4151 O O . ASP A 1 503 ? 132.441 119.858 110.287 1.00 35.20 534 ASP A O 1
ATOM 4156 N N . PHE A 1 504 ? 131.991 118.797 112.229 1.00 34.41 535 PHE A N 1
ATOM 4157 C CA . PHE A 1 504 ? 133.028 117.777 112.216 1.00 37.14 535 PHE A CA 1
ATOM 4158 C C . PHE A 1 504 ? 132.531 116.516 111.516 1.00 44.80 535 PHE A C 1
ATOM 4159 O O . PHE A 1 504 ? 131.344 116.184 111.590 1.00 37.71 535 PHE A O 1
ATOM 4167 N N . PRO A 1 505 ? 133.416 115.797 110.829 1.00 52.23 536 PRO A N 1
ATOM 4168 C CA . PRO A 1 505 ? 133.000 114.556 110.168 1.00 48.21 536 PRO A CA 1
ATOM 4169 C C . PRO A 1 505 ? 132.570 113.494 111.166 1.00 49.75 536 PRO A C 1
ATOM 4170 O O . PRO A 1 505 ? 133.103 113.389 112.273 1.00 51.34 536 PRO A O 1
ATOM 4174 N N . GLY A 1 506 ? 131.594 112.690 110.752 1.00 46.20 537 GLY A N 1
ATOM 4175 C CA . GLY A 1 506 ? 131.063 111.632 111.582 1.00 45.50 537 GLY A CA 1
ATOM 4176 C C . GLY A 1 506 ? 129.924 112.026 112.495 1.00 44.56 537 GLY A C 1
ATOM 4177 O O . GLY A 1 506 ? 129.421 111.168 113.230 1.00 43.71 537 GLY A O 1
ATOM 4178 N N . LEU A 1 507 ? 129.500 113.286 112.477 1.00 42.67 538 LEU A N 1
ATOM 4179 C CA . LEU A 1 507 ? 128.420 113.775 113.319 1.00 42.70 538 LEU A CA 1
ATOM 4180 C C . LEU A 1 507 ? 127.333 114.399 112.453 1.00 42.73 538 LEU A C 1
ATOM 4181 O O . LEU A 1 507 ? 127.577 114.812 111.318 1.00 50.06 538 LEU A O 1
ATOM 4186 N N . HIS A 1 508 ? 126.123 114.466 113.002 1.00 39.47 539 HIS A N 1
ATOM 4187 C CA . HIS A 1 508 ? 124.989 115.044 112.299 1.00 39.87 539 HIS A CA 1
ATOM 4188 C C . HIS A 1 508 ? 124.244 116.012 113.206 1.00 42.87 539 HIS A C 1
ATOM 4189 O O . HIS A 1 508 ? 124.270 115.886 114.432 1.00 50.65 539 HIS A O 1
ATOM 4196 N N . LEU A 1 509 ? 123.583 116.984 112.586 1.00 41.30 540 LEU A N 1
ATOM 4197 C CA . LEU A 1 509 ? 122.762 117.965 113.281 1.00 39.88 540 LEU A CA 1
ATOM 4198 C C . LEU A 1 509 ? 121.308 117.776 112.878 1.00 40.49 540 LEU A C 1
ATOM 4199 O O . LEU A 1 509 ? 120.984 117.800 111.688 1.00 44.14 540 LEU A O 1
ATOM 4204 N N . GLU A 1 510 ? 120.436 117.598 113.864 1.00 42.43 541 GLU A N 1
ATOM 4205 C CA . GLU A 1 510 ? 119.008 117.451 113.630 1.00 40.88 541 GLU A CA 1
ATOM 4206 C C . GLU A 1 510 ? 118.297 118.735 114.029 1.00 46.85 541 GLU A C 1
ATOM 4207 O O . GLU A 1 510 ? 118.461 119.218 115.154 1.00 51.11 541 GLU A O 1
ATOM 4213 N N . ASN A 1 511 ? 117.505 119.277 113.111 1.00 46.14 542 ASN A N 1
ATOM 4214 C CA . ASN A 1 511 ? 116.852 120.559 113.300 1.00 40.77 542 ASN A CA 1
ATOM 4215 C C . ASN A 1 511 ? 115.367 120.415 113.010 1.00 44.28 542 ASN A C 1
ATOM 4216 O O . ASN A 1 511 ? 114.953 119.579 112.205 1.00 50.07 542 ASN A O 1
ATOM 4221 N N . PHE A 1 512 ? 114.567 121.229 113.691 1.00 52.14 543 PHE A N 1
ATOM 4222 C CA . PHE A 1 512 ? 113.125 121.281 113.497 1.00 50.93 543 PHE A CA 1
ATOM 4223 C C . PHE A 1 512 ? 112.749 122.706 113.126 1.00 56.71 543 PHE A C 1
ATOM 4224 O O . PHE A 1 512 ? 112.873 123.615 113.952 1.00 58.78 543 PHE A O 1
ATOM 4232 N N . VAL A 1 513 ? 112.295 122.901 111.895 1.00 53.76 544 VAL A N 1
ATOM 4233 C CA . VAL A 1 513 ? 111.969 124.239 111.414 1.00 59.02 544 VAL A CA 1
ATOM 4234 C C . VAL A 1 513 ? 110.585 124.628 111.915 1.00 59.05 544 VAL A C 1
ATOM 4235 O O . VAL A 1 513 ? 109.614 123.886 111.736 1.00 59.58 544 VAL A O 1
ATOM 4239 N N . SER A 1 514 ? 110.492 125.799 112.539 1.00 67.33 545 SER A N 1
ATOM 4240 C CA . SER A 1 514 ? 109.237 126.248 113.121 1.00 68.17 545 SER A CA 1
ATOM 4241 C C . SER A 1 514 ? 108.207 126.537 112.033 1.00 70.25 545 SER A C 1
ATOM 4242 O O . SER A 1 514 ? 108.533 126.706 110.856 1.00 68.86 545 SER A O 1
ATOM 4245 N N . GLU A 1 515 ? 106.940 126.580 112.450 1.00 73.63 546 GLU A N 1
ATOM 4246 C CA . GLU A 1 515 ? 105.851 126.808 111.505 1.00 74.98 546 GLU A CA 1
ATOM 4247 C C . GLU A 1 515 ? 105.954 128.183 110.857 1.00 74.22 546 GLU A C 1
ATOM 4248 O O . GLU A 1 515 ? 105.766 128.320 109.643 1.00 70.49 546 GLU A O 1
ATOM 4254 N N . ASP A 1 516 ? 106.256 129.212 111.649 1.00 75.02 547 ASP A N 1
ATOM 4255 C CA . ASP A 1 516 ? 106.317 130.575 111.138 1.00 74.12 547 ASP A CA 1
ATOM 4256 C C . ASP A 1 516 ? 107.565 130.844 110.311 1.00 75.66 547 ASP A C 1
ATOM 4257 O O . ASP A 1 516 ? 107.664 131.914 109.704 1.00 76.19 547 ASP A O 1
ATOM 4262 N N . LEU A 1 517 ? 108.516 129.914 110.278 1.00 71.13 548 LEU A N 1
ATOM 4263 C CA . LEU A 1 517 ? 109.790 130.134 109.596 1.00 67.34 548 LEU A CA 1
ATOM 4264 C C . LEU A 1 517 ? 109.699 129.639 108.153 1.00 68.00 548 LEU A C 1
ATOM 4265 O O . LEU A 1 517 ? 110.389 128.713 107.726 1.00 69.16 548 LEU A O 1
ATOM 4270 N N . GLY A 1 518 ? 108.821 130.287 107.395 1.00 65.33 549 GLY A N 1
ATOM 4271 C CA . GLY A 1 518 ? 108.704 129.979 105.988 1.00 66.04 549 GLY A CA 1
ATOM 4272 C C . GLY A 1 518 ? 109.875 130.515 105.189 1.00 68.95 549 GLY A C 1
ATOM 4273 O O . GLY A 1 518 ? 110.618 131.392 105.629 1.00 70.81 549 GLY A O 1
ATOM 4274 N N . ASN A 1 519 ? 110.043 129.961 103.989 1.00 70.76 550 ASN A N 1
ATOM 4275 C CA . ASN A 1 519 ? 111.120 130.347 103.077 1.00 70.73 550 ASN A CA 1
ATOM 4276 C C . ASN A 1 519 ? 112.490 130.174 103.740 1.00 70.40 550 ASN A C 1
ATOM 4277 O O . ASN A 1 519 ? 113.239 131.128 103.949 1.00 69.17 550 ASN A O 1
ATOM 4282 N N . THR A 1 520 ? 112.802 128.925 104.071 1.00 60.88 551 THR A N 1
ATOM 4283 C CA . THR A 1 520 ? 114.070 128.554 104.687 1.00 56.05 551 THR A CA 1
ATOM 4284 C C . THR A 1 520 ? 114.892 127.740 103.699 1.00 54.52 551 THR A C 1
ATOM 4285 O O . THR A 1 520 ? 114.377 126.802 103.085 1.00 61.03 551 THR A O 1
ATOM 4289 N N . SER A 1 521 ? 116.165 128.095 103.554 1.00 47.09 552 SER A N 1
ATOM 4290 C CA . SER A 1 521 ? 117.056 127.415 102.629 1.00 47.95 552 SER A CA 1
ATOM 4291 C C . SER A 1 521 ? 118.403 127.181 103.296 1.00 48.01 552 SER A C 1
ATOM 4292 O O . SER A 1 521 ? 118.780 127.877 104.240 1.00 52.12 552 SER A O 1
ATOM 4295 N N . ILE A 1 522 ? 119.125 126.184 102.793 1.00 44.29 553 ILE A N 1
ATOM 4296 C CA . ILE A 1 522 ? 120.462 125.848 103.267 1.00 48.93 553 ILE A CA 1
ATOM 4297 C C . ILE A 1 522 ? 121.411 125.867 102.079 1.00 42.74 553 ILE A C 1
ATOM 4298 O O . ILE A 1 522 ? 121.091 125.326 101.016 1.00 49.78 553 ILE A O 1
ATOM 4303 N N . GLN A 1 523 ? 122.564 126.506 102.250 1.00 38.70 554 GLN A N 1
ATOM 4304 C CA . GLN A 1 523 ? 123.566 126.611 101.200 1.00 44.74 554 GLN A CA 1
ATOM 4305 C C . GLN A 1 523 ? 124.922 126.185 101.742 1.00 48.24 554 GLN A C 1
ATOM 4306 O O . GLN A 1 523 ? 125.295 126.551 102.858 1.00 49.30 554 GLN A O 1
ATOM 4312 N N . LEU A 1 524 ? 125.659 125.416 100.947 1.00 46.20 555 LEU A N 1
ATOM 4313 C CA . LEU A 1 524 ? 126.937 124.857 101.362 1.00 44.29 555 LEU A CA 1
ATOM 4314 C C . LEU A 1 524 ? 128.087 125.720 100.863 1.00 46.92 555 LEU A C 1
ATOM 4315 O O . LEU A 1 524 ? 128.102 126.144 99.705 1.00 54.40 555 LEU A O 1
ATOM 4320 N N . LEU A 1 525 ? 129.052 125.980 101.747 1.00 40.04 556 LEU A N 1
ATOM 4321 C CA . LEU A 1 525 ? 130.219 126.788 101.419 1.00 39.30 556 LEU A CA 1
ATOM 4322 C C . LEU A 1 525 ? 131.506 125.989 101.283 1.00 43.62 556 LEU A C 1
ATOM 4323 O O . LEU A 1 525 ? 132.401 126.416 100.554 1.00 49.13 556 LEU A O 1
ATOM 4328 N N . GLN A 1 526 ? 131.631 124.856 101.968 1.00 47.83 557 GLN A N 1
ATOM 4329 C CA . GLN A 1 526 ? 132.833 124.040 101.875 1.00 46.87 557 GLN A CA 1
ATOM 4330 C C . GLN A 1 526 ? 132.493 122.614 102.280 1.00 49.31 557 GLN A C 1
ATOM 4331 O O . GLN A 1 526 ? 131.508 122.367 102.979 1.00 54.39 557 GLN A O 1
ATOM 4337 N N . GLY A 1 527 ? 133.327 121.677 101.835 1.00 54.24 558 GLY A N 1
ATOM 4338 C CA . GLY A 1 527 ? 133.082 120.281 102.142 1.00 56.50 558 GLY A CA 1
ATOM 4339 C C . GLY A 1 527 ? 131.907 119.722 101.356 1.00 59.50 558 GLY A C 1
ATOM 4340 O O . GLY A 1 527 ? 131.552 120.208 100.279 1.00 62.46 558 GLY A O 1
ATOM 4341 N N . GLU A 1 528 ? 131.295 118.676 101.909 1.00 59.04 559 GLU A N 1
ATOM 4342 C CA . GLU A 1 528 ? 130.132 118.051 101.292 1.00 59.17 559 GLU A CA 1
ATOM 4343 C C . GLU A 1 528 ? 129.245 117.469 102.381 1.00 63.27 559 GLU A C 1
ATOM 4344 O O . GLU A 1 528 ? 129.734 116.769 103.272 1.00 61.78 559 GLU A O 1
ATOM 4350 N N . VAL A 1 529 ? 127.945 117.760 102.310 1.00 57.93 560 VAL A N 1
ATOM 4351 C CA . VAL A 1 529 ? 126.976 117.261 103.275 1.00 53.82 560 VAL A CA 1
ATOM 4352 C C . VAL A 1 529 ? 125.795 116.658 102.529 1.00 55.84 560 VAL A C 1
ATOM 4353 O O . VAL A 1 529 ? 125.547 116.957 101.360 1.00 58.51 560 VAL A O 1
ATOM 4357 N N . THR A 1 530 ? 125.064 115.795 103.228 1.00 56.77 561 THR A N 1
ATOM 4358 C CA . THR A 1 530 ? 123.851 115.178 102.711 1.00 56.42 561 THR A CA 1
ATOM 4359 C C . THR A 1 530 ? 122.694 115.502 103.643 1.00 55.80 561 THR A C 1
ATOM 4360 O O . THR A 1 530 ? 122.802 115.314 104.858 1.00 59.03 561 THR A O 1
ATOM 4364 N N . VAL A 1 531 ? 121.593 115.984 103.077 1.00 51.66 562 VAL A N 1
ATOM 4365 C CA . VAL A 1 531 ? 120.434 116.429 103.841 1.00 51.62 562 VAL A CA 1
ATOM 4366 C C . VAL A 1 531 ? 119.330 115.393 103.698 1.00 54.53 562 VAL A C 1
ATOM 4367 O O . VAL A 1 531 ? 118.981 114.998 102.580 1.00 63.28 562 VAL A O 1
ATOM 4371 N N . GLU A 1 532 ? 118.777 114.959 104.827 1.00 57.82 563 GLU A N 1
ATOM 4372 C CA . GLU A 1 532 ? 117.740 113.937 104.862 1.00 55.97 563 GLU A CA 1
ATOM 4373 C C . GLU A 1 532 ? 116.460 114.538 105.420 1.00 59.01 563 GLU A C 1
ATOM 4374 O O . GLU A 1 532 ? 116.451 115.053 106.541 1.00 66.18 563 GLU A O 1
ATOM 4380 N N . LEU A 1 533 ? 115.382 114.464 104.645 1.00 65.22 564 LEU A N 1
ATOM 4381 C CA . LEU A 1 533 ? 114.069 114.868 105.128 1.00 67.83 564 LEU A CA 1
ATOM 4382 C C . LEU A 1 533 ? 113.429 113.688 105.848 1.00 68.13 564 LEU A C 1
ATOM 4383 O O . LEU A 1 533 ? 113.300 112.602 105.276 1.00 69.41 564 LEU A O 1
ATOM 4388 N N . VAL A 1 534 ? 113.040 113.898 107.105 1.00 67.01 565 VAL A N 1
ATOM 4389 C CA . VAL A 1 534 ? 112.625 112.785 107.954 1.00 66.07 565 VAL A CA 1
ATOM 4390 C C . VAL A 1 534 ? 111.322 112.174 107.450 1.00 68.51 565 VAL A C 1
ATOM 4391 O O . VAL A 1 534 ? 111.194 110.948 107.346 1.00 67.18 565 VAL A O 1
ATOM 4395 N N . ALA A 1 535 ? 110.335 113.014 107.132 1.00 74.73 566 ALA A N 1
ATOM 4396 C CA . ALA A 1 535 ? 109.024 112.500 106.748 1.00 74.80 566 ALA A CA 1
ATOM 4397 C C . ALA A 1 535 ? 109.080 111.761 105.416 1.00 76.67 566 ALA A C 1
ATOM 4398 O O . ALA A 1 535 ? 108.587 110.633 105.300 1.00 75.19 566 ALA A O 1
ATOM 4400 N N . GLU A 1 536 ? 109.678 112.379 104.397 1.00 85.60 567 GLU A N 1
ATOM 4401 C CA . GLU A 1 536 ? 109.748 111.768 103.076 1.00 84.99 567 GLU A CA 1
ATOM 4402 C C . GLU A 1 536 ? 110.870 110.746 102.946 1.00 85.11 567 GLU A C 1
ATOM 4403 O O . GLU A 1 536 ? 110.844 109.946 102.005 1.00 84.36 567 GLU A O 1
ATOM 4409 N N . GLN A 1 537 ? 111.841 110.753 103.860 1.00 86.47 568 GLN A N 1
ATOM 4410 C CA . GLN A 1 537 ? 112.941 109.789 103.878 1.00 85.72 568 GLN A CA 1
ATOM 4411 C C . GLN A 1 537 ? 113.719 109.819 102.560 1.00 87.43 568 GLN A C 1
ATOM 4412 O O . GLN A 1 537 ? 113.755 108.850 101.801 1.00 86.51 568 GLN A O 1
ATOM 4418 N N . LYS A 1 538 ? 114.349 110.963 102.299 1.00 83.35 569 LYS A N 1
ATOM 4419 C CA . LYS A 1 538 ? 115.040 111.198 101.033 1.00 79.53 569 LYS A CA 1
ATOM 4420 C C . LYS A 1 538 ? 116.368 111.889 101.306 1.00 79.96 569 LYS A C 1
ATOM 4421 O O . LYS A 1 538 ? 116.393 113.087 101.601 1.00 79.20 569 LYS A O 1
ATOM 4427 N N . ASN A 1 539 ? 117.465 111.144 101.198 1.00 76.96 570 ASN A N 1
ATOM 4428 C CA . ASN A 1 539 ? 118.793 111.734 101.279 1.00 75.99 570 ASN A CA 1
ATOM 4429 C C . ASN A 1 539 ? 119.086 112.536 100.016 1.00 76.21 570 ASN A C 1
ATOM 4430 O O . ASN A 1 539 ? 118.611 112.200 98.928 1.00 77.19 570 ASN A O 1
ATOM 4435 N N . GLN A 1 540 ? 119.870 113.602 100.163 1.00 70.14 571 GLN A N 1
ATOM 4436 C CA . GLN A 1 540 ? 120.261 114.426 99.025 1.00 66.71 571 GLN A CA 1
ATOM 4437 C C . GLN A 1 540 ? 121.612 115.064 99.305 1.00 68.40 571 GLN A C 1
ATOM 4438 O O . GLN A 1 540 ? 121.775 115.750 100.317 1.00 69.74 571 GLN A O 1
ATOM 4444 N N . THR A 1 541 ? 122.567 114.847 98.407 1.00 67.42 572 THR A N 1
ATOM 4445 C CA . THR A 1 541 ? 123.930 115.323 98.590 1.00 70.15 572 THR A CA 1
ATOM 4446 C C . THR A 1 541 ? 124.121 116.688 97.937 1.00 68.24 572 THR A C 1
ATOM 4447 O O . THR A 1 541 ? 123.645 116.941 96.828 1.00 70.79 572 THR A O 1
ATOM 4451 N N . LEU A 1 542 ? 124.830 117.569 98.642 1.00 66.03 573 LEU A N 1
ATOM 4452 C CA . LEU A 1 542 ? 125.078 118.930 98.194 1.00 64.96 573 LEU A CA 1
ATOM 4453 C C . LEU A 1 542 ? 126.558 119.118 97.891 1.00 67.22 573 LEU A C 1
ATOM 4454 O O . LEU A 1 542 ? 127.421 118.515 98.534 1.00 67.02 573 LEU A O 1
ATOM 4459 N N . ARG A 1 543 ? 126.841 119.960 96.901 1.00 73.84 574 ARG A N 1
ATOM 4460 C CA . ARG A 1 543 ? 128.200 120.311 96.513 1.00 73.83 574 ARG A CA 1
ATOM 4461 C C . ARG A 1 543 ? 128.430 121.797 96.763 1.00 74.45 574 ARG A C 1
ATOM 4462 O O . ARG A 1 543 ? 127.496 122.561 97.018 1.00 71.88 574 ARG A O 1
ATOM 4470 N N . GLU A 1 544 ? 129.694 122.208 96.682 1.00 69.76 575 GLU A N 1
ATOM 4471 C CA . GLU A 1 544 ? 130.074 123.575 97.030 1.00 68.52 575 GLU A CA 1
ATOM 4472 C C . GLU A 1 544 ? 129.440 124.561 96.057 1.00 68.81 575 GLU A C 1
ATOM 4473 O O . GLU A 1 544 ? 129.828 124.630 94.887 1.00 71.79 575 GLU A O 1
ATOM 4479 N N . GLY A 1 545 ? 128.465 125.325 96.539 1.00 64.09 576 GLY A N 1
ATOM 4480 C CA . GLY A 1 545 ? 127.860 126.366 95.735 1.00 66.50 576 GLY A CA 1
ATOM 4481 C C . GLY A 1 545 ? 126.347 126.314 95.680 1.00 68.77 576 GLY A C 1
ATOM 4482 O O . GLY A 1 545 ? 125.688 127.358 95.685 1.00 66.95 576 GLY A O 1
ATOM 4483 N N . GLU A 1 546 ? 125.782 125.111 95.634 1.00 69.88 577 GLU A N 1
ATOM 4484 C CA . GLU A 1 546 ? 124.347 124.979 95.445 1.00 70.21 577 GLU A CA 1
ATOM 4485 C C . GLU A 1 546 ? 123.600 125.243 96.748 1.00 68.86 577 GLU A C 1
ATOM 4486 O O . GLU A 1 546 ? 124.173 125.262 97.839 1.00 67.02 577 GLU A O 1
ATOM 4492 N N . LYS A 1 547 ? 122.291 125.442 96.617 1.00 58.26 578 LYS A N 1
ATOM 4493 C CA . LYS A 1 547 ? 121.419 125.670 97.755 1.00 56.11 578 LYS A CA 1
ATOM 4494 C C . LYS A 1 547 ? 120.156 124.843 97.584 1.00 61.63 578 LYS A C 1
ATOM 4495 O O . LYS A 1 547 ? 119.764 124.502 96.466 1.00 64.22 578 LYS A O 1
ATOM 4501 N N . MET A 1 548 ? 119.530 124.511 98.709 1.00 60.84 579 MET A N 1
ATOM 4502 C CA . MET A 1 548 ? 118.340 123.676 98.738 1.00 56.72 579 MET A CA 1
ATOM 4503 C C . MET A 1 548 ? 117.319 124.302 99.673 1.00 59.19 579 MET A C 1
ATOM 4504 O O . MET A 1 548 ? 117.681 124.858 100.712 1.00 63.02 579 MET A O 1
ATOM 4509 N N . GLN A 1 549 ? 116.047 124.224 99.295 1.00 60.97 580 GLN A N 1
ATOM 4510 C CA . GLN A 1 549 ? 114.956 124.805 100.066 1.00 57.92 580 GLN A CA 1
ATOM 4511 C C . GLN A 1 549 ? 114.335 123.739 100.958 1.00 58.12 580 GLN A C 1
ATOM 4512 O O . GLN A 1 549 ? 114.084 122.618 100.508 1.00 61.70 580 GLN A O 1
ATOM 4518 N N . LEU A 1 550 ? 114.087 124.092 102.220 1.00 59.60 581 LEU A N 1
ATOM 4519 C CA . LEU A 1 550 ? 113.581 123.148 103.204 1.00 58.53 581 LEU A CA 1
ATOM 4520 C C . LEU A 1 550 ? 112.113 123.419 103.522 1.00 59.25 581 LEU A C 1
ATOM 4521 O O . LEU A 1 550 ? 111.657 124.564 103.458 1.00 58.26 581 LEU A O 1
ATOM 4526 N N . PRO A 1 551 ? 111.347 122.386 103.862 1.00 66.19 582 PRO A N 1
ATOM 4527 C CA . PRO A 1 551 ? 109.959 122.590 104.285 1.00 65.43 582 PRO A CA 1
ATOM 4528 C C . PRO A 1 551 ? 109.881 123.107 105.716 1.00 65.33 582 PRO A C 1
ATOM 4529 O O . PRO A 1 551 ? 110.816 122.988 106.508 1.00 67.43 582 PRO A O 1
ATOM 4533 N N . ALA A 1 552 ? 108.727 123.681 106.040 1.00 63.94 583 ALA A N 1
ATOM 4534 C CA . ALA A 1 552 ? 108.478 124.265 107.348 1.00 65.77 583 ALA A CA 1
ATOM 4535 C C . ALA A 1 552 ? 107.613 123.335 108.185 1.00 64.44 583 ALA A C 1
ATOM 4536 O O . ALA A 1 552 ? 106.809 122.562 107.657 1.00 66.27 583 ALA A O 1
ATOM 4538 N N . GLY A 1 553 ? 107.781 123.422 109.500 1.00 66.09 584 GLY A N 1
ATOM 4539 C CA . GLY A 1 553 ? 107.044 122.564 110.410 1.00 66.62 584 GLY A CA 1
ATOM 4540 C C . GLY A 1 553 ? 107.397 121.098 110.286 1.00 66.62 584 GLY A C 1
ATOM 4541 O O . GLY A 1 553 ? 106.511 120.241 110.387 1.00 66.60 584 GLY A O 1
ATOM 4542 N N . GLU A 1 554 ? 108.674 120.788 110.079 1.00 68.16 585 GLU A N 1
ATOM 4543 C CA . GLU A 1 554 ? 109.103 119.416 109.866 1.00 68.51 585 GLU A CA 1
ATOM 4544 C C . GLU A 1 554 ? 110.535 119.261 110.354 1.00 66.93 585 GLU A C 1
ATOM 4545 O O . GLU A 1 554 ? 111.257 120.242 110.542 1.00 69.31 585 GLU A O 1
ATOM 4551 N N . TYR A 1 555 ? 110.936 118.012 110.557 1.00 57.22 586 TYR A N 1
ATOM 4552 C CA . TYR A 1 555 ? 112.304 117.699 110.931 1.00 56.57 586 TYR A CA 1
ATOM 4553 C C . TYR A 1 555 ? 113.162 117.506 109.687 1.00 58.69 586 TYR A C 1
ATOM 4554 O O . TYR A 1 555 ? 112.665 117.223 108.596 1.00 60.71 586 TYR A O 1
ATOM 4563 N N . HIS A 1 556 ? 114.469 117.674 109.868 1.00 51.87 587 HIS A N 1
ATOM 4564 C CA . HIS A 1 556 ? 115.446 117.335 108.843 1.00 43.91 587 HIS A CA 1
ATOM 4565 C C . HIS A 1 556 ? 116.798 117.163 109.514 1.00 44.94 587 HIS A C 1
ATOM 4566 O O . HIS A 1 556 ? 117.011 117.610 110.642 1.00 51.58 587 HIS A O 1
ATOM 4573 N N . LYS A 1 557 ? 117.707 116.497 108.810 1.00 41.36 588 LYS A N 1
ATOM 4574 C CA . LYS A 1 557 ? 119.032 116.208 109.330 1.00 42.79 588 LYS A CA 1
ATOM 4575 C C . LYS A 1 557 ? 120.085 116.592 108.304 1.00 42.10 588 LYS A C 1
ATOM 4576 O O . LYS A 1 557 ? 119.845 116.537 107.097 1.00 44.61 588 LYS A O 1
ATOM 4582 N N . VAL A 1 558 ? 121.253 116.990 108.797 1.00 41.21 589 VAL A N 1
ATOM 4583 C CA . VAL A 1 558 ? 122.404 117.301 107.959 1.00 42.10 589 VAL A CA 1
ATOM 4584 C C . VAL A 1 558 ? 123.549 116.407 108.402 1.00 43.52 589 VAL A C 1
ATOM 4585 O O . VAL A 1 558 ? 124.003 116.498 109.547 1.00 49.78 589 VAL A O 1
ATOM 4589 N N . TYR A 1 559 ? 124.011 115.546 107.503 1.00 49.20 590 TYR A N 1
ATOM 4590 C CA . TYR A 1 559 ? 125.099 114.621 107.786 1.00 47.14 590 TYR A CA 1
ATOM 4591 C C . TYR A 1 559 ? 126.373 115.135 107.137 1.00 46.82 590 TYR A C 1
ATOM 4592 O O . TYR A 1 559 ? 126.366 115.501 105.959 1.00 51.32 590 TYR A O 1
ATOM 4601 N N . THR A 1 560 ? 127.460 115.157 107.899 1.00 46.81 591 THR A N 1
ATOM 4602 C CA . THR A 1 560 ? 128.760 115.553 107.374 1.00 53.54 591 THR A CA 1
ATOM 4603 C C . THR A 1 560 ? 129.517 114.302 106.946 1.00 52.91 591 THR A C 1
ATOM 4604 O O . THR A 1 560 ? 129.773 113.414 107.766 1.00 48.25 591 THR A O 1
ATOM 4608 N N . THR A 1 561 ? 129.869 114.231 105.661 1.00 63.21 592 THR A N 1
ATOM 4609 C CA . THR A 1 561 ? 130.504 113.050 105.097 1.00 64.48 592 THR A CA 1
ATOM 4610 C C . THR A 1 561 ? 131.917 113.284 104.583 1.00 65.09 592 THR A C 1
ATOM 4611 O O . THR A 1 561 ? 132.618 112.306 104.300 1.00 64.32 592 THR A O 1
ATOM 4615 N N . SER A 1 562 ? 132.357 114.532 104.453 1.00 67.78 593 SER A N 1
ATOM 4616 C CA . SER A 1 562 ? 133.706 114.797 103.984 1.00 68.38 593 SER A CA 1
ATOM 4617 C C . SER A 1 562 ? 134.728 114.404 105.049 1.00 69.04 593 SER A C 1
ATOM 4618 O O . SER A 1 562 ? 134.430 114.432 106.245 1.00 69.49 593 SER A O 1
ATOM 4621 N N . PRO A 1 563 ? 135.939 114.018 104.640 1.00 76.06 594 PRO A N 1
ATOM 4622 C CA . PRO A 1 563 ? 136.983 113.709 105.632 1.00 74.84 594 PRO A CA 1
ATOM 4623 C C . PRO A 1 563 ? 137.417 114.908 106.459 1.00 76.63 594 PRO A C 1
ATOM 4624 O O . PRO A 1 563 ? 138.007 114.719 107.530 1.00 75.52 594 PRO A O 1
ATOM 4628 N N . SER A 1 564 ? 137.155 116.124 106.001 1.00 70.63 595 SER A N 1
ATOM 4629 C CA . SER A 1 564 ? 137.499 117.347 106.706 1.00 69.63 595 SER A CA 1
ATOM 4630 C C . SER A 1 564 ? 136.237 118.089 107.131 1.00 69.88 595 SER A C 1
ATOM 4631 O O . SER A 1 564 ? 135.156 117.859 106.579 1.00 69.49 595 SER A O 1
ATOM 4634 N N . PRO A 1 565 ? 136.331 118.976 108.124 1.00 59.85 596 PRO A N 1
ATOM 4635 C CA . PRO A 1 565 ? 135.147 119.740 108.537 1.00 57.82 596 PRO A CA 1
ATOM 4636 C C . PRO A 1 565 ? 134.569 120.557 107.390 1.00 56.81 596 PRO A C 1
ATOM 4637 O O . PRO A 1 565 ? 135.294 121.064 106.533 1.00 55.38 596 PRO A O 1
ATOM 4641 N N . SER A 1 566 ? 133.245 120.670 107.382 1.00 43.81 597 SER A N 1
ATOM 4642 C CA . SER A 1 566 ? 132.505 121.333 106.320 1.00 40.12 597 SER A CA 1
ATOM 4643 C C . SER A 1 566 ? 131.609 122.414 106.904 1.00 38.23 597 SER A C 1
ATOM 4644 O O . SER A 1 566 ? 130.980 122.213 107.946 1.00 46.24 597 SER A O 1
ATOM 4647 N N . CYS A 1 567 ? 131.540 123.556 106.223 1.00 31.11 598 CYS A N 1
ATOM 4648 C CA . CYS A 1 567 ? 130.777 124.703 106.693 1.00 32.98 598 CYS A CA 1
ATOM 4649 C C . CYS A 1 567 ? 129.671 125.050 105.707 1.00 34.20 598 CYS A C 1
ATOM 4650 O O . CYS A 1 567 ? 129.876 125.022 104.492 1.00 39.92 598 CYS A O 1
ATOM 4653 N N . TYR A 1 568 ? 128.495 125.373 106.243 1.00 35.26 599 TYR A N 1
ATOM 4654 C CA . TYR A 1 568 ? 127.339 125.761 105.448 1.00 33.68 599 TYR A CA 1
ATOM 4655 C C . TYR A 1 568 ? 126.634 126.908 106.159 1.00 32.92 599 TYR A C 1
ATOM 4656 O O . TYR A 1 568 ? 127.096 127.399 107.190 1.00 32.57 599 TYR A O 1
ATOM 4665 N N . MET A 1 569 ? 125.507 127.350 105.604 1.00 34.97 600 MET A N 1
ATOM 4666 C CA . MET A 1 569 ? 124.787 128.475 106.180 1.00 36.33 600 MET A CA 1
ATOM 4667 C C . MET A 1 569 ? 123.284 128.280 106.036 1.00 31.32 600 MET A C 1
ATOM 4668 O O . MET A 1 569 ? 122.812 127.583 105.138 1.00 42.48 600 MET A O 1
ATOM 4673 N N . TYR A 1 570 ? 122.542 128.906 106.946 1.00 32.64 601 TYR A N 1
ATOM 4674 C CA . TYR A 1 570 ? 121.087 128.865 106.983 1.00 31.74 601 TYR A CA 1
ATOM 4675 C C . TYR A 1 570 ? 120.555 130.256 106.686 1.00 37.47 601 TYR A C 1
ATOM 4676 O O . TYR A 1 570 ? 120.995 131.230 107.301 1.00 45.12 601 TYR A O 1
ATOM 4685 N N . VAL A 1 571 ? 119.610 130.355 105.757 1.00 42.34 602 VAL A N 1
ATOM 4686 C CA . VAL A 1 571 ? 118.935 131.611 105.450 1.00 45.12 602 VAL A CA 1
ATOM 4687 C C . VAL A 1 571 ? 117.441 131.398 105.633 1.00 44.30 602 VAL A C 1
ATOM 4688 O O . VAL A 1 571 ? 116.872 130.458 105.068 1.00 54.58 602 VAL A O 1
ATOM 4692 N N . TYR A 1 572 ? 116.807 132.262 106.422 1.00 42.57 603 TYR A N 1
ATOM 4693 C CA . TYR A 1 572 ? 115.401 132.081 106.747 1.00 50.51 603 TYR A CA 1
ATOM 4694 C C . TYR A 1 572 ? 114.726 133.436 106.893 1.00 54.64 603 TYR A C 1
ATOM 4695 O O . TYR A 1 572 ? 115.381 134.450 107.139 1.00 54.83 603 TYR A O 1
ATOM 4704 N N . VAL A 1 573 ? 113.404 133.438 106.724 1.00 65.88 604 VAL A N 1
ATOM 4705 C CA . VAL A 1 573 ? 112.578 134.632 106.851 1.00 64.53 604 VAL A CA 1
ATOM 4706 C C . VAL A 1 573 ? 111.391 134.306 107.746 1.00 66.74 604 VAL A C 1
ATOM 4707 O O . VAL A 1 573 ? 110.826 133.211 107.664 1.00 66.13 604 VAL A O 1
ATOM 4711 N N . ASN A 1 574 ? 111.015 135.254 108.604 1.00 79.75 605 ASN A N 1
ATOM 4712 C CA . ASN A 1 574 ? 109.807 135.126 109.420 1.00 79.86 605 ASN A CA 1
ATOM 4713 C C . ASN A 1 574 ? 108.642 135.653 108.596 1.00 82.08 605 ASN A C 1
ATOM 4714 O O . ASN A 1 574 ? 108.360 136.851 108.577 1.00 83.64 605 ASN A O 1
ATOM 4719 N N . THR A 1 575 ? 107.958 134.746 107.896 1.00 79.50 606 THR A N 1
ATOM 4720 C CA . THR A 1 575 ? 106.834 135.161 107.063 1.00 79.97 606 THR A CA 1
ATOM 4721 C C . THR A 1 575 ? 105.693 135.721 107.906 1.00 81.93 606 THR A C 1
ATOM 4722 O O . THR A 1 575 ? 105.050 136.705 107.518 1.00 82.93 606 THR A O 1
ATOM 4726 N N . THR A 1 576 ? 105.430 135.113 109.064 1.00 83.53 607 THR A N 1
ATOM 4727 C CA . THR A 1 576 ? 104.394 135.632 109.949 1.00 82.76 607 THR A CA 1
ATOM 4728 C C . THR A 1 576 ? 104.740 137.034 110.435 1.00 82.77 607 THR A C 1
ATOM 4729 O O . THR A 1 576 ? 103.879 137.921 110.460 1.00 84.17 607 THR A O 1
ATOM 4733 N N . GLU A 1 577 ? 106.001 137.257 110.812 1.00 84.17 608 GLU A N 1
ATOM 4734 C CA . GLU A 1 577 ? 106.408 138.572 111.297 1.00 85.01 608 GLU A CA 1
ATOM 4735 C C . GLU A 1 577 ? 106.288 139.629 110.206 1.00 85.97 608 GLU A C 1
ATOM 4736 O O . GLU A 1 577 ? 105.805 140.738 110.460 1.00 87.87 608 GLU A O 1
ATOM 4742 N N . LEU A 1 578 ? 106.724 139.307 108.985 1.00 83.44 609 LEU A N 1
ATOM 4743 C CA . LEU A 1 578 ? 106.630 140.283 107.904 1.00 84.52 609 LEU A CA 1
ATOM 4744 C C . LEU A 1 578 ? 105.178 140.563 107.542 1.00 86.28 609 LEU A C 1
ATOM 4745 O O . LEU A 1 578 ? 104.818 141.710 107.255 1.00 88.01 609 LEU A O 1
ATOM 4750 N N . ALA A 1 579 ? 104.329 139.532 107.549 1.00 84.72 610 ALA A N 1
ATOM 4751 C CA . ALA A 1 579 ? 102.911 139.753 107.285 1.00 83.45 610 ALA A CA 1
ATOM 4752 C C . ALA A 1 579 ? 102.289 140.644 108.352 1.00 84.86 610 ALA A C 1
ATOM 4753 O O . ALA A 1 579 ? 101.517 141.560 108.037 1.00 84.58 610 ALA A O 1
ATOM 4755 N N . LEU A 1 580 ? 102.622 140.398 109.621 1.00 86.18 611 LEU A N 1
ATOM 4756 C CA . LEU A 1 580 ? 102.113 141.234 110.702 1.00 84.94 611 LEU A CA 1
ATOM 4757 C C . LEU A 1 580 ? 102.570 142.677 110.538 1.00 83.99 611 LEU A C 1
ATOM 4758 O O . LEU A 1 580 ? 101.773 143.612 110.670 1.00 85.01 611 LEU A O 1
ATOM 4763 N N . GLU A 1 581 ? 103.855 142.875 110.232 1.00 87.23 612 GLU A N 1
ATOM 4764 C CA . GLU A 1 581 ? 104.377 144.227 110.069 1.00 90.33 612 GLU A CA 1
ATOM 4765 C C . GLU A 1 581 ? 103.706 144.941 108.903 1.00 89.57 612 GLU A C 1
ATOM 4766 O O . GLU A 1 581 ? 103.337 146.117 109.014 1.00 88.49 612 GLU A O 1
ATOM 4772 N N . GLN A 1 582 ? 103.525 144.244 107.777 1.00 89.42 613 GLN A N 1
ATOM 4773 C CA . GLN A 1 582 ? 102.939 144.891 106.610 1.00 89.37 613 GLN A CA 1
ATOM 4774 C C . GLN A 1 582 ? 101.468 145.224 106.837 1.00 90.58 613 GLN A C 1
ATOM 4775 O O . GLN A 1 582 ? 101.013 146.309 106.457 1.00 89.62 613 GLN A O 1
ATOM 4781 N N . ASP A 1 583 ? 100.707 144.327 107.477 1.00 92.05 614 ASP A N 1
ATOM 4782 C CA . ASP A 1 583 ? 99.305 144.647 107.729 1.00 92.52 614 ASP A CA 1
ATOM 4783 C C . ASP A 1 583 ? 99.176 145.762 108.760 1.00 92.25 614 ASP A C 1
ATOM 4784 O O . ASP A 1 583 ? 98.295 146.620 108.643 1.00 89.79 614 ASP A O 1
ATOM 4789 N N . LEU A 1 584 ? 100.051 145.771 109.769 1.00 92.56 615 LEU A N 1
ATOM 4790 C CA . LEU A 1 584 ? 100.042 146.847 110.753 1.00 91.82 615 LEU A CA 1
ATOM 4791 C C . LEU A 1 584 ? 100.326 148.190 110.094 1.00 92.99 615 LEU A C 1
ATOM 4792 O O . LEU A 1 584 ? 99.626 149.178 110.346 1.00 91.67 615 LEU A O 1
ATOM 4797 N N . ALA A 1 585 ? 101.345 148.240 109.233 1.00 92.49 616 ALA A N 1
ATOM 4798 C CA . ALA A 1 585 ? 101.670 149.483 108.542 1.00 92.66 616 ALA A CA 1
ATOM 4799 C C . ALA A 1 585 ? 100.533 149.923 107.628 1.00 93.55 616 ALA A C 1
ATOM 4800 O O . ALA A 1 585 ? 100.181 151.108 107.589 1.00 90.95 616 ALA A O 1
ATOM 4802 N N . TYR A 1 586 ? 99.943 148.980 106.888 1.00 96.38 617 TYR A N 1
ATOM 4803 C CA . TYR A 1 586 ? 98.849 149.318 105.983 1.00 95.91 617 TYR A CA 1
ATOM 4804 C C . TYR A 1 586 ? 97.649 149.862 106.747 1.00 95.53 617 TYR A C 1
ATOM 4805 O O . TYR A 1 586 ? 97.054 150.875 106.356 1.00 93.60 617 TYR A O 1
ATOM 4814 N N . LEU A 1 587 ? 97.280 149.205 107.848 1.00 95.84 618 LEU A N 1
ATOM 4815 C CA . LEU A 1 587 ? 96.134 149.655 108.627 1.00 96.03 618 LEU A CA 1
ATOM 4816 C C . LEU A 1 587 ? 96.404 151.004 109.280 1.00 96.05 618 LEU A C 1
ATOM 4817 O O . LEU A 1 587 ? 95.515 151.862 109.326 1.00 94.44 618 LEU A O 1
ATOM 4822 N N . GLN A 1 588 ? 97.623 151.215 109.786 1.00 98.15 619 GLN A N 1
ATOM 4823 C CA . GLN A 1 588 ? 97.957 152.508 110.372 1.00 98.91 619 GLN A CA 1
ATOM 4824 C C . GLN A 1 588 ? 97.882 153.619 109.333 1.00 99.44 619 GLN A C 1
ATOM 4825 O O . GLN A 1 588 ? 97.333 154.695 109.603 1.00 97.57 619 GLN A O 1
ATOM 4831 N N . GLU A 1 589 ? 98.427 153.377 108.138 1.00 98.32 620 GLU A N 1
ATOM 4832 C CA . GLU A 1 589 ? 98.374 154.386 107.086 1.00 99.20 620 GLU A CA 1
ATOM 4833 C C . GLU A 1 589 ? 96.938 154.677 106.669 1.00 99.28 620 GLU A C 1
ATOM 4834 O O . GLU A 1 589 ? 96.564 155.842 106.480 1.00 97.29 620 GLU A O 1
ATOM 4840 N N . LEU A 1 590 ? 96.117 153.633 106.523 1.00 99.85 621 LEU A N 1
ATOM 4841 C CA . LEU A 1 590 ? 94.723 153.841 106.144 1.00 99.41 621 LEU A CA 1
ATOM 4842 C C . LEU A 1 590 ? 93.971 154.627 107.210 1.00 97.82 621 LEU A C 1
ATOM 4843 O O . LEU A 1 590 ? 93.199 155.539 106.890 1.00 95.78 621 LEU A O 1
ATOM 4848 N N . LYS A 1 591 ? 94.186 154.292 108.485 1.00 99.34 622 LYS A N 1
ATOM 4849 C CA . LYS A 1 591 ? 93.524 155.016 109.564 1.00 99.16 622 LYS A CA 1
ATOM 4850 C C . LYS A 1 591 ? 93.961 156.475 109.601 1.00 98.81 622 LYS A C 1
ATOM 4851 O O . LYS A 1 591 ? 93.132 157.374 109.788 1.00 97.89 622 LYS A O 1
ATOM 4857 N N . GLU A 1 592 ? 95.262 156.731 109.430 1.00 99.79 623 GLU A N 1
ATOM 4858 C CA . GLU A 1 592 ? 95.747 158.107 109.422 1.00 100.58 623 GLU A CA 1
ATOM 4859 C C . GLU A 1 592 ? 95.154 158.893 108.261 1.00 100.22 623 GLU A C 1
ATOM 4860 O O . GLU A 1 592 ? 94.758 160.053 108.425 1.00 98.66 623 GLU A O 1
ATOM 4866 N N . LYS A 1 593 ? 95.083 158.277 107.078 1.00 98.56 624 LYS A N 1
ATOM 4867 C CA . LYS A 1 593 ? 94.500 158.958 105.927 1.00 98.49 624 LYS A CA 1
ATOM 4868 C C . LYS A 1 593 ? 93.019 159.239 106.146 1.00 98.38 624 LYS A C 1
ATOM 4869 O O . LYS A 1 593 ? 92.515 160.298 105.751 1.00 96.74 624 LYS A O 1
ATOM 4875 N N . VAL A 1 594 ? 92.302 158.299 106.765 1.00 99.33 625 VAL A N 1
ATOM 4876 C CA . VAL A 1 594 ? 90.880 158.498 107.031 1.00 98.50 625 VAL A CA 1
ATOM 4877 C C . VAL A 1 594 ? 90.675 159.641 108.019 1.00 97.60 625 VAL A C 1
ATOM 4878 O O . VAL A 1 594 ? 89.823 160.514 107.814 1.00 96.09 625 VAL A O 1
ATOM 4882 N N . GLU A 1 595 ? 91.453 159.656 109.106 1.00 98.94 626 GLU A N 1
ATOM 4883 C CA . GLU A 1 595 ? 91.309 160.722 110.094 1.00 99.62 626 GLU A CA 1
ATOM 4884 C C . GLU A 1 595 ? 91.681 162.078 109.506 1.00 99.38 626 GLU A C 1
ATOM 4885 O O . GLU A 1 595 ? 90.988 163.076 109.740 1.00 98.10 626 GLU A O 1
ATOM 4891 N N . ASN A 1 596 ? 92.768 162.136 108.743 1.00 96.26 627 ASN A N 1
ATOM 4892 C CA . ASN A 1 596 ? 93.212 163.379 108.114 1.00 96.46 627 ASN A CA 1
ATOM 4893 C C . ASN A 1 596 ? 92.689 163.469 106.681 1.00 95.59 627 ASN A C 1
ATOM 4894 O O . ASN A 1 596 ? 93.443 163.567 105.712 1.00 95.08 627 ASN A O 1
ATOM 4899 N N . GLY A 1 597 ? 91.366 163.434 106.560 1.00 86.16 628 GLY A N 1
ATOM 4900 C CA . GLY A 1 597 ? 90.716 163.523 105.266 1.00 85.09 628 GLY A CA 1
ATOM 4901 C C . GLY A 1 597 ? 89.617 162.496 105.071 1.00 85.51 628 GLY A C 1
ATOM 4902 O O . GLY A 1 597 ? 89.747 161.582 104.257 1.00 85.28 628 GLY A O 1
ATOM 4903 N N . PRO A 1 623 ? 94.471 144.065 118.573 1.00 98.32 654 PRO A N 1
ATOM 4904 C CA . PRO A 1 623 ? 95.689 144.051 119.389 1.00 97.51 654 PRO A CA 1
ATOM 4905 C C . PRO A 1 623 ? 96.924 144.449 118.589 1.00 96.92 654 PRO A C 1
ATOM 4906 O O . PRO A 1 623 ? 97.957 144.776 119.169 1.00 95.86 654 PRO A O 1
ATOM 4910 N N . LEU A 1 624 ? 96.809 144.415 117.261 1.00 93.51 655 LEU A N 1
ATOM 4911 C CA . LEU A 1 624 ? 97.916 144.828 116.403 1.00 93.02 655 LEU A CA 1
ATOM 4912 C C . LEU A 1 624 ? 98.187 146.320 116.558 1.00 93.02 655 LEU A C 1
ATOM 4913 O O . LEU A 1 624 ? 99.331 146.748 116.771 1.00 92.60 655 LEU A O 1
ATOM 4918 N N . VAL A 1 625 ? 97.129 147.129 116.473 1.00 93.04 656 VAL A N 1
ATOM 4919 C CA . VAL A 1 625 ? 97.259 148.564 116.696 1.00 94.42 656 VAL A CA 1
ATOM 4920 C C . VAL A 1 625 ? 97.700 148.840 118.124 1.00 94.13 656 VAL A C 1
ATOM 4921 O O . VAL A 1 625 ? 98.464 149.778 118.374 1.00 92.23 656 VAL A O 1
ATOM 4925 N N . GLN A 1 626 ? 97.246 148.029 119.082 1.00 95.40 657 GLN A N 1
ATOM 4926 C CA . GLN A 1 626 ? 97.680 148.212 120.464 1.00 96.38 657 GLN A CA 1
ATOM 4927 C C . GLN A 1 626 ? 99.172 147.946 120.628 1.00 96.97 657 GLN A C 1
ATOM 4928 O O . GLN A 1 626 ? 99.846 148.659 121.380 1.00 94.44 657 GLN A O 1
ATOM 4934 N N . THR A 1 627 ? 99.704 146.927 119.947 1.00 98.15 658 THR A N 1
ATOM 4935 C CA . THR A 1 627 ? 101.146 146.697 119.965 1.00 97.39 658 THR A CA 1
ATOM 4936 C C . THR A 1 627 ? 101.895 147.858 119.326 1.00 97.19 658 THR A C 1
ATOM 4937 O O . THR A 1 627 ? 102.933 148.301 119.840 1.00 96.56 658 THR A O 1
ATOM 4941 N N . PHE A 1 628 ? 101.380 148.365 118.204 1.00 99.15 659 PHE A N 1
ATOM 4942 C CA . PHE A 1 628 ? 101.992 149.537 117.584 1.00 100.06 659 PHE A CA 1
ATOM 4943 C C . PHE A 1 628 ? 102.008 150.715 118.551 1.00 100.26 659 PHE A C 1
ATOM 4944 O O . PHE A 1 628 ? 103.019 151.417 118.675 1.00 99.42 659 PHE A O 1
ATOM 4952 N N . LEU A 1 629 ? 100.903 150.925 119.268 1.00 100.02 660 LEU A N 1
ATOM 4953 C CA . LEU A 1 629 ? 100.804 152.051 120.188 1.00 100.61 660 LEU A CA 1
ATOM 4954 C C . LEU A 1 629 ? 101.698 151.874 121.408 1.00 99.87 660 LEU A C 1
ATOM 4955 O O . LEU A 1 629 ? 102.239 152.859 121.913 1.00 97.56 660 LEU A O 1
ATOM 4960 N N . ARG A 1 630 ? 101.872 150.645 121.902 1.00 102.01 661 ARG A N 1
ATOM 4961 C CA . ARG A 1 630 ? 102.757 150.469 123.052 1.00 102.26 661 ARG A CA 1
ATOM 4962 C C . ARG A 1 630 ? 104.218 150.627 122.646 1.00 102.26 661 ARG A C 1
ATOM 4963 O O . ARG A 1 630 ? 105.028 151.153 123.420 1.00 99.56 661 ARG A O 1
ATOM 4971 N N . ARG A 1 631 ? 104.578 150.199 121.432 1.00 104.49 662 ARG A N 1
ATOM 4972 C CA . ARG A 1 631 ? 105.924 150.492 120.943 1.00 105.25 662 ARG A CA 1
ATOM 4973 C C . ARG A 1 631 ? 106.125 151.993 120.756 1.00 105.50 662 ARG A C 1
ATOM 4974 O O . ARG A 1 631 ? 107.199 152.531 121.064 1.00 102.78 662 ARG A O 1
ATOM 4982 N N . GLN A 1 632 ? 105.095 152.688 120.264 1.00 103.10 663 GLN A N 1
ATOM 4983 C CA . GLN A 1 632 ? 105.162 154.142 120.162 1.00 103.89 663 GLN A CA 1
ATOM 4984 C C . GLN A 1 632 ? 105.316 154.779 121.537 1.00 103.49 663 GLN A C 1
ATOM 4985 O O . GLN A 1 632 ? 106.035 155.770 121.692 1.00 99.86 663 GLN A O 1
ATOM 4991 N N . GLN A 1 633 ? 104.633 154.232 122.544 1.00 102.18 664 GLN A N 1
ATOM 4992 C CA . GLN A 1 633 ? 104.763 154.741 123.905 1.00 101.44 664 GLN A CA 1
ATOM 4993 C C . GLN A 1 633 ? 106.169 154.518 124.443 1.00 100.88 664 GLN A C 1
ATOM 4994 O O . GLN A 1 633 ? 106.711 155.371 125.153 1.00 98.96 664 GLN A O 1
ATOM 5000 N N . ARG A 1 634 ? 106.770 153.369 124.127 1.00 104.42 665 ARG A N 1
ATOM 5001 C CA . ARG A 1 634 ? 108.163 153.135 124.500 1.00 106.45 665 ARG A CA 1
ATOM 5002 C C . ARG A 1 634 ? 109.076 154.176 123.862 1.00 106.27 665 ARG A C 1
ATOM 5003 O O . ARG A 1 634 ? 109.968 154.730 124.519 1.00 102.92 665 ARG A O 1
ATOM 5011 N N . LEU A 1 635 ? 108.859 154.456 122.575 1.00 105.87 666 LEU A N 1
ATOM 5012 C CA . LEU A 1 635 ? 109.646 155.483 121.897 1.00 106.68 666 LEU A CA 1
ATOM 5013 C C . LEU A 1 635 ? 109.448 156.848 122.547 1.00 105.44 666 LEU A C 1
ATOM 5014 O O . LEU A 1 635 ? 110.410 157.604 122.730 1.00 101.98 666 LEU A O 1
ATOM 5019 N N . GLN A 1 636 ? 108.202 157.182 122.892 1.00 105.02 667 GLN A N 1
ATOM 5020 C CA . GLN A 1 636 ? 107.911 158.464 123.524 1.00 104.74 667 GLN A CA 1
ATOM 5021 C C . GLN A 1 636 ? 108.602 158.577 124.875 1.00 104.43 667 GLN A C 1
ATOM 5022 O O . GLN A 1 636 ? 109.167 159.623 125.210 1.00 103.04 667 GLN A O 1
ATOM 5028 N N . GLU A 1 637 ? 108.563 157.505 125.669 1.00 104.84 668 GLU A N 1
ATOM 5029 C CA . GLU A 1 637 ? 109.239 157.519 126.961 1.00 104.72 668 GLU A CA 1
ATOM 5030 C C . GLU A 1 637 ? 110.741 157.692 126.792 1.00 103.97 668 GLU A C 1
ATOM 5031 O O . GLU A 1 637 ? 111.365 158.481 127.511 1.00 101.65 668 GLU A O 1
ATOM 5037 N N . ILE A 1 638 ? 111.338 156.977 125.836 1.00 106.52 669 ILE A N 1
ATOM 5038 C CA . ILE A 1 638 ? 112.781 157.082 125.627 1.00 108.47 669 ILE A CA 1
ATOM 5039 C C . ILE A 1 638 ? 113.156 158.500 125.210 1.00 107.99 669 ILE A C 1
ATOM 5040 O O . ILE A 1 638 ? 114.084 159.106 125.762 1.00 104.53 669 ILE A O 1
ATOM 5045 N N . GLU A 1 639 ? 112.418 159.066 124.250 1.00 106.39 670 GLU A N 1
ATOM 5046 C CA . GLU A 1 639 ? 112.756 160.399 123.763 1.00 105.22 670 GLU A CA 1
ATOM 5047 C C . GLU A 1 639 ? 112.485 161.473 124.811 1.00 105.78 670 GLU A C 1
ATOM 5048 O O . GLU A 1 639 ? 113.215 162.468 124.872 1.00 104.41 670 GLU A O 1
ATOM 5054 N N . ARG A 1 640 ? 111.463 161.293 125.652 1.00 106.24 671 ARG A N 1
ATOM 5055 C CA . ARG A 1 640 ? 111.195 162.273 126.696 1.00 105.90 671 ARG A CA 1
ATOM 5056 C C . ARG A 1 640 ? 112.214 162.193 127.824 1.00 104.97 671 ARG A C 1
ATOM 5057 O O . ARG A 1 640 ? 112.592 163.229 128.383 1.00 103.16 671 ARG A O 1
ATOM 5065 N N . ARG A 1 641 ? 112.672 160.987 128.172 1.00 107.28 672 ARG A N 1
ATOM 5066 C CA . ARG A 1 641 ? 113.770 160.873 129.125 1.00 108.17 672 ARG A CA 1
ATOM 5067 C C . ARG A 1 641 ? 115.043 161.477 128.550 1.00 107.99 672 ARG A C 1
ATOM 5068 O O . ARG A 1 641 ? 115.859 162.044 129.287 1.00 106.32 672 ARG A O 1
ATOM 5076 N N . ARG A 1 642 ? 115.232 161.362 127.233 1.00 106.79 673 ARG A N 1
ATOM 5077 C CA . ARG A 1 642 ? 116.335 162.063 126.585 1.00 107.67 673 ARG A CA 1
ATOM 5078 C C . ARG A 1 642 ? 116.180 163.573 126.725 1.00 108.35 673 ARG A C 1
ATOM 5079 O O . ARG A 1 642 ? 117.149 164.281 127.024 1.00 106.02 673 ARG A O 1
ATOM 5087 N N . ASN A 1 643 ? 114.962 164.082 126.521 1.00 105.10 674 ASN A N 1
ATOM 5088 C CA . ASN A 1 643 ? 114.718 165.514 126.667 1.00 103.49 674 ASN A CA 1
ATOM 5089 C C . ASN A 1 643 ? 114.798 165.957 128.122 1.00 102.71 674 ASN A C 1
ATOM 5090 O O . ASN A 1 643 ? 115.145 167.112 128.397 1.00 101.44 674 ASN A O 1
ATOM 5095 N N . THR A 1 644 ? 114.475 165.069 129.058 1.00 99.99 675 THR A N 1
ATOM 5096 C CA . THR A 1 644 ? 114.518 165.424 130.468 1.00 99.85 675 THR A CA 1
ATOM 5097 C C . THR A 1 644 ? 115.957 165.718 130.891 1.00 100.30 675 THR A C 1
ATOM 5098 O O . THR A 1 644 ? 116.881 165.006 130.487 1.00 99.50 675 THR A O 1
ATOM 5102 N N . PRO A 1 645 ? 116.179 166.757 131.692 1.00 99.43 676 PRO A N 1
ATOM 5103 C CA . PRO A 1 645 ? 117.539 167.063 132.144 1.00 98.89 676 PRO A CA 1
ATOM 5104 C C . PRO A 1 645 ? 118.098 165.953 133.019 1.00 99.71 676 PRO A C 1
ATOM 5105 O O . PRO A 1 645 ? 117.373 165.111 133.553 1.00 99.07 676 PRO A O 1
ATOM 5109 N N . PHE A 1 646 ? 119.425 165.960 133.154 1.00 103.79 677 PHE A N 1
ATOM 5110 C CA . PHE A 1 646 ? 120.110 164.903 133.885 1.00 105.03 677 PHE A CA 1
ATOM 5111 C C . PHE A 1 646 ? 119.786 164.896 135.372 1.00 105.46 677 PHE A C 1
ATOM 5112 O O . PHE A 1 646 ? 120.085 163.901 136.042 1.00 106.55 677 PHE A O 1
ATOM 5120 N N . HIS A 1 647 ? 119.193 165.967 135.907 1.00 101.24 678 HIS A N 1
ATOM 5121 C CA . HIS A 1 647 ? 118.914 166.004 137.340 1.00 102.86 678 HIS A CA 1
ATOM 5122 C C . HIS A 1 647 ? 117.879 164.955 137.732 1.00 102.54 678 HIS A C 1
ATOM 5123 O O . HIS A 1 647 ? 117.983 164.344 138.801 1.00 102.53 678 HIS A O 1
ATOM 5130 N N . GLU A 1 648 ? 116.878 164.723 136.878 1.00 99.67 679 GLU A N 1
ATOM 5131 C CA . GLU A 1 648 ? 115.896 163.682 137.166 1.00 100.08 679 GLU A CA 1
ATOM 5132 C C . GLU A 1 648 ? 116.535 162.298 137.152 1.00 100.39 679 GLU A C 1
ATOM 5133 O O . GLU A 1 648 ? 116.223 161.453 138.002 1.00 102.25 679 GLU A O 1
ATOM 5139 N N . ARG A 1 649 ? 117.428 162.046 136.193 1.00 96.44 680 ARG A N 1
ATOM 5140 C CA . ARG A 1 649 ? 118.130 160.768 136.161 1.00 96.76 680 ARG A CA 1
ATOM 5141 C C . ARG A 1 649 ? 118.992 160.589 137.402 1.00 96.08 680 ARG A C 1
ATOM 5142 O O . ARG A 1 649 ? 119.052 159.495 137.974 1.00 96.04 680 ARG A O 1
ATOM 5150 N N . PHE A 1 650 ? 119.668 161.657 137.833 1.00 90.56 681 PHE A N 1
ATOM 5151 C CA . PHE A 1 650 ? 120.474 161.580 139.045 1.00 90.49 681 PHE A CA 1
ATOM 5152 C C . PHE A 1 650 ? 119.605 161.293 140.264 1.00 91.28 681 PHE A C 1
ATOM 5153 O O . PHE A 1 650 ? 119.986 160.504 141.137 1.00 92.24 681 PHE A O 1
ATOM 5161 N N . PHE A 1 651 ? 118.432 161.927 140.341 1.00 87.45 682 PHE A N 1
ATOM 5162 C CA . PHE A 1 651 ? 117.529 161.681 141.460 1.00 87.27 682 PHE A CA 1
ATOM 5163 C C . PHE A 1 651 ? 117.042 160.237 141.475 1.00 88.95 682 PHE A C 1
ATOM 5164 O O . PHE A 1 651 ? 116.988 159.602 142.536 1.00 90.12 682 PHE A O 1
ATOM 5172 N N . ARG A 1 652 ? 116.680 159.700 140.307 1.00 84.28 683 ARG A N 1
ATOM 5173 C CA . ARG A 1 652 ? 116.248 158.305 140.240 1.00 84.15 683 ARG A CA 1
ATOM 5174 C C . ARG A 1 652 ? 117.377 157.357 140.630 1.00 86.34 683 ARG A C 1
ATOM 5175 O O . ARG A 1 652 ? 117.156 156.371 141.348 1.00 86.95 683 ARG A O 1
ATOM 5183 N N . PHE A 1 653 ? 118.595 157.642 140.163 1.00 74.00 684 PHE A N 1
ATOM 5184 C CA . PHE A 1 653 ? 119.752 156.827 140.512 1.00 70.67 684 PHE A CA 1
ATOM 5185 C C . PHE A 1 653 ? 119.986 156.831 142.018 1.00 73.03 684 PHE A C 1
ATOM 5186 O O . PHE A 1 653 ? 120.201 155.774 142.630 1.00 79.02 684 PHE A O 1
ATOM 5194 N N . LEU A 1 654 ? 119.912 158.011 142.638 1.00 70.49 685 LEU A N 1
ATOM 5195 C CA . LEU A 1 654 ? 120.094 158.106 144.082 1.00 72.17 685 LEU A CA 1
ATOM 5196 C C . LEU A 1 654 ? 118.998 157.359 144.831 1.00 74.25 685 LEU A C 1
ATOM 5197 O O . LEU A 1 654 ? 119.268 156.701 145.842 1.00 77.01 685 LEU A O 1
ATOM 5202 N N . LEU A 1 655 ? 117.752 157.457 144.360 1.00 72.46 686 LEU A N 1
ATOM 5203 C CA . LEU A 1 655 ? 116.663 156.746 145.021 1.00 73.01 686 LEU A CA 1
ATOM 5204 C C . LEU A 1 655 ? 116.863 155.238 144.956 1.00 74.36 686 LEU A C 1
ATOM 5205 O O . LEU A 1 655 ? 116.640 154.532 145.948 1.00 78.49 686 LEU A O 1
ATOM 5210 N N . ARG A 1 656 ? 117.283 154.723 143.797 1.00 68.86 687 ARG A N 1
ATOM 5211 C CA . ARG A 1 656 ? 117.531 153.288 143.683 1.00 66.55 687 ARG A CA 1
ATOM 5212 C C . ARG A 1 656 ? 118.657 152.846 144.611 1.00 67.71 687 ARG A C 1
ATOM 5213 O O . ARG A 1 656 ? 118.553 151.807 145.282 1.00 70.41 687 ARG A O 1
ATOM 5221 N N . LYS A 1 657 ? 119.742 153.623 144.666 1.00 60.17 688 LYS A N 1
ATOM 5222 C CA . LYS A 1 657 ? 120.849 153.264 145.547 1.00 59.06 688 LYS A CA 1
ATOM 5223 C C . LYS A 1 657 ? 120.418 153.273 147.009 1.00 60.91 688 LYS A C 1
ATOM 5224 O O . LYS A 1 657 ? 120.778 152.372 147.782 1.00 64.37 688 LYS A O 1
ATOM 5230 N N . LEU A 1 658 ? 119.639 154.281 147.405 1.00 59.67 689 LEU A N 1
ATOM 5231 C CA . LEU A 1 658 ? 119.160 154.352 148.779 1.00 59.12 689 LEU A CA 1
ATOM 5232 C C . LEU A 1 658 ? 118.267 153.167 149.111 1.00 59.13 689 LEU A C 1
ATOM 5233 O O . LEU A 1 658 ? 118.355 152.604 150.209 1.00 62.50 689 LEU A O 1
ATOM 5238 N N . TYR A 1 659 ? 117.395 152.777 148.179 1.00 59.69 690 TYR A N 1
ATOM 5239 C CA . TYR A 1 659 ? 116.538 151.621 148.416 1.00 59.67 690 TYR A CA 1
ATOM 5240 C C . TYR A 1 659 ? 117.362 150.357 148.616 1.00 58.57 690 TYR A C 1
ATOM 5241 O O . TYR A 1 659 ? 117.080 149.560 149.520 1.00 59.29 690 TYR A O 1
ATOM 5250 N N . VAL A 1 660 ? 118.390 150.161 147.787 1.00 55.13 691 VAL A N 1
ATOM 5251 C CA . VAL A 1 660 ? 119.231 148.971 147.918 1.00 53.26 691 VAL A CA 1
ATOM 5252 C C . VAL A 1 660 ? 119.907 148.943 149.285 1.00 52.71 691 VAL A C 1
ATOM 5253 O O . VAL A 1 660 ? 119.899 147.920 149.986 1.00 59.19 691 VAL A O 1
ATOM 5257 N N . PHE A 1 661 ? 120.492 150.075 149.690 1.00 55.61 692 PHE A N 1
ATOM 5258 C CA . PHE A 1 661 ? 121.189 150.127 150.974 1.00 50.39 692 PHE A CA 1
ATOM 5259 C C . PHE A 1 661 ? 120.237 149.875 152.139 1.00 53.45 692 PHE A C 1
ATOM 5260 O O . PHE A 1 661 ? 120.556 149.112 153.063 1.00 60.06 692 PHE A O 1
ATOM 5268 N N . ARG A 1 662 ? 119.060 150.504 152.108 1.00 59.56 693 ARG A N 1
ATOM 5269 C CA . ARG A 1 662 ? 118.096 150.339 153.190 1.00 56.77 693 ARG A CA 1
ATOM 5270 C C . ARG A 1 662 ? 117.618 148.897 153.294 1.00 53.63 693 ARG A C 1
ATOM 5271 O O . ARG A 1 662 ? 117.489 148.357 154.401 1.00 55.13 693 ARG A O 1
ATOM 5279 N N . ARG A 1 663 ? 117.338 148.260 152.154 1.00 50.19 694 ARG A N 1
ATOM 5280 C CA . ARG A 1 663 ? 116.903 146.868 152.182 1.00 45.69 694 ARG A CA 1
ATOM 5281 C C . ARG A 1 663 ? 117.982 145.969 152.764 1.00 48.29 694 ARG A C 1
ATOM 5282 O O . ARG A 1 663 ? 117.691 145.088 153.585 1.00 49.63 694 ARG A O 1
ATOM 5290 N N . SER A 1 664 ? 119.237 146.173 152.352 1.00 50.42 695 SER A N 1
ATOM 5291 C CA . SER A 1 664 ? 120.317 145.352 152.889 1.00 42.15 695 SER A CA 1
ATOM 5292 C C . SER A 1 664 ? 120.407 145.494 154.402 1.00 44.61 695 SER A C 1
ATOM 5293 O O . SER A 1 664 ? 120.506 144.493 155.127 1.00 49.22 695 SER A O 1
ATOM 5296 N N . PHE A 1 665 ? 120.334 146.733 154.897 1.00 49.09 696 PHE A N 1
ATOM 5297 C CA . PHE A 1 665 ? 120.421 146.959 156.337 1.00 43.72 696 PHE A CA 1
ATOM 5298 C C . PHE A 1 665 ? 119.264 146.301 157.086 1.00 49.90 696 PHE A C 1
ATOM 5299 O O . PHE A 1 665 ? 119.471 145.675 158.134 1.00 50.84 696 PHE A O 1
ATOM 5307 N N . LEU A 1 666 ? 118.039 146.426 156.566 1.00 51.28 697 LEU A N 1
ATOM 5308 C CA . LEU A 1 666 ? 116.883 145.884 157.279 1.00 44.32 697 LEU A CA 1
ATOM 5309 C C . LEU A 1 666 ? 116.905 144.360 157.320 1.00 44.10 697 LEU A C 1
ATOM 5310 O O . LEU A 1 666 ? 116.601 143.759 158.360 1.00 49.06 697 LEU A O 1
ATOM 5315 N N . MET A 1 667 ? 117.256 143.711 156.205 1.00 43.22 698 MET A N 1
ATOM 5316 C CA . MET A 1 667 ? 117.354 142.252 156.230 1.00 41.72 698 MET A CA 1
ATOM 5317 C C . MET A 1 667 ? 118.466 141.781 157.159 1.00 42.79 698 MET A C 1
ATOM 5318 O O . MET A 1 667 ? 118.311 140.772 157.862 1.00 33.45 698 MET A O 1
ATOM 5323 N N . THR A 1 668 ? 119.597 142.491 157.179 1.00 44.06 699 THR A N 1
ATOM 5324 C CA . THR A 1 668 ? 120.660 142.122 158.107 1.00 39.51 699 THR A CA 1
ATOM 5325 C C . THR A 1 668 ? 120.192 142.232 159.552 1.00 43.36 699 THR A C 1
ATOM 5326 O O . THR A 1 668 ? 120.495 141.362 160.378 1.00 48.90 699 THR A O 1
ATOM 5330 N N . CYS A 1 669 ? 119.453 143.297 159.876 1.00 45.99 700 CYS A N 1
ATOM 5331 C CA . CYS A 1 669 ? 118.931 143.451 161.231 1.00 43.01 700 CYS A CA 1
ATOM 5332 C C . CYS A 1 669 ? 117.986 142.315 161.594 1.00 41.53 700 CYS A C 1
ATOM 5333 O O . CYS A 1 669 ? 118.045 141.779 162.707 1.00 44.72 700 CYS A O 1
ATOM 5336 N N . ILE A 1 670 ? 117.101 141.938 160.669 1.00 45.57 701 ILE A N 1
ATOM 5337 C CA . ILE A 1 670 ? 116.159 140.852 160.940 1.00 44.77 701 ILE A CA 1
ATOM 5338 C C . ILE A 1 670 ? 116.909 139.552 161.214 1.00 47.93 701 ILE A C 1
ATOM 5339 O O . ILE A 1 670 ? 116.599 138.820 162.161 1.00 48.03 701 ILE A O 1
ATOM 5344 N N . SER A 1 671 ? 117.911 139.247 160.386 1.00 53.84 702 SER A N 1
ATOM 5345 C CA . SER A 1 671 ? 118.664 138.008 160.568 1.00 43.72 702 SER A CA 1
ATOM 5346 C C . SER A 1 671 ? 119.443 138.009 161.879 1.00 43.61 702 SER A C 1
ATOM 5347 O O . SER A 1 671 ? 119.526 136.980 162.561 1.00 45.00 702 SER A O 1
ATOM 5350 N N . LEU A 1 672 ? 120.037 139.148 162.242 1.00 45.19 703 LEU A N 1
ATOM 5351 C CA . LEU A 1 672 ? 120.762 139.224 163.509 1.00 41.90 703 LEU A CA 1
ATOM 5352 C C . LEU A 1 672 ? 119.824 139.049 164.695 1.00 46.37 703 LEU A C 1
ATOM 5353 O O . LEU A 1 672 ? 120.179 138.398 165.683 1.00 48.66 703 LEU A O 1
ATOM 5358 N N . ARG A 1 673 ? 118.624 139.632 164.623 1.00 53.04 704 ARG A N 1
ATOM 5359 C CA . ARG A 1 673 ? 117.643 139.421 165.683 1.00 48.13 704 ARG A CA 1
ATOM 5360 C C . ARG A 1 673 ? 117.249 137.954 165.784 1.00 54.13 704 ARG A C 1
ATOM 5361 O O . ARG A 1 673 ? 117.127 137.412 166.889 1.00 57.60 704 ARG A O 1
ATOM 5369 N N . ASN A 1 674 ? 117.050 137.293 164.641 1.00 58.39 705 ASN A N 1
ATOM 5370 C CA . ASN A 1 674 ? 116.743 135.865 164.657 1.00 52.01 705 ASN A CA 1
ATOM 5371 C C . ASN A 1 674 ? 117.860 135.072 165.320 1.00 51.86 705 ASN A C 1
ATOM 5372 O O . ASN A 1 674 ? 117.602 134.178 166.132 1.00 55.30 705 ASN A O 1
ATOM 5377 N N . LEU A 1 675 ? 119.111 135.382 164.979 1.00 55.40 706 LEU A N 1
ATOM 5378 C CA . LEU A 1 675 ? 120.243 134.653 165.544 1.00 53.51 706 LEU A CA 1
ATOM 5379 C C . LEU A 1 675 ? 120.373 134.888 167.044 1.00 49.37 706 LEU A C 1
ATOM 5380 O O . LEU A 1 675 ? 120.668 133.956 167.799 1.00 50.10 706 LEU A O 1
ATOM 5385 N N . ILE A 1 676 ? 120.168 136.126 167.493 1.00 54.30 707 ILE A N 1
ATOM 5386 C CA . ILE A 1 676 ? 120.436 136.466 168.887 1.00 58.50 707 ILE A CA 1
ATOM 5387 C C . ILE A 1 676 ? 119.297 136.009 169.789 1.00 61.55 707 ILE A C 1
ATOM 5388 O O . ILE A 1 676 ? 119.521 135.332 170.798 1.00 61.73 707 ILE A O 1
ATOM 5393 N N . LEU A 1 677 ? 118.059 136.366 169.444 1.00 64.15 708 LEU A N 1
ATOM 5394 C CA . LEU A 1 677 ? 116.902 136.031 170.269 1.00 61.10 708 LEU A CA 1
ATOM 5395 C C . LEU A 1 677 ? 116.263 134.712 169.845 1.00 61.68 708 LEU A C 1
ATOM 5396 O O . LEU A 1 677 ? 116.212 133.763 170.631 1.00 62.93 708 LEU A O 1
ATOM 5401 N N . GLY A 1 678 ? 115.785 134.635 168.617 1.00 61.18 709 GLY A N 1
ATOM 5402 C CA . GLY A 1 678 ? 115.126 133.449 168.105 1.00 61.16 709 GLY A CA 1
ATOM 5403 C C . GLY A 1 678 ? 113.982 133.837 167.191 1.00 64.90 709 GLY A C 1
ATOM 5404 O O . GLY A 1 678 ? 113.502 134.970 167.190 1.00 65.31 709 GLY A O 1
ATOM 5405 N N . ARG A 1 679 ? 113.532 132.873 166.403 1.00 70.98 710 ARG A N 1
ATOM 5406 C CA . ARG A 1 679 ? 112.469 133.111 165.435 1.00 73.03 710 ARG A CA 1
ATOM 5407 C C . ARG A 1 679 ? 111.152 133.366 166.154 1.00 74.72 710 ARG A C 1
ATOM 5408 O O . ARG A 1 679 ? 110.600 132.435 166.754 1.00 75.60 710 ARG A O 1
ATOM 5416 N N . PRO A 1 680 ? 110.620 134.590 166.134 1.00 78.89 711 PRO A N 1
ATOM 5417 C CA . PRO A 1 680 ? 109.417 134.885 166.924 1.00 79.73 711 PRO A CA 1
ATOM 5418 C C . PRO A 1 680 ? 108.167 134.165 166.436 1.00 82.68 711 PRO A C 1
ATOM 5419 O O . PRO A 1 680 ? 107.530 133.438 167.204 1.00 81.92 711 PRO A O 1
ATOM 5423 N N . SER A 1 681 ? 107.821 134.345 165.164 1.00 86.33 712 SER A N 1
ATOM 5424 C CA . SER A 1 681 ? 106.590 133.809 164.597 1.00 87.36 712 SER A CA 1
ATOM 5425 C C . SER A 1 681 ? 106.582 134.101 163.106 1.00 89.45 712 SER A C 1
ATOM 5426 O O . SER A 1 681 ? 107.274 135.006 162.632 1.00 89.63 712 SER A O 1
ATOM 5429 N N . LEU A 1 682 ? 105.779 133.328 162.370 1.00 88.19 713 LEU A N 1
ATOM 5430 C CA . LEU A 1 682 ? 105.705 133.518 160.925 1.00 88.16 713 LEU A CA 1
ATOM 5431 C C . LEU A 1 682 ? 105.005 134.822 160.558 1.00 89.60 713 LEU A C 1
ATOM 5432 O O . LEU A 1 682 ? 105.364 135.453 159.557 1.00 89.72 713 LEU A O 1
ATOM 5437 N N . GLU A 1 683 ? 104.016 135.246 161.347 1.00 89.92 714 GLU A N 1
ATOM 5438 C CA . GLU A 1 683 ? 103.285 136.468 161.025 1.00 90.55 714 GLU A CA 1
ATOM 5439 C C . GLU A 1 683 ? 104.170 137.700 161.177 1.00 90.72 714 GLU A C 1
ATOM 5440 O O . GLU A 1 683 ? 104.209 138.564 160.292 1.00 91.87 714 GLU A O 1
ATOM 5446 N N . GLN A 1 684 ? 104.895 137.794 162.294 1.00 83.40 715 GLN A N 1
ATOM 5447 C CA . GLN A 1 684 ? 105.795 138.925 162.495 1.00 84.41 715 GLN A CA 1
ATOM 5448 C C . GLN A 1 684 ? 106.921 138.922 161.470 1.00 85.86 715 GLN A C 1
ATOM 5449 O O . GLN A 1 684 ? 107.330 139.982 160.982 1.00 85.03 715 GLN A O 1
ATOM 5455 N N . LEU A 1 685 ? 107.442 137.738 161.137 1.00 81.97 716 LEU A N 1
ATOM 5456 C CA . LEU A 1 685 ? 108.490 137.650 160.127 1.00 80.51 716 LEU A CA 1
ATOM 5457 C C . LEU A 1 685 ? 107.986 138.116 158.767 1.00 79.94 716 LEU A C 1
ATOM 5458 O O . LEU A 1 685 ? 108.683 138.851 158.056 1.00 81.41 716 LEU A O 1
ATOM 5463 N N . ALA A 1 686 ? 106.774 137.705 158.391 1.00 76.80 717 ALA A N 1
ATOM 5464 C CA . ALA A 1 686 ? 106.199 138.163 157.132 1.00 77.50 717 ALA A CA 1
ATOM 5465 C C . ALA A 1 686 ? 105.990 139.672 157.141 1.00 77.24 717 ALA A C 1
ATOM 5466 O O . ALA A 1 686 ? 106.247 140.347 156.137 1.00 75.32 717 ALA A O 1
ATOM 5468 N N . GLN A 1 687 ? 105.525 140.218 158.268 1.00 75.26 718 GLN A N 1
ATOM 5469 C CA . GLN A 1 687 ? 105.326 141.662 158.361 1.00 77.46 718 GLN A CA 1
ATOM 5470 C C . GLN A 1 687 ? 106.641 142.416 158.210 1.00 77.59 718 GLN A C 1
ATOM 5471 O O . GLN A 1 687 ? 106.705 143.435 157.511 1.00 77.16 718 GLN A O 1
ATOM 5477 N N . GLU A 1 688 ? 107.704 141.930 158.853 1.00 73.13 719 GLU A N 1
ATOM 5478 C CA . GLU A 1 688 ? 109.003 142.584 158.730 1.00 69.09 719 GLU A CA 1
ATOM 5479 C C . GLU A 1 688 ? 109.535 142.501 157.304 1.00 70.44 719 GLU A C 1
ATOM 5480 O O . GLU A 1 688 ? 110.072 143.484 156.776 1.00 70.89 719 GLU A O 1
ATOM 5486 N N . VAL A 1 689 ? 109.392 141.339 156.663 1.00 71.22 720 VAL A N 1
ATOM 5487 C CA . VAL A 1 689 ? 109.859 141.194 155.288 1.00 71.03 720 VAL A CA 1
ATOM 5488 C C . VAL A 1 689 ? 109.092 142.132 154.367 1.00 71.74 720 VAL A C 1
ATOM 5489 O O . VAL A 1 689 ? 109.668 142.748 153.462 1.00 74.48 720 VAL A O 1
ATOM 5493 N N . THR A 1 690 ? 107.783 142.265 154.587 1.00 71.81 721 THR A N 1
ATOM 5494 C CA . THR A 1 690 ? 106.997 143.220 153.811 1.00 71.22 721 THR A CA 1
ATOM 5495 C C . THR A 1 690 ? 107.479 144.646 154.048 1.00 70.32 721 THR A C 1
ATOM 5496 O O . THR A 1 690 ? 107.571 145.443 153.108 1.00 72.72 721 THR A O 1
ATOM 5500 N N . TYR A 1 691 ? 107.801 144.982 155.299 1.00 66.46 722 TYR A N 1
ATOM 5501 C CA . TYR A 1 691 ? 108.287 146.324 155.603 1.00 64.62 722 TYR A CA 1
ATOM 5502 C C . TYR A 1 691 ? 109.606 146.616 154.898 1.00 68.10 722 TYR A C 1
ATOM 5503 O O . TYR A 1 691 ? 109.855 147.752 154.480 1.00 67.00 722 TYR A O 1
ATOM 5512 N N . ALA A 1 692 ? 110.467 145.607 154.765 1.00 69.68 723 ALA A N 1
ATOM 5513 C CA . ALA A 1 692 ? 111.785 145.826 154.179 1.00 64.03 723 ALA A CA 1
ATOM 5514 C C . ALA A 1 692 ? 111.748 146.066 152.673 1.00 63.91 723 ALA A C 1
ATOM 5515 O O . ALA A 1 692 ? 112.787 146.403 152.099 1.00 65.59 723 ALA A O 1
ATOM 5517 N N . ASN A 1 693 ? 110.599 145.894 152.020 1.00 66.76 724 ASN A N 1
ATOM 5518 C CA . ASN A 1 693 ? 110.509 146.104 150.578 1.00 70.41 724 ASN A CA 1
ATOM 5519 C C . ASN A 1 693 ? 109.518 147.207 150.224 1.00 70.33 724 ASN A C 1
ATOM 5520 O O . ASN A 1 693 ? 108.696 147.035 149.319 1.00 70.80 724 ASN A O 1
ATOM 5525 N N . LEU A 1 694 ? 109.581 148.341 150.918 1.00 71.74 725 LEU A N 1
ATOM 5526 C CA . LEU A 1 694 ? 108.573 149.375 150.729 1.00 74.78 725 LEU A CA 1
ATOM 5527 C C . LEU A 1 694 ? 108.890 150.354 149.606 1.00 76.70 725 LEU A C 1
ATOM 5528 O O . LEU A 1 694 ? 108.014 151.155 149.259 1.00 78.63 725 LEU A O 1
ATOM 5533 N N . ARG A 1 695 ? 110.091 150.306 149.022 1.00 78.81 726 ARG A N 1
ATOM 5534 C CA . ARG A 1 695 ? 110.495 151.272 148.002 1.00 79.11 726 ARG A CA 1
ATOM 5535 C C . ARG A 1 695 ? 110.301 152.689 148.534 1.00 79.62 726 ARG A C 1
ATOM 5536 O O . ARG A 1 695 ? 109.328 153.358 148.166 1.00 78.39 726 ARG A O 1
ATOM 5544 N N . PRO A 1 696 ? 111.208 153.166 149.411 1.00 87.49 727 PRO A N 1
ATOM 5545 C CA . PRO A 1 696 ? 110.947 154.370 150.222 1.00 86.41 727 PRO A CA 1
ATOM 5546 C C . PRO A 1 696 ? 110.281 155.528 149.494 1.00 87.97 727 PRO A C 1
ATOM 5547 O O . PRO A 1 696 ? 109.189 155.958 149.878 1.00 87.80 727 PRO A O 1
ATOM 5551 N N . PHE A 1 697 ? 110.921 156.040 148.446 1.00 94.61 728 PHE A N 1
ATOM 5552 C CA . PHE A 1 697 ? 110.387 157.157 147.668 1.00 93.70 728 PHE A CA 1
ATOM 5553 C C . PHE A 1 697 ? 110.412 156.751 146.198 1.00 94.93 728 PHE A C 1
ATOM 5554 O O . PHE A 1 697 ? 111.482 156.662 145.589 1.00 95.07 728 PHE A O 1
ATOM 5562 N N . GLU A 1 698 ? 109.235 156.504 145.635 1.00 99.39 729 GLU A N 1
ATOM 5563 C CA . GLU A 1 698 ? 109.124 156.075 144.247 1.00 99.76 729 GLU A CA 1
ATOM 5564 C C . GLU A 1 698 ? 108.382 157.112 143.412 1.00 98.86 729 GLU A C 1
ATOM 5565 O O . GLU A 1 698 ? 108.516 158.314 143.637 1.00 98.27 729 GLU A O 1
ATOM 5571 N N . ALA B 2 1 ? 107.646 121.650 135.279 1.00 71.76 -18 ALA B N 1
ATOM 5572 C CA . ALA B 2 1 ? 108.090 122.777 134.466 1.00 74.54 -18 ALA B CA 1
ATOM 5573 C C . ALA B 2 1 ? 109.587 122.696 134.198 1.00 75.82 -18 ALA B C 1
ATOM 5574 O O . ALA B 2 1 ? 110.268 123.718 134.122 1.00 73.56 -18 ALA B O 1
ATOM 5576 N N . ASN B 2 2 ? 110.095 121.471 134.056 1.00 68.80 -17 ASN B N 1
ATOM 5577 C CA . ASN B 2 2 ? 111.511 121.238 133.800 1.00 65.40 -17 ASN B CA 1
ATOM 5578 C C . ASN B 2 2 ? 111.718 120.229 132.676 1.00 65.02 -17 ASN B C 1
ATOM 5579 O O . ASN B 2 2 ? 112.702 119.487 132.675 1.00 61.41 -17 ASN B O 1
ATOM 5584 N N . PHE B 2 3 ? 110.804 120.196 131.706 1.00 63.67 -16 PHE B N 1
ATOM 5585 C CA . PHE B 2 3 ? 110.899 119.278 130.577 1.00 61.34 -16 PHE B CA 1
ATOM 5586 C C . PHE B 2 3 ? 110.424 119.962 129.305 1.00 64.37 -16 PHE B C 1
ATOM 5587 O O . PHE B 2 3 ? 109.399 120.650 129.313 1.00 66.45 -16 PHE B O 1
ATOM 5595 N N . LEU B 2 4 ? 111.254 119.870 128.270 1.00 61.98 -15 LEU B N 1
ATOM 5596 C CA . LEU B 2 4 ? 110.880 120.386 126.944 1.00 60.48 -15 LEU B CA 1
ATOM 5597 C C . LEU B 2 4 ? 110.171 119.205 126.244 1.00 64.03 -15 LEU B C 1
ATOM 5598 O O . LEU B 2 4 ? 109.880 118.220 126.938 1.00 61.30 -15 LEU B O 1
ATOM 5603 N N . SER B 2 5 ? 109.884 119.263 124.942 1.00 70.25 -14 SER B N 1
ATOM 5604 C CA . SER B 2 5 ? 109.085 118.208 124.258 1.00 71.67 -14 SER B CA 1
ATOM 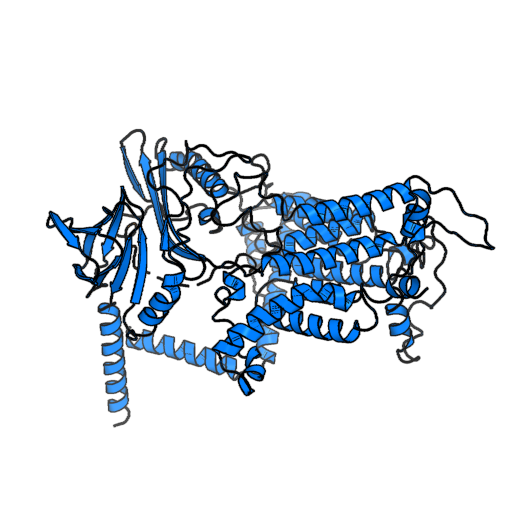5605 C C . SER B 2 5 ? 109.930 117.532 123.188 1.00 71.03 -14 SER B C 1
ATOM 5606 O O . SER B 2 5 ? 110.320 116.395 123.439 1.00 70.11 -14 SER B O 1
ATOM 5609 N N . LYS B 2 6 ? 110.126 118.167 122.040 1.00 68.64 -13 LYS B N 1
ATOM 5610 C CA . LYS B 2 6 ? 111.027 117.695 120.968 1.00 67.05 -13 LYS B CA 1
ATOM 5611 C C . LYS B 2 6 ? 110.724 118.608 119.787 1.00 67.19 -13 LYS B C 1
ATOM 5612 O O . LYS B 2 6 ? 111.237 118.396 118.698 1.00 69.65 -13 LYS B O 1
ATOM 5618 N N . GLN B 2 7 ? 109.876 119.589 120.014 1.00 67.28 -12 GLN B N 1
ATOM 5619 C CA . GLN B 2 7 ? 109.576 120.577 118.967 1.00 68.56 -12 GLN B CA 1
ATOM 5620 C C . GLN B 2 7 ? 109.980 121.924 119.565 1.00 71.97 -12 GLN B C 1
ATOM 5621 O O . GLN B 2 7 ? 109.695 122.953 118.950 1.00 73.59 -12 GLN B O 1
ATOM 5627 N N . GLN B 2 8 ? 110.588 121.913 120.748 1.00 65.09 -11 GLN B N 1
ATOM 5628 C CA . GLN B 2 8 ? 111.084 123.158 121.369 1.00 62.49 -11 GLN B CA 1
ATOM 5629 C C . GLN B 2 8 ? 112.497 122.876 121.832 1.00 63.99 -11 GLN B C 1
ATOM 5630 O O . GLN B 2 8 ? 113.172 123.819 122.217 1.00 64.43 -11 GLN B O 1
ATOM 5636 N N . ALA B 2 9 ? 112.911 121.621 121.744 1.00 55.93 -10 ALA B N 1
ATOM 5637 C CA . ALA B 2 9 ? 114.252 121.207 122.146 1.00 50.62 -10 ALA B CA 1
ATOM 5638 C C . ALA B 2 9 ? 115.120 121.111 120.905 1.00 50.82 -10 ALA B C 1
ATOM 5639 O O . ALA B 2 9 ? 116.324 121.137 121.054 1.00 48.11 -10 ALA B O 1
ATOM 5641 N N . SER B 2 10 ? 114.525 121.042 119.722 1.00 51.34 -9 SER B N 1
ATOM 5642 C CA . SER B 2 10 ? 115.301 120.846 118.482 1.00 48.71 -9 SER B CA 1
ATOM 5643 C C . SER B 2 10 ? 115.300 122.107 117.611 1.00 47.80 -9 SER B C 1
ATOM 5644 O O . SER B 2 10 ? 115.901 122.058 116.573 1.00 50.64 -9 SER B O 1
ATOM 5647 N N . GLN B 2 11 ? 114.669 123.201 118.026 1.00 47.21 -8 GLN B N 1
ATOM 5648 C CA . GLN B 2 11 ? 114.607 124.421 117.224 1.00 46.38 -8 GLN B CA 1
ATOM 5649 C C . GLN B 2 11 ? 115.936 125.155 117.345 1.00 49.69 -8 GLN B C 1
ATOM 5650 O O . GLN B 2 11 ? 116.152 125.953 118.256 1.00 49.98 -8 GLN B O 1
ATOM 5656 N N . VAL B 2 12 ? 116.839 124.877 116.405 1.00 39.97 -7 VAL B N 1
ATOM 5657 C CA . VAL B 2 12 ? 118.137 125.542 116.396 1.00 39.93 -7 VAL B CA 1
ATOM 5658 C C . VAL B 2 12 ? 1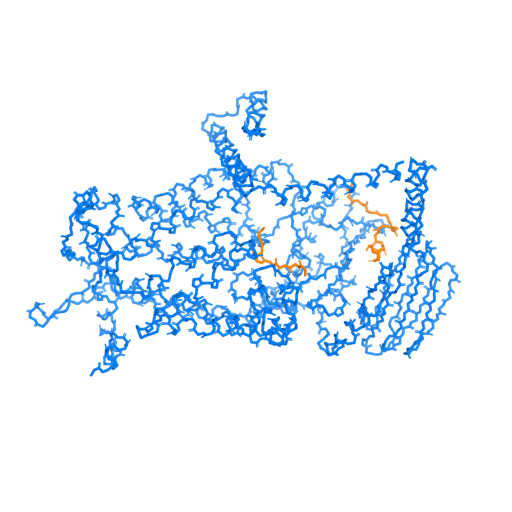17.982 127.017 116.048 1.00 38.11 -7 VAL B C 1
ATOM 5659 O O . VAL B 2 12 ? 118.679 127.875 116.600 1.00 41.18 -7 VAL B O 1
ATOM 5663 N N . LEU B 2 13 ? 117.074 127.336 115.129 1.00 41.01 -6 LEU B N 1
ATOM 5664 C CA . LEU B 2 13 ? 116.862 128.706 114.679 1.00 39.90 -6 LEU B CA 1
ATOM 5665 C C . LEU B 2 13 ? 115.764 129.353 115.512 1.00 48.82 -6 LEU B C 1
ATOM 5666 O O . LEU B 2 13 ? 114.609 128.919 115.470 1.00 51.86 -6 LEU B O 1
ATOM 5671 N N . VAL B 2 14 ? 116.121 130.395 116.254 1.00 57.28 -5 VAL B N 1
ATOM 5672 C CA . VAL B 2 14 ? 115.169 131.085 117.114 1.00 57.68 -5 VAL B CA 1
ATOM 5673 C C . VAL B 2 14 ? 115.377 132.590 117.030 1.00 55.92 -5 VAL B C 1
ATOM 5674 O O . VAL B 2 14 ? 116.467 133.057 116.703 1.00 55.61 -5 VAL B O 1
ATOM 5678 N N . ASN B 2 20 ? 129.294 138.862 122.422 1.00 52.79 2 ASN B N 1
ATOM 5679 C CA . ASN B 2 20 ? 128.142 139.461 123.082 1.00 59.79 2 ASN B CA 1
ATOM 5680 C C . ASN B 2 20 ? 128.200 139.263 124.594 1.00 58.23 2 ASN B C 1
ATOM 5681 O O . ASN B 2 20 ? 127.517 139.955 125.346 1.00 55.08 2 ASN B O 1
ATOM 5686 N N . SER B 2 21 ? 129.020 138.314 125.036 1.00 48.32 3 SER B N 1
ATOM 5687 C CA . SER B 2 21 ? 129.123 137.959 126.448 1.00 42.45 3 SER B CA 1
ATOM 5688 C C . SER B 2 21 ? 130.565 138.133 126.898 1.00 39.11 3 SER B C 1
ATOM 5689 O O . SER B 2 21 ? 131.463 137.450 126.397 1.00 32.00 3 SER B O 1
ATOM 5692 N N . LEU B 2 22 ? 130.782 139.033 127.851 1.00 40.28 4 LEU B N 1
ATOM 5693 C CA . LEU B 2 22 ? 132.082 139.224 128.474 1.00 39.56 4 LEU B CA 1
ATOM 5694 C C . LEU B 2 22 ? 131.960 138.978 129.969 1.00 37.49 4 LEU B C 1
ATOM 5695 O O . LEU B 2 22 ? 130.999 139.421 130.605 1.00 39.77 4 LEU B O 1
ATOM 5700 N N . LEU B 2 23 ? 132.938 138.272 130.525 1.00 27.89 5 LEU B N 1
ATOM 5701 C CA . LEU B 2 23 ? 132.858 137.817 131.904 1.00 31.57 5 LEU B CA 1
ATOM 5702 C C . LEU B 2 23 ? 133.302 138.869 132.912 1.00 29.70 5 LEU B C 1
ATOM 5703 O O . LEU B 2 23 ? 133.140 138.650 134.116 1.00 34.79 5 LEU B O 1
ATOM 5708 N N . GLU B 2 24 ? 133.843 140.002 132.459 1.00 32.84 6 GLU B N 1
ATOM 5709 C CA . GLU B 2 24 ? 134.213 141.075 133.375 1.00 23.32 6 GLU B CA 1
ATOM 5710 C C . GLU B 2 24 ? 132.999 141.830 133.895 1.00 32.27 6 GLU B C 1
ATOM 5711 O O . GLU B 2 24 ? 133.035 142.358 135.010 1.00 46.26 6 GLU B O 1
ATOM 5717 N N . GLU B 2 25 ? 131.928 141.899 133.111 1.00 42.51 7 GLU B N 1
ATOM 5718 C CA . GLU B 2 25 ? 130.756 142.667 133.499 1.00 37.93 7 GLU B CA 1
ATOM 5719 C C . GLU B 2 25 ? 130.028 142.015 134.667 1.00 47.15 7 GLU B C 1
ATOM 5720 O O . GLU B 2 25 ? 129.984 140.790 134.802 1.00 50.24 7 GLU B O 1
ATOM 5726 N N . THR B 2 26 ? 129.445 142.857 135.513 1.00 57.00 8 THR B N 1
ATOM 5727 C CA . THR B 2 26 ? 128.693 142.394 136.668 1.00 58.24 8 THR B CA 1
ATOM 5728 C C . THR B 2 26 ? 127.200 142.556 136.422 1.00 58.09 8 THR B C 1
ATOM 5729 O O . THR B 2 26 ? 126.765 143.551 135.844 1.00 58.16 8 THR B O 1
#

Secondary structure (DSSP, 8-state):
-HHHHHTSS-GGGGSSHHHHHHHHT--B--HHHHHHHHHHHHHHHHHTTTTS-STTHHHHT-SS-------SSTT--PPPHHHHHHHHHHHHHHHHHHHHTSSHHHHHHHHHHHHHHHHHH-GGG--HHHHHHHHHHHHHHHS---SSSSHHHHH-GGGSSB-B-THHHHHHHHHHHHHHHHHHHTT-SHHHHTT-SSSSGGGSGGGTTGGGTS-HHHIIIIIIIIHHHHHHHHHHHHHHSSSSHHHHHHHHHHHHHHHHHHS--TTHHHHHHTTSTTSS-TTHHHHHHHHS-GGGGSSSPPP-PPBP-SSS----SSS-S-PPP-HHHHHHHHHHHHHHHHHHHGGG-TTT-GGG-SSSSS-SSSS---SS--EEEEEEEEEEEETTT--EEEE-TTSS-S-SGGGS-HHHHHHHHHHHHHHGGGGT--SEEEEEEEEEEESS--BEESB-TTS-GGG----TTS--SSBPPP-GGGGGGHHHHHHHHHSS-SSEEEEEEEE-TT-EEEEE--TT--SEEEEE-SS-EEEEETTTTEEEEE-TT-EEEE-SSSEEEEEE-SSS-EEEEEEEE-HHHHHHHHHHHHHHHHHHHHHT--HHHHHHHHHHHHHHHHHHHHS-HHHHHHHHHHHHHHHHHHHHHHHHHHHHHHHT----HHHHHHHHHHTT--S--/-----SSSSS-----B-TT--

InterPro domains:
  IPR007782 Vitamin K-dependent gamma-carboxylase [PTHR12639] (6-714)
  IPR011020 HTTM-like [SM00752] (56-315)
  IPR011051 RmlC-like cupin domain superfamily [SSF51182] (526-607)
  IPR014710 RmlC-like jelly roll fold [G3DSA:2.60.120.10] (540-606)
  IPR053934 HTTM domain [PF05090] (56-315)
  IPR053935 Vitamin K-dependent gamma-carboxylase, lumenal domain [PF22777] (361-506)